Protein AF-0000000075079275 (afdb_homodimer)

Nearest PDB structures (foldseek):
  3i83-assembly1_A  TM=9.552E-01  e=5.136E-44  Methylococcus capsulatus
  3i83-assembly1_B  TM=9.773E-01  e=1.205E-36  Methylococcus capsulatus
  8wl3-assembly1_B-2  TM=8.043E-01  e=5.917E-23  Levilactobacillus brevis
  8wl4-assembly1_B-2  TM=8.051E-01  e=5.917E-23  Levilactobacillus brevis
  2ew2-assembly1_A  TM=7.076E-01  e=1.322E-21  Enterococcus faecalis V583

Radius of gyration: 30.04 Å; Cα contacts (8 Å, |Δi|>4): 1222; chains: 2; bounding box: 47×92×61 Å

Structure (mmCIF, N/CA/C/O backbone):
data_AF-0000000075079275-model_v1
#
loop_
_entity.id
_entity.type
_entity.pdbx_description
1 polymer '2-dehydropantoate 2-reductase'
#
loop_
_atom_site.group_PDB
_atom_site.id
_atom_site.type_symbol
_atom_site.label_atom_id
_atom_site.label_alt_id
_atom_site.label_comp_id
_atom_site.label_asym_id
_atom_site.label_entity_id
_atom_site.label_seq_id
_atom_site.pdbx_PDB_ins_code
_atom_site.Cartn_x
_atom_site.Cartn_y
_atom_site.Cartn_z
_atom_site.occupancy
_atom_site.B_iso_or_equiv
_atom_site.auth_seq_id
_atom_site.auth_comp_id
_atom_site.auth_asym_id
_atom_site.auth_atom_id
_atom_site.pdbx_PDB_model_num
ATOM 1 N N . MET A 1 1 ? -1.451 -41.688 -23.344 1 96 1 MET A N 1
ATOM 2 C CA . MET A 1 1 ? -1.446 -41.094 -22 1 96 1 MET A CA 1
ATOM 3 C C . MET A 1 1 ? -2.631 -40.156 -21.828 1 96 1 MET A C 1
ATOM 5 O O . MET A 1 1 ? -2.881 -39.312 -22.688 1 96 1 MET A O 1
ATOM 9 N N . ASN A 1 2 ? -3.48 -40.375 -20.812 1 98.25 2 ASN A N 1
ATOM 10 C CA . ASN A 1 2 ? -4.664 -39.562 -20.547 1 98.25 2 ASN A CA 1
ATOM 11 C C . ASN A 1 2 ? -4.375 -38.469 -19.531 1 98.25 2 ASN A C 1
ATOM 13 O O . ASN A 1 2 ? -4.02 -38.781 -18.391 1 98.25 2 ASN A O 1
ATOM 17 N N . ILE A 1 3 ? -4.547 -37.219 -19.938 1 98.62 3 ILE A N 1
ATOM 18 C CA . ILE A 1 3 ? -4.262 -36.094 -19.062 1 98.62 3 ILE A CA 1
ATOM 19 C C . ILE A 1 3 ? -5.504 -35.188 -18.938 1 98.62 3 ILE A C 1
ATOM 21 O O . ILE A 1 3 ? -6.117 -34.844 -19.938 1 98.62 3 ILE A O 1
ATOM 25 N N . LEU A 1 4 ? -5.914 -34.938 -17.703 1 98.69 4 LEU A N 1
ATOM 26 C CA . LEU A 1 4 ? -7.023 -34.031 -17.453 1 98.69 4 LEU A CA 1
ATOM 27 C C . LEU A 1 4 ? -6.523 -32.719 -16.875 1 98.69 4 LEU A C 1
ATOM 29 O O . LEU A 1 4 ? -5.898 -32.688 -15.812 1 98.69 4 LEU A O 1
ATOM 33 N N . ILE A 1 5 ? -6.77 -31.641 -17.594 1 98.31 5 ILE A N 1
ATOM 34 C CA . ILE A 1 5 ? -6.449 -30.297 -17.125 1 98.31 5 ILE A CA 1
ATOM 35 C C . ILE A 1 5 ? -7.645 -29.703 -16.391 1 98.31 5 ILE A C 1
ATOM 37 O O . ILE A 1 5 ? -8.742 -29.609 -16.938 1 98.31 5 ILE A O 1
ATOM 41 N N . VAL A 1 6 ? -7.434 -29.344 -15.117 1 97.25 6 VAL A N 1
ATOM 42 C CA . VAL A 1 6 ? -8.453 -28.656 -14.336 1 97.25 6 VAL A CA 1
ATOM 43 C C . VAL A 1 6 ? -8.055 -27.188 -14.141 1 97.25 6 VAL A C 1
ATOM 45 O O . VAL A 1 6 ? -7.02 -26.906 -13.539 1 97.25 6 VAL A O 1
ATOM 48 N N . GLY A 1 7 ? -8.844 -26.266 -14.586 1 93.81 7 GLY A N 1
ATOM 49 C CA . GLY A 1 7 ? -8.469 -24.859 -14.703 1 93.81 7 GLY A CA 1
ATOM 50 C C . GLY A 1 7 ? -7.844 -24.516 -16.047 1 93.81 7 GLY A C 1
ATOM 51 O O . GLY A 1 7 ? -6.672 -24.141 -16.109 1 93.81 7 GLY A O 1
ATOM 52 N N . ALA A 1 8 ? -8.688 -24.547 -17.031 1 92.31 8 ALA A N 1
ATOM 53 C CA . ALA A 1 8 ? -8.18 -24.406 -18.391 1 92.31 8 ALA A CA 1
ATOM 54 C C . ALA A 1 8 ? -8.289 -22.953 -18.859 1 92.31 8 ALA A C 1
ATOM 56 O O . ALA A 1 8 ? -8.852 -22.672 -19.922 1 92.31 8 ALA A O 1
ATOM 57 N N . GLY A 1 9 ? -7.754 -22.109 -18.047 1 91.06 9 GLY A N 1
ATOM 58 C CA . GLY A 1 9 ? -7.559 -20.734 -18.484 1 91.06 9 GLY A CA 1
ATOM 59 C C . GLY A 1 9 ? -6.301 -20.531 -19.312 1 91.06 9 GLY A C 1
ATOM 60 O O . GLY A 1 9 ? -5.973 -21.359 -20.156 1 91.06 9 GLY A O 1
ATOM 61 N N . ALA A 1 10 ? -5.652 -19.453 -19.125 1 91.12 10 ALA A N 1
ATOM 62 C CA . ALA A 1 10 ? -4.457 -19.141 -19.906 1 91.12 10 ALA A CA 1
ATOM 63 C C . ALA A 1 10 ? -3.367 -20.188 -19.656 1 91.12 10 ALA A C 1
ATOM 65 O O . ALA A 1 10 ? -2.816 -20.75 -20.609 1 91.12 10 ALA A O 1
ATOM 66 N N . ILE A 1 11 ? -3.137 -20.484 -18.375 1 93.75 11 ILE A N 1
ATOM 67 C CA . ILE A 1 11 ? -2.053 -21.375 -18 1 93.75 11 ILE A CA 1
ATOM 68 C C . ILE A 1 11 ? -2.422 -22.812 -18.375 1 93.75 11 ILE A C 1
ATOM 70 O O . ILE A 1 11 ? -1.685 -23.484 -19.109 1 93.75 11 ILE A O 1
ATOM 74 N N . GLY A 1 12 ? -3.566 -23.25 -17.953 1 95.62 12 GLY A N 1
ATOM 75 C CA . GLY A 1 12 ? -3.994 -24.609 -18.234 1 95.62 12 GLY A CA 1
ATOM 76 C C . GLY A 1 12 ? -4.207 -24.875 -19.703 1 95.62 12 GLY A C 1
ATOM 77 O O . GLY A 1 12 ? -3.871 -25.953 -20.203 1 95.62 12 GLY A O 1
ATOM 78 N N . GLY A 1 13 ? -4.816 -23.922 -20.359 1 95 13 GLY A N 1
ATOM 79 C CA . GLY A 1 13 ? -4.988 -24.047 -21.797 1 95 13 GLY A CA 1
ATOM 80 C C . GLY A 1 13 ? -3.676 -24.141 -22.547 1 95 13 GLY A C 1
ATOM 81 O O . GLY A 1 13 ? -3.527 -24.953 -23.453 1 95 13 GLY A O 1
ATOM 82 N N . PHE A 1 14 ? -2.738 -23.312 -22.141 1 96.12 14 PHE A N 1
ATOM 83 C CA . PHE A 1 14 ? -1.45 -23.25 -22.812 1 96.12 14 PHE A CA 1
ATOM 84 C C . PHE A 1 14 ? -0.675 -24.547 -22.609 1 96.12 14 PHE A C 1
ATOM 86 O O . PHE A 1 14 ? -0.263 -25.203 -23.562 1 96.12 14 PHE A O 1
ATOM 93 N N . TYR A 1 15 ? -0.53 -24.984 -21.422 1 97.31 15 TYR A N 1
ATOM 94 C CA . TYR A 1 15 ? 0.248 -26.188 -21.125 1 97.31 15 TYR A CA 1
ATOM 95 C C . TYR A 1 15 ? -0.496 -27.438 -21.578 1 97.31 15 TYR A C 1
ATOM 97 O O . TYR A 1 15 ? 0.123 -28.422 -22 1 97.31 15 TYR A O 1
ATOM 105 N N . GLY A 1 16 ? -1.822 -27.438 -21.453 1 97.56 16 GLY A N 1
ATOM 106 C CA . GLY A 1 16 ? -2.605 -28.516 -22.031 1 97.56 16 GLY A CA 1
ATOM 107 C C . GLY A 1 16 ? -2.404 -28.672 -23.531 1 97.56 16 GLY A C 1
ATOM 108 O O . GLY A 1 16 ? -2.26 -29.781 -24.031 1 97.56 16 GLY A O 1
ATOM 109 N N . ALA A 1 17 ? -2.404 -27.547 -24.188 1 97.38 17 ALA A N 1
ATOM 110 C CA . ALA A 1 17 ? -2.197 -27.531 -25.641 1 97.38 17 ALA A CA 1
ATOM 111 C C . ALA A 1 17 ? -0.833 -28.125 -26 1 97.38 17 ALA A C 1
ATOM 113 O O . ALA A 1 17 ? -0.699 -28.828 -27 1 97.38 17 ALA A O 1
ATOM 114 N N . LEU A 1 18 ? 0.164 -27.781 -25.266 1 97.12 18 LEU A N 1
ATOM 115 C CA . LEU A 1 18 ? 1.506 -28.312 -25.5 1 97.12 18 LEU A CA 1
ATOM 116 C C . LEU A 1 18 ? 1.544 -29.828 -25.328 1 97.12 18 LEU A C 1
ATOM 118 O O . LEU A 1 18 ? 2.154 -30.531 -26.125 1 97.12 18 LEU A O 1
ATOM 122 N N . LEU A 1 19 ? 0.894 -30.281 -24.312 1 98.06 19 LEU A N 1
ATOM 123 C CA . LEU A 1 19 ? 0.852 -31.719 -24.047 1 98.06 19 LEU A CA 1
ATOM 124 C C . LEU A 1 19 ? 0.13 -32.438 -25.172 1 98.06 19 LEU A C 1
ATOM 126 O O . LEU A 1 19 ? 0.559 -33.531 -25.594 1 98.06 19 LEU A O 1
ATOM 130 N N . ALA A 1 20 ? -0.933 -31.859 -25.625 1 98 20 ALA A N 1
ATOM 131 C CA . ALA A 1 20 ? -1.661 -32.438 -26.75 1 98 20 ALA A CA 1
ATOM 132 C C . ALA A 1 20 ? -0.786 -32.469 -28 1 98 20 ALA A C 1
ATOM 134 O O . ALA A 1 20 ? -0.802 -33.469 -28.75 1 98 20 ALA A O 1
ATOM 135 N N . LYS A 1 21 ? -0.104 -31.422 -28.203 1 95.94 21 LYS A N 1
ATOM 136 C CA . LYS A 1 21 ? 0.818 -31.359 -29.328 1 95.94 21 LYS A CA 1
ATOM 137 C C . LYS A 1 21 ? 1.854 -32.469 -29.266 1 95.94 21 LYS A C 1
ATOM 139 O O . LYS A 1 21 ? 2.287 -32.969 -30.312 1 95.94 21 LYS A O 1
ATOM 144 N N . ALA A 1 22 ? 2.238 -32.844 -28.141 1 97.06 22 ALA A N 1
ATOM 145 C CA . ALA A 1 22 ? 3.238 -33.906 -27.922 1 97.06 22 ALA A CA 1
ATOM 146 C C . ALA A 1 22 ? 2.611 -35.281 -28.016 1 97.06 22 ALA A C 1
ATOM 148 O O . ALA A 1 22 ? 3.299 -36.281 -27.859 1 97.06 22 ALA A O 1
ATOM 149 N N . GLY A 1 23 ? 1.28 -35.344 -28.156 1 96.94 23 GLY A N 1
ATOM 150 C CA . GLY A 1 23 ? 0.651 -36.625 -28.469 1 96.94 23 GLY A CA 1
ATOM 151 C C . GLY A 1 23 ? -0.186 -37.188 -27.328 1 96.94 23 GLY A C 1
ATOM 152 O O . GLY A 1 23 ? -0.761 -38.25 -27.438 1 96.94 23 GLY A O 1
ATOM 153 N N . ALA A 1 24 ? -0.263 -36.5 -26.25 1 98.12 24 ALA A N 1
ATOM 154 C CA . ALA A 1 24 ? -1.097 -36.938 -25.141 1 98.12 24 ALA A CA 1
ATOM 155 C C . ALA A 1 24 ? -2.578 -36.75 -25.453 1 98.12 24 ALA A C 1
ATOM 157 O O . ALA A 1 24 ? -2.936 -35.906 -26.281 1 98.12 24 ALA A O 1
ATOM 158 N N . MET A 1 25 ? -3.416 -37.531 -24.875 1 98.44 25 MET A N 1
ATOM 159 C CA . MET A 1 25 ? -4.863 -37.312 -24.906 1 98.44 25 MET A CA 1
ATOM 160 C C . MET A 1 25 ? -5.312 -36.375 -23.797 1 98.44 25 MET A C 1
ATOM 162 O O . MET A 1 25 ? -5.531 -36.812 -22.672 1 98.44 25 MET A O 1
ATOM 166 N N . VAL A 1 26 ? -5.543 -35.125 -24.203 1 98.62 26 VAL A N 1
ATOM 167 C CA . VAL A 1 26 ? -5.75 -34.094 -23.203 1 98.62 26 VAL A CA 1
ATOM 168 C C . VAL A 1 26 ? -7.23 -33.688 -23.156 1 98.62 26 VAL A C 1
ATOM 170 O O . VAL A 1 26 ? -7.84 -33.438 -24.203 1 98.62 26 VAL A O 1
ATOM 173 N N . SER A 1 27 ? -7.84 -33.75 -22.031 1 98.38 27 SER A N 1
ATOM 174 C CA . SER A 1 27 ? -9.18 -33.25 -21.75 1 98.38 27 SER A CA 1
ATOM 175 C C . SER A 1 27 ? -9.117 -32.062 -20.781 1 98.38 27 SER A C 1
ATOM 177 O O . SER A 1 27 ? -8.133 -31.906 -20.062 1 98.38 27 SER A O 1
ATOM 179 N N . VAL A 1 28 ? -10.188 -31.234 -20.812 1 97.56 28 VAL A N 1
ATOM 180 C CA . VAL A 1 28 ? -10.148 -30.047 -19.969 1 97.56 28 VAL A CA 1
ATOM 181 C C . VAL A 1 28 ? -11.461 -29.922 -19.203 1 97.56 28 VAL A C 1
ATOM 183 O O . VAL A 1 28 ? -12.516 -30.312 -19.688 1 97.56 28 VAL A O 1
ATOM 186 N N . VAL A 1 29 ? -11.312 -29.438 -17.969 1 95.94 29 VAL A N 1
ATOM 187 C CA . VAL A 1 29 ? -12.461 -28.969 -17.203 1 95.94 29 VAL A CA 1
ATOM 188 C C . VAL A 1 29 ? -12.516 -27.438 -17.234 1 95.94 29 VAL A C 1
ATOM 190 O O . VAL A 1 29 ? -11.57 -26.766 -16.797 1 95.94 29 VAL A O 1
ATOM 193 N N . CYS A 1 30 ? -13.461 -26.906 -17.844 1 89.38 30 CYS A N 1
ATOM 194 C CA . CYS A 1 30 ? -13.617 -25.453 -17.859 1 89.38 30 CYS A CA 1
ATOM 195 C C . CYS A 1 30 ? -15.07 -25.062 -17.625 1 89.38 30 CYS A C 1
ATOM 197 O O . CYS A 1 30 ? -15.984 -25.766 -18.062 1 89.38 30 CYS A O 1
ATOM 199 N N . ARG A 1 31 ? -15.32 -24.109 -16.797 1 76.75 31 ARG A N 1
ATOM 200 C CA . ARG A 1 31 ? -16.672 -23.641 -16.484 1 76.75 31 ARG A CA 1
ATOM 201 C C . ARG A 1 31 ? -17.062 -22.469 -17.375 1 76.75 31 ARG A C 1
ATOM 203 O O . ARG A 1 31 ? -18.125 -22.469 -17.984 1 76.75 31 ARG A O 1
ATOM 210 N N . SER A 1 32 ? -16 -21.641 -17.438 1 76.56 32 SER A N 1
ATOM 211 C CA . SER A 1 32 ? -16.266 -20.469 -18.281 1 76.56 32 SER A CA 1
ATOM 212 C C . SER A 1 32 ? -16.047 -20.781 -19.75 1 76.56 32 SER A C 1
ATOM 214 O O . SER A 1 32 ? -15.133 -21.547 -20.094 1 76.56 32 SER A O 1
ATOM 216 N N . GLU A 1 33 ? -16.875 -20.453 -20.656 1 81.19 33 GLU A N 1
ATOM 217 C CA . GLU A 1 33 ? -16.766 -20.547 -22.109 1 81.19 33 GLU A CA 1
ATOM 218 C C . GLU A 1 33 ? -16.906 -21.984 -22.594 1 81.19 33 GLU A C 1
ATOM 220 O O . GLU A 1 33 ? -16.344 -22.344 -23.625 1 81.19 33 GLU A O 1
ATOM 225 N N . TYR A 1 34 ? -17.344 -22.844 -21.812 1 86.88 34 TYR A N 1
ATOM 226 C CA . TYR A 1 34 ? -17.5 -24.266 -22.078 1 86.88 34 TYR A CA 1
ATOM 227 C C . TYR A 1 34 ? -17.969 -24.5 -23.516 1 86.88 34 TYR A C 1
ATOM 229 O O . TYR A 1 34 ? -17.312 -25.219 -24.266 1 86.88 34 TYR A O 1
ATOM 237 N N . ASN A 1 35 ? -18.984 -23.859 -23.875 1 89.12 35 ASN A N 1
ATOM 238 C CA . ASN A 1 35 ? -19.594 -24.094 -25.188 1 89.12 35 ASN A CA 1
ATOM 239 C C . ASN A 1 35 ? -18.641 -23.719 -26.328 1 89.12 35 ASN A C 1
ATOM 241 O O . ASN A 1 35 ? -18.516 -24.453 -27.312 1 89.12 35 ASN A O 1
ATOM 245 N N . LEU A 1 36 ? -18 -22.688 -26.078 1 89.94 36 LEU A N 1
ATOM 246 C CA . LEU A 1 36 ? -17.078 -22.219 -27.109 1 89.94 36 LEU A CA 1
ATOM 247 C C . LEU A 1 36 ? -15.883 -23.156 -27.25 1 89.94 36 LEU A C 1
ATOM 249 O O . LEU A 1 36 ? -15.492 -23.5 -28.375 1 89.94 36 LEU A O 1
ATOM 253 N N . ILE A 1 37 ? -15.359 -23.578 -26.188 1 92.44 37 ILE A N 1
ATOM 254 C CA . ILE A 1 37 ? -14.18 -24.453 -26.203 1 92.44 37 ILE A CA 1
ATOM 255 C C . ILE A 1 37 ? -14.562 -25.828 -26.75 1 92.44 37 ILE A C 1
ATOM 257 O O . ILE A 1 37 ? -13.781 -26.453 -27.469 1 92.44 37 ILE A O 1
ATOM 261 N N . GLU A 1 38 ? -15.758 -26.25 -26.438 1 92.25 38 GLU A N 1
ATOM 262 C CA . GLU A 1 38 ? -16.25 -27.531 -26.938 1 92.25 38 GLU A CA 1
ATOM 263 C C . GLU A 1 38 ? -16.375 -27.5 -28.469 1 92.25 38 GLU A C 1
ATOM 265 O O . GLU A 1 38 ? -16.047 -28.484 -29.125 1 92.25 38 GLU A O 1
ATOM 270 N N . GLN A 1 39 ? -16.734 -26.406 -28.938 1 92.25 39 GLN A N 1
ATOM 271 C CA . GLN A 1 39 ? -17 -26.281 -30.375 1 92.25 39 GLN A CA 1
ATOM 272 C C . GLN A 1 39 ? -15.711 -26 -31.141 1 92.25 39 GLN A C 1
ATOM 274 O O . GLN A 1 39 ? -15.453 -26.625 -32.188 1 92.25 39 GLN A O 1
ATOM 279 N N . SER A 1 40 ? -14.891 -25.094 -30.641 1 92.94 40 SER A N 1
ATOM 280 C CA . SER A 1 40 ? -13.82 -24.578 -31.484 1 92.94 40 SER A CA 1
ATOM 281 C C . SER A 1 40 ? -12.453 -24.812 -30.844 1 92.94 40 SER A C 1
ATOM 283 O O . SER A 1 40 ? -11.422 -24.594 -31.484 1 92.94 40 SER A O 1
ATOM 285 N N . GLY A 1 41 ? -12.469 -25.312 -29.656 1 95.88 41 GLY A N 1
ATOM 286 C CA . GLY A 1 41 ? -11.195 -25.484 -28.969 1 95.88 41 GLY A CA 1
ATOM 287 C C . GLY A 1 41 ? -10.508 -24.172 -28.641 1 95.88 41 GLY A C 1
ATOM 288 O O . GLY A 1 41 ? -11.172 -23.156 -28.438 1 95.88 41 GLY A O 1
ATOM 289 N N . TYR A 1 42 ? -9.18 -24.266 -28.391 1 96.31 42 TYR A N 1
ATOM 290 C CA . TYR A 1 42 ? -8.367 -23.094 -28.078 1 96.31 42 TYR A CA 1
ATOM 291 C C . TYR A 1 42 ? -7.582 -22.625 -29.297 1 96.31 42 TYR A C 1
ATOM 293 O O . TYR A 1 42 ? -7.129 -23.438 -30.109 1 96.31 42 TYR A O 1
ATOM 301 N N . SER A 1 43 ? -7.508 -21.328 -29.438 1 96.75 43 SER A N 1
ATOM 302 C CA . SER A 1 43 ? -6.539 -20.703 -30.344 1 96.75 43 SER A CA 1
ATOM 303 C C . SER A 1 43 ? -5.367 -20.109 -29.562 1 96.75 43 SER A C 1
ATOM 305 O O . SER A 1 43 ? -5.559 -19.234 -28.719 1 96.75 43 SER A O 1
ATOM 307 N N . ILE A 1 44 ? -4.148 -20.625 -29.844 1 96.38 44 ILE A N 1
ATOM 308 C CA . ILE A 1 44 ? -2.965 -20.188 -29.109 1 96.38 44 ILE A CA 1
ATOM 309 C C . ILE A 1 44 ? -2.033 -19.422 -30.047 1 96.38 44 ILE A C 1
ATOM 311 O O . ILE A 1 44 ? -1.698 -19.906 -31.125 1 96.38 44 ILE A O 1
ATOM 315 N N . GLU A 1 45 ? -1.69 -18.234 -29.641 1 96 45 GLU A N 1
ATOM 316 C CA . GLU A 1 45 ? -0.68 -17.438 -30.328 1 96 45 GLU A CA 1
ATOM 317 C C . GLU A 1 45 ? 0.562 -17.25 -29.469 1 96 45 GLU A C 1
ATOM 319 O O . GLU A 1 45 ? 0.497 -16.625 -28.406 1 96 45 GLU A O 1
ATOM 324 N N . SER A 1 46 ? 1.604 -17.891 -29.859 1 94.19 46 SER A N 1
ATOM 325 C CA . SER A 1 46 ? 2.857 -17.812 -29.109 1 94.19 46 SER A CA 1
ATOM 326 C C . SER A 1 46 ? 3.92 -17.047 -29.906 1 94.19 46 SER A C 1
ATOM 328 O O . SER A 1 46 ? 4.109 -17.297 -31.094 1 94.19 46 SER A O 1
ATOM 330 N N . ARG A 1 47 ? 4.555 -16.078 -29.297 1 86.56 47 ARG A N 1
ATOM 331 C CA . ARG A 1 47 ? 5.656 -15.359 -29.922 1 86.56 47 ARG A CA 1
ATOM 332 C C . ARG A 1 47 ? 6.801 -16.297 -30.266 1 86.56 47 ARG A C 1
ATOM 334 O O . ARG A 1 47 ? 7.469 -16.125 -31.297 1 86.56 47 ARG A O 1
ATOM 341 N N . ASP A 1 48 ? 6.98 -17.344 -29.547 1 88.19 48 ASP A N 1
ATOM 342 C CA . ASP A 1 48 ? 8.141 -18.219 -29.641 1 88.19 48 ASP A CA 1
ATOM 343 C C . ASP A 1 48 ? 7.809 -19.484 -30.422 1 88.19 48 ASP A C 1
ATOM 345 O O . ASP A 1 48 ? 8.68 -20.062 -31.078 1 88.19 48 ASP A O 1
ATOM 349 N N . LEU A 1 49 ? 6.574 -19.953 -30.344 1 92.31 49 LEU A N 1
ATOM 350 C CA . LEU A 1 49 ? 6.238 -21.266 -30.859 1 92.31 49 LEU A CA 1
ATOM 351 C C . LEU A 1 49 ? 5.305 -21.172 -32.062 1 92.31 49 LEU A C 1
ATOM 353 O O . LEU A 1 49 ? 4.977 -22.172 -32.688 1 92.31 49 LEU A O 1
ATOM 357 N N . GLY A 1 50 ? 4.91 -19.969 -32.406 1 92.94 50 GLY A N 1
ATOM 358 C CA . GLY A 1 50 ? 3.934 -19.781 -33.469 1 92.94 50 GLY A CA 1
ATOM 359 C C . GLY A 1 50 ? 2.506 -20.016 -33 1 92.94 50 GLY A C 1
ATOM 360 O O . GLY A 1 50 ? 2.252 -20.188 -31.812 1 92.94 50 GLY A O 1
ATOM 361 N N . GLY A 1 51 ? 1.558 -19.938 -33.969 1 95.38 51 GLY A N 1
ATOM 362 C CA . GLY A 1 51 ? 0.151 -20.125 -33.656 1 95.38 51 GLY A CA 1
ATOM 363 C C . GLY A 1 51 ? -0.359 -21.516 -33.969 1 95.38 51 GLY A C 1
ATOM 364 O O . GLY A 1 51 ? 0.083 -22.125 -34.938 1 95.38 51 GLY A O 1
ATOM 365 N N . TRP A 1 52 ? -1.261 -22.047 -33.094 1 95.69 52 TRP A N 1
ATOM 366 C CA . TRP A 1 52 ? -1.905 -23.312 -33.406 1 95.69 52 TRP A CA 1
ATOM 367 C C . TRP A 1 52 ? -3.219 -23.453 -32.656 1 95.69 52 TRP A C 1
ATOM 369 O O . TRP A 1 52 ? -3.562 -22.609 -31.828 1 95.69 52 TRP A O 1
ATOM 379 N N . ARG A 1 53 ? -3.926 -24.422 -33.031 1 96.5 53 ARG A N 1
ATOM 380 C CA . ARG A 1 53 ? -5.191 -24.703 -32.344 1 96.5 53 ARG A CA 1
ATOM 381 C C . ARG A 1 53 ? -5.098 -25.984 -31.516 1 96.5 53 ARG A C 1
ATOM 383 O O . ARG A 1 53 ? -4.316 -26.875 -31.828 1 96.5 53 ARG A O 1
ATOM 390 N N . PHE A 1 54 ? -5.781 -25.969 -30.469 1 97.31 54 PHE A N 1
ATOM 391 C CA . PHE A 1 54 ? -5.875 -27.109 -29.562 1 97.31 54 PHE A CA 1
ATOM 392 C C . PHE A 1 54 ? -7.328 -27.484 -29.312 1 97.31 54 PHE A C 1
ATOM 394 O O . PHE A 1 54 ? -8.086 -26.688 -28.75 1 97.31 54 PHE A O 1
ATOM 401 N N . LYS A 1 55 ? -7.734 -28.672 -29.797 1 96.56 55 LYS A N 1
ATOM 402 C CA . LYS A 1 55 ? -9.047 -29.219 -29.484 1 96.56 55 LYS A CA 1
ATOM 403 C C . LYS A 1 55 ? -8.945 -30.359 -28.469 1 96.56 55 LYS A C 1
ATOM 405 O O . LYS A 1 55 ? -8.469 -31.438 -28.781 1 96.56 55 LYS A O 1
ATOM 410 N N . PRO A 1 56 ? -9.406 -30.141 -27.281 1 97.5 56 PRO A N 1
ATOM 411 C CA . PRO A 1 56 ? -9.336 -31.188 -26.25 1 97.5 56 PRO A CA 1
ATOM 412 C C . PRO A 1 56 ? -10.164 -32.406 -26.625 1 97.5 56 PRO A C 1
ATOM 414 O O . PRO A 1 56 ? -11.164 -32.312 -27.328 1 97.5 56 PRO A O 1
ATOM 417 N N . GLN A 1 57 ? -9.742 -33.531 -26.125 1 96.94 57 GLN A N 1
ATOM 418 C CA . GLN A 1 57 ? -10.484 -34.781 -26.328 1 96.94 57 GLN A CA 1
ATOM 419 C C . GLN A 1 57 ? -11.883 -34.688 -25.75 1 96.94 57 GLN A C 1
ATOM 421 O O . GLN A 1 57 ? -12.859 -35.125 -26.375 1 96.94 57 GLN A O 1
ATOM 426 N N . HIS A 1 58 ? -11.938 -34.188 -24.547 1 96.62 58 HIS A N 1
ATOM 427 C CA . HIS A 1 58 ? -13.188 -33.875 -23.859 1 96.62 58 HIS A CA 1
ATOM 428 C C . HIS A 1 58 ? -13.156 -32.5 -23.234 1 96.62 58 HIS A C 1
ATOM 430 O O . HIS A 1 58 ? -12.125 -32.062 -22.719 1 96.62 58 HIS A O 1
ATOM 436 N N . VAL A 1 59 ? -14.234 -31.812 -23.391 1 96.56 59 VAL A N 1
ATOM 437 C CA . VAL A 1 59 ? -14.484 -30.578 -22.656 1 96.56 59 VAL A CA 1
ATOM 438 C C . VAL A 1 59 ? -15.586 -30.812 -21.625 1 96.56 59 VAL A C 1
ATOM 440 O O . VAL A 1 59 ? -16.703 -31.188 -21.984 1 96.56 59 VAL A O 1
ATOM 443 N N . LEU A 1 60 ? -15.18 -30.578 -20.344 1 96.44 60 LEU A N 1
ATOM 444 C CA . LEU A 1 60 ? -16.078 -30.938 -19.266 1 96.44 60 LEU A CA 1
ATOM 445 C C . LEU A 1 60 ? -16.391 -29.734 -18.375 1 96.44 60 LEU A C 1
ATOM 447 O O . LEU A 1 60 ? -15.562 -28.828 -18.266 1 96.44 60 LEU A O 1
ATOM 451 N N . ARG A 1 61 ? -17.531 -29.812 -17.75 1 93.94 61 ARG A N 1
ATOM 452 C CA . ARG A 1 61 ? -17.859 -28.797 -16.75 1 93.94 61 ARG A CA 1
ATOM 453 C C . ARG A 1 61 ? -17.406 -29.219 -15.359 1 93.94 61 ARG A C 1
ATOM 455 O O . ARG A 1 61 ? -17.047 -28.391 -14.531 1 93.94 61 ARG A O 1
ATOM 462 N N . HIS A 1 62 ? -17.453 -30.5 -15.219 1 95.25 62 HIS A N 1
ATOM 463 C CA . HIS A 1 62 ? -17.078 -31.078 -13.93 1 95.25 62 HIS A CA 1
ATOM 464 C C . HIS A 1 62 ? -16.125 -32.25 -14.109 1 95.25 62 HIS A C 1
ATOM 466 O O . HIS A 1 62 ? -16.281 -33.031 -15.047 1 95.25 62 HIS A O 1
ATOM 472 N N . SER A 1 63 ? -15.188 -32.344 -13.125 1 96.38 63 SER A N 1
ATOM 473 C CA . SER A 1 63 ? -14.188 -33.406 -13.219 1 96.38 63 SER A CA 1
ATOM 474 C C . SER A 1 63 ? -14.836 -34.781 -13.047 1 96.38 63 SER A C 1
ATOM 476 O O . SER A 1 63 ? -14.312 -35.781 -13.539 1 96.38 63 SER A O 1
ATOM 478 N N . GLU A 1 64 ? -15.984 -34.812 -12.383 1 95.81 64 GLU A N 1
ATOM 479 C CA . GLU A 1 64 ? -16.688 -36.094 -12.148 1 95.81 64 GLU A CA 1
ATOM 480 C C . GLU A 1 64 ? -17.172 -36.688 -13.461 1 95.81 64 GLU A C 1
ATOM 482 O O . GLU A 1 64 ? -17.406 -37.906 -13.531 1 95.81 64 GLU A O 1
ATOM 487 N N . ASP A 1 65 ? -17.312 -35.875 -14.477 1 96.25 65 ASP A N 1
ATOM 488 C CA . ASP A 1 65 ? -17.844 -36.344 -15.75 1 96.25 65 ASP A CA 1
ATOM 489 C C . ASP A 1 65 ? -16.734 -36.906 -16.641 1 96.25 65 ASP A C 1
ATOM 491 O O . ASP A 1 65 ? -17 -37.312 -17.766 1 96.25 65 ASP A O 1
ATOM 495 N N . TYR A 1 66 ? -15.523 -36.844 -16.172 1 97.12 66 TYR A N 1
ATOM 496 C CA . TYR A 1 66 ? -14.422 -37.406 -16.969 1 97.12 66 TYR A CA 1
ATOM 497 C C . TYR A 1 66 ? -14.617 -38.875 -17.219 1 97.12 66 TYR A C 1
ATOM 499 O O . TYR A 1 66 ? -14.719 -39.656 -16.281 1 97.12 66 TYR A O 1
ATOM 507 N N . PRO A 1 67 ? -14.641 -39.312 -18.453 1 95.62 67 PRO A N 1
ATOM 508 C CA . PRO A 1 67 ? -15.062 -40.656 -18.766 1 95.62 67 PRO A CA 1
ATOM 509 C C . PRO A 1 67 ? -13.906 -41.656 -18.703 1 95.62 67 PRO A C 1
ATOM 511 O O . PRO A 1 67 ? -14.125 -42.875 -18.797 1 95.62 67 PRO A O 1
ATOM 514 N N . GLU A 1 68 ? -12.664 -41.25 -18.609 1 94.25 68 GLU A N 1
ATOM 515 C CA . GLU A 1 68 ? -11.492 -42.125 -18.609 1 94.25 68 GLU A CA 1
ATOM 516 C C . GLU A 1 68 ? -10.812 -42.125 -17.25 1 94.25 68 GLU A C 1
ATOM 518 O O . GLU A 1 68 ? -11.258 -41.438 -16.328 1 94.25 68 GLU A O 1
ATOM 523 N N . GLN A 1 69 ? -9.852 -43.031 -17.172 1 96.38 69 GLN A N 1
ATOM 524 C CA . GLN A 1 69 ? -8.922 -42.938 -16.047 1 96.38 69 GLN A CA 1
ATOM 525 C C . GLN A 1 69 ? -7.738 -42.062 -16.391 1 96.38 69 GLN A C 1
ATOM 527 O O . GLN A 1 69 ? -7.027 -42.281 -17.359 1 96.38 69 GLN A O 1
ATOM 532 N N . ALA A 1 70 ? -7.531 -41.094 -15.562 1 98.06 70 ALA A N 1
ATOM 533 C CA . ALA A 1 70 ? -6.469 -40.125 -15.836 1 98.06 70 ALA A CA 1
ATOM 534 C C . ALA A 1 70 ? -5.117 -40.656 -15.367 1 98.06 70 ALA A C 1
ATOM 536 O O . ALA A 1 70 ? -4.988 -41.125 -14.242 1 98.06 70 ALA A O 1
ATOM 537 N N . ASP A 1 71 ? -4.156 -40.562 -16.25 1 98.44 71 ASP A N 1
ATOM 538 C CA . ASP A 1 71 ? -2.781 -40.781 -15.812 1 98.44 71 ASP A CA 1
ATOM 539 C C . ASP A 1 71 ? -2.289 -39.594 -14.984 1 98.44 71 ASP A C 1
ATOM 541 O O . ASP A 1 71 ? -1.552 -39.781 -14.008 1 98.44 71 ASP A O 1
ATOM 545 N N . TYR A 1 72 ? -2.65 -38.438 -15.398 1 98.75 72 TYR A N 1
ATOM 546 C CA . TYR A 1 72 ? -2.336 -37.188 -14.719 1 98.75 72 TYR A CA 1
ATOM 547 C C . TYR A 1 72 ? -3.578 -36.312 -14.586 1 98.75 72 TYR A C 1
ATOM 549 O O . TYR A 1 72 ? -4.359 -36.188 -15.531 1 98.75 72 TYR A O 1
ATOM 557 N N . VAL A 1 73 ? -3.793 -35.75 -13.43 1 98.69 73 VAL A N 1
ATOM 558 C CA . VAL A 1 73 ? -4.664 -34.625 -13.234 1 98.69 73 VAL A CA 1
ATOM 559 C C . VAL A 1 73 ? -3.82 -33.375 -12.961 1 98.69 73 VAL A C 1
ATOM 561 O O . VAL A 1 73 ? -3.08 -33.312 -11.977 1 98.69 73 VAL A O 1
ATOM 564 N N . VAL A 1 74 ? -3.889 -32.375 -13.883 1 98.62 74 VAL A N 1
ATOM 565 C CA . VAL A 1 74 ? -3.082 -31.172 -13.789 1 98.62 74 VAL A CA 1
ATOM 566 C C . VAL A 1 74 ? -3.959 -30 -13.359 1 98.62 74 VAL A C 1
ATOM 568 O O . VAL A 1 74 ? -4.82 -29.547 -14.125 1 98.62 74 VAL A O 1
ATOM 571 N N . LEU A 1 75 ? -3.721 -29.562 -12.148 1 98.12 75 LEU A N 1
ATOM 572 C CA . LEU A 1 75 ? -4.453 -28.438 -11.594 1 98.12 75 LEU A CA 1
ATOM 573 C C . LEU A 1 75 ? -3.756 -27.125 -11.93 1 98.12 75 LEU A C 1
ATOM 575 O O . LEU A 1 75 ? -2.611 -26.891 -11.531 1 98.12 75 LEU A O 1
ATOM 579 N N . CYS A 1 76 ? -4.504 -26.234 -12.688 1 96.38 76 CYS A N 1
ATOM 580 C CA . CYS A 1 76 ? -3.918 -24.969 -13.117 1 96.38 76 CYS A CA 1
ATOM 581 C C . CYS A 1 76 ? -4.793 -23.797 -12.711 1 96.38 76 CYS A C 1
ATOM 583 O O . CYS A 1 76 ? -4.652 -22.688 -13.242 1 96.38 76 CYS A O 1
ATOM 585 N N . THR A 1 77 ? -5.715 -23.984 -11.75 1 93.75 77 THR A N 1
ATOM 586 C CA . THR A 1 77 ? -6.523 -22.891 -11.242 1 93.75 77 THR A CA 1
ATOM 587 C C . THR A 1 77 ? -5.664 -21.906 -10.453 1 93.75 77 THR A C 1
ATOM 589 O O . THR A 1 77 ? -4.566 -22.25 -10.008 1 93.75 77 THR A O 1
ATOM 592 N N . LYS A 1 78 ? -6.168 -20.719 -10.32 1 91.88 78 LYS A N 1
ATOM 593 C CA . LYS A 1 78 ? -5.512 -19.781 -9.414 1 91.88 78 LYS A CA 1
ATOM 594 C C . LYS A 1 78 ? -5.492 -20.312 -7.984 1 91.88 78 LYS A C 1
ATOM 596 O O . LYS A 1 78 ? -6.453 -20.953 -7.539 1 91.88 78 LYS A O 1
ATOM 601 N N . ALA A 1 79 ? -4.395 -19.922 -7.328 1 93.06 79 ALA A N 1
ATOM 602 C CA . ALA A 1 79 ? -4.219 -20.391 -5.957 1 93.06 79 ALA A CA 1
ATOM 603 C C . ALA A 1 79 ? -4.906 -19.453 -4.969 1 93.06 79 ALA A C 1
ATOM 605 O O . ALA A 1 79 ? -4.246 -18.812 -4.152 1 93.06 79 ALA A O 1
ATOM 606 N N . ILE A 1 80 ? -6.211 -19.531 -4.953 1 92.12 80 ILE A N 1
ATOM 607 C CA . ILE A 1 80 ? -7.016 -18.656 -4.113 1 92.12 80 ILE A CA 1
ATOM 608 C C . ILE A 1 80 ? -7.5 -19.406 -2.883 1 92.12 80 ILE A C 1
ATOM 610 O O . ILE A 1 80 ? -7.363 -18.922 -1.755 1 92.12 80 ILE A O 1
ATOM 614 N N . ASP A 1 81 ? -8.047 -20.609 -3.133 1 91.69 81 ASP A N 1
ATOM 615 C CA . ASP A 1 81 ? -8.586 -21.469 -2.094 1 91.69 81 ASP A CA 1
ATOM 616 C C . ASP A 1 81 ? -8.148 -22.922 -2.307 1 91.69 81 ASP A C 1
ATOM 618 O O . ASP A 1 81 ? -8.719 -23.641 -3.133 1 91.69 81 ASP A O 1
ATOM 622 N N . VAL A 1 82 ? -7.293 -23.359 -1.461 1 93.56 82 VAL A N 1
ATOM 623 C CA . VAL A 1 82 ? -6.684 -24.672 -1.649 1 93.56 82 VAL A CA 1
ATOM 624 C C . VAL A 1 82 ? -7.734 -25.766 -1.454 1 93.56 82 VAL A C 1
ATOM 626 O O . VAL A 1 82 ? -7.77 -26.734 -2.205 1 93.56 82 VAL A O 1
ATOM 629 N N . SER A 1 83 ? -8.602 -25.609 -0.507 1 94.38 83 SER A N 1
ATOM 630 C CA . SER A 1 83 ? -9.633 -26.609 -0.227 1 94.38 83 SER A CA 1
ATOM 631 C C . SER A 1 83 ? -10.57 -26.797 -1.418 1 94.38 83 SER A C 1
ATOM 633 O O . SER A 1 83 ? -10.898 -27.922 -1.79 1 94.38 83 SER A O 1
ATOM 635 N N . LYS A 1 84 ? -10.938 -25.734 -1.967 1 93.88 84 LYS A N 1
ATOM 636 C CA . LYS A 1 84 ? -11.82 -25.781 -3.131 1 93.88 84 LYS A CA 1
ATOM 637 C C . LYS A 1 84 ? -11.125 -26.438 -4.32 1 93.88 84 LYS A C 1
ATOM 639 O O . LYS A 1 84 ? -11.75 -27.188 -5.07 1 93.88 84 LYS A O 1
ATOM 644 N N . ASN A 1 85 ? -9.883 -26.141 -4.469 1 95.38 85 ASN A N 1
ATOM 645 C CA . ASN A 1 85 ? -9.102 -26.734 -5.559 1 95.38 85 ASN A CA 1
ATOM 646 C C . ASN A 1 85 ? -9 -28.25 -5.434 1 95.38 85 ASN A C 1
ATOM 648 O O . ASN A 1 85 ? -9.117 -28.969 -6.426 1 95.38 85 ASN A O 1
ATOM 652 N N . LEU A 1 86 ? -8.852 -28.672 -4.211 1 97.44 86 LEU A N 1
ATOM 653 C CA . LEU A 1 86 ? -8.734 -30.109 -3.961 1 97.44 86 LEU A CA 1
ATOM 654 C C . LEU A 1 86 ? -10.047 -30.828 -4.273 1 97.44 86 LEU A C 1
ATOM 656 O O . LEU A 1 86 ? -10.047 -31.906 -4.855 1 97.44 86 LEU A O 1
ATOM 660 N N . GLU A 1 87 ? -11.078 -30.172 -3.953 1 96.56 87 GLU A N 1
ATOM 661 C CA . GLU A 1 87 ? -12.398 -30.75 -4.219 1 96.56 87 GLU A CA 1
ATOM 662 C C . GLU A 1 87 ? -12.68 -30.797 -5.719 1 96.56 87 GLU A C 1
ATOM 664 O O . GLU A 1 87 ? -13.359 -31.703 -6.195 1 96.56 87 GLU A O 1
ATOM 669 N N . LEU A 1 88 ? -12.148 -29.906 -6.406 1 95.75 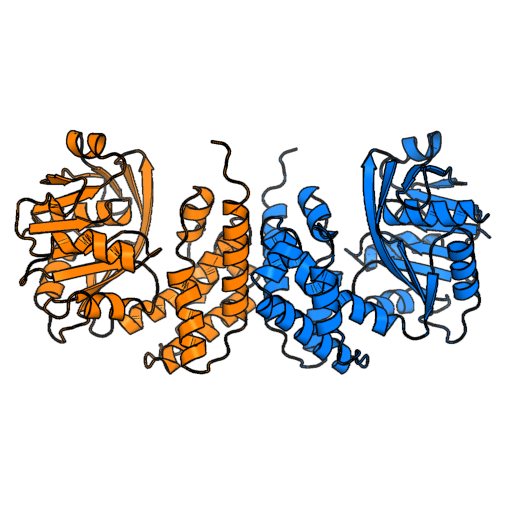88 LEU A N 1
ATOM 670 C CA . LEU A 1 88 ? -12.359 -29.812 -7.848 1 95.75 88 LEU A CA 1
ATOM 671 C C . LEU A 1 88 ? -11.727 -31 -8.562 1 95.75 88 LEU A C 1
ATOM 673 O O . LEU A 1 88 ? -12.242 -31.453 -9.594 1 95.75 88 LEU A O 1
ATOM 677 N N . ILE A 1 89 ? -10.641 -31.531 -8.039 1 97.56 89 ILE A N 1
ATOM 678 C CA . ILE A 1 89 ? -9.914 -32.531 -8.805 1 97.56 89 ILE A CA 1
ATOM 679 C C . ILE A 1 89 ? -10.203 -33.938 -8.234 1 97.56 89 ILE A C 1
ATOM 681 O O . ILE A 1 89 ? -10 -34.938 -8.906 1 97.56 89 ILE A O 1
ATOM 685 N N . ARG A 1 90 ? -10.727 -34 -7.105 1 97.69 90 ARG A N 1
ATOM 686 C CA . ARG A 1 90 ? -10.859 -35.25 -6.348 1 97.69 90 ARG A CA 1
ATOM 687 C C . ARG A 1 90 ? -11.641 -36.281 -7.141 1 97.69 90 ARG A C 1
ATOM 689 O O . ARG A 1 90 ? -11.234 -37.469 -7.219 1 97.69 90 ARG A O 1
ATOM 696 N N . PRO A 1 91 ? -12.727 -35.938 -7.812 1 97.69 91 PRO A N 1
ATOM 697 C CA . PRO A 1 91 ? -13.547 -36.938 -8.484 1 97.69 91 PRO A CA 1
ATOM 698 C C . PRO A 1 91 ? -12.812 -37.625 -9.633 1 97.69 91 PRO A C 1
ATOM 700 O O . PRO A 1 91 ? -13.203 -38.719 -10.062 1 97.69 91 PRO A O 1
ATOM 703 N N . ALA A 1 92 ? -11.789 -37 -10.133 1 98 92 ALA A N 1
ATOM 704 C CA . ALA A 1 92 ? -11.109 -37.531 -11.312 1 98 92 ALA A CA 1
ATOM 705 C C . ALA A 1 92 ? -9.844 -38.312 -10.922 1 98 92 ALA A C 1
ATOM 707 O O . ALA A 1 92 ? -9.117 -38.812 -11.781 1 98 92 ALA A O 1
ATOM 708 N N . VAL A 1 93 ? -9.594 -38.375 -9.672 1 98.19 93 VAL A N 1
ATOM 709 C CA . VAL A 1 93 ? -8.359 -39 -9.18 1 98.19 93 VAL A CA 1
ATOM 710 C C . VAL A 1 93 ? -8.617 -40.438 -8.836 1 98.19 93 VAL A C 1
ATOM 712 O O . VAL A 1 93 ? -9.508 -40.75 -8.039 1 98.19 93 VAL A O 1
ATOM 715 N N . SER A 1 94 ? -7.875 -41.344 -9.453 1 96.75 94 SER A N 1
ATOM 716 C CA . SER A 1 94 ? -7.859 -42.75 -9.133 1 96.75 94 SER A CA 1
ATOM 717 C C . SER A 1 94 ? -6.551 -43.156 -8.461 1 96.75 94 SER A C 1
ATOM 719 O O . SER A 1 94 ? -5.664 -42.344 -8.266 1 96.75 94 SER A O 1
ATOM 721 N N . ASN A 1 95 ? -6.387 -44.406 -8.125 1 94.81 95 ASN A N 1
ATOM 722 C CA . ASN A 1 95 ? -5.227 -44.906 -7.379 1 94.81 95 ASN A CA 1
ATOM 723 C C . ASN A 1 95 ? -3.936 -44.719 -8.172 1 94.81 95 ASN A C 1
ATOM 725 O O . ASN A 1 95 ? -2.869 -44.5 -7.586 1 94.81 95 ASN A O 1
ATOM 729 N N . ASN A 1 96 ? -4.023 -44.719 -9.453 1 95.12 96 ASN A N 1
ATOM 730 C CA . ASN A 1 96 ? -2.816 -44.656 -10.266 1 95.12 96 ASN A CA 1
ATOM 731 C C . ASN A 1 96 ? -2.619 -43.25 -10.859 1 95.12 96 ASN A C 1
ATOM 733 O O . ASN A 1 96 ? -1.675 -43.031 -11.617 1 95.12 96 ASN A O 1
ATOM 737 N N . THR A 1 97 ? -3.482 -42.344 -10.5 1 98.19 97 THR A N 1
ATOM 738 C CA . THR A 1 97 ? -3.412 -41 -11.039 1 98.19 97 THR A CA 1
ATOM 739 C C . THR A 1 97 ? -2.33 -40.188 -10.328 1 98.19 97 THR A C 1
ATOM 741 O O . THR A 1 97 ? -2.248 -40.188 -9.094 1 98.19 97 THR A O 1
ATOM 744 N N . ALA A 1 98 ? -1.405 -39.562 -11.094 1 98.62 98 ALA A N 1
ATOM 745 C CA . ALA A 1 98 ? -0.53 -38.531 -10.523 1 98.62 98 ALA A CA 1
ATOM 746 C C . ALA A 1 98 ? -1.215 -37.156 -10.516 1 98.62 98 ALA A C 1
ATOM 748 O O . ALA A 1 98 ? -1.882 -36.781 -11.484 1 98.62 98 ALA A O 1
ATOM 749 N N . ILE A 1 99 ? -1.113 -36.5 -9.391 1 98.62 99 ILE A N 1
ATOM 750 C CA . ILE A 1 99 ? -1.673 -35.156 -9.258 1 98.62 99 ILE A CA 1
ATOM 751 C C . ILE A 1 99 ? -0.574 -34.094 -9.469 1 98.62 99 ILE A C 1
ATOM 753 O O . ILE A 1 99 ? 0.461 -34.156 -8.797 1 98.62 99 ILE A O 1
ATOM 757 N N . VAL A 1 100 ? -0.777 -33.219 -10.438 1 98.62 100 VAL A N 1
ATOM 758 C CA . VAL A 1 100 ? 0.146 -32.125 -10.758 1 98.62 100 VAL A CA 1
ATOM 759 C C . VAL A 1 100 ? -0.528 -30.797 -10.492 1 98.62 100 VAL A C 1
ATOM 761 O O . VAL A 1 100 ? -1.683 -30.594 -10.875 1 98.62 100 VAL A O 1
ATOM 764 N N . PHE A 1 101 ? 0.119 -29.922 -9.781 1 98.19 101 PHE A N 1
ATOM 765 C CA . PHE A 1 101 ? -0.442 -28.578 -9.664 1 98.19 101 PHE A CA 1
ATOM 766 C C . PHE A 1 101 ? 0.573 -27.531 -10.086 1 98.19 101 PHE A C 1
ATOM 768 O O . PHE A 1 101 ? 1.725 -27.547 -9.648 1 98.19 101 PHE A O 1
ATOM 775 N N . ILE A 1 102 ? 0.17 -26.703 -11.047 1 97.44 102 ILE A N 1
ATOM 776 C CA . ILE A 1 102 ? 0.951 -25.578 -11.547 1 97.44 102 ILE A CA 1
ATOM 777 C C . ILE A 1 102 ? 0.34 -24.266 -11.062 1 97.44 102 ILE A C 1
ATOM 779 O O . ILE A 1 102 ? -0.568 -23.719 -11.703 1 97.44 102 ILE A O 1
ATOM 783 N N . GLN A 1 103 ? 0.794 -23.828 -9.938 1 96.25 103 GLN A N 1
ATOM 784 C CA . GLN A 1 103 ? 0.279 -22.641 -9.258 1 96.25 103 GLN A CA 1
ATOM 785 C C . GLN A 1 103 ? 1.406 -21.859 -8.594 1 96.25 103 GLN A C 1
ATOM 787 O O . GLN A 1 103 ? 2.48 -22.406 -8.328 1 96.25 103 GLN A O 1
ATOM 792 N N . ASN A 1 104 ? 1.157 -20.594 -8.398 1 94.56 104 ASN A N 1
ATOM 793 C CA . ASN A 1 104 ? 2.104 -19.781 -7.641 1 94.56 104 ASN A CA 1
ATOM 794 C C . ASN A 1 104 ? 1.939 -19.984 -6.137 1 94.56 104 ASN A C 1
ATOM 796 O O . ASN A 1 104 ? 0.935 -20.547 -5.688 1 94.56 104 ASN A O 1
ATOM 800 N N . GLY A 1 105 ? 2.998 -19.531 -5.461 1 96.31 105 GLY A N 1
ATOM 801 C CA . GLY A 1 105 ? 2.887 -19.5 -4.012 1 96.31 105 GLY A CA 1
ATOM 802 C C . GLY A 1 105 ? 3.783 -20.5 -3.314 1 96.31 105 GLY A C 1
ATOM 803 O O . GLY A 1 105 ? 4.449 -21.312 -3.971 1 96.31 105 GLY A O 1
ATOM 804 N N . VAL A 1 106 ? 3.781 -20.406 -2.027 1 97.94 106 VAL A N 1
ATOM 805 C CA . VAL A 1 106 ? 4.578 -21.297 -1.177 1 97.94 106 VAL A CA 1
ATOM 806 C C . VAL A 1 106 ? 3.686 -21.922 -0.113 1 97.94 106 VAL A C 1
ATOM 808 O O . VAL A 1 106 ? 2.543 -21.5 0.082 1 97.94 106 VAL A O 1
ATOM 811 N N . GLU A 1 107 ? 4.137 -22.984 0.5 1 96.75 107 GLU A N 1
ATOM 812 C CA . GLU A 1 107 ? 3.508 -23.609 1.659 1 96.75 107 GLU A CA 1
ATOM 813 C C . GLU A 1 107 ? 2.152 -24.203 1.297 1 96.75 107 GLU A C 1
ATOM 815 O O . GLU A 1 107 ? 1.211 -24.156 2.092 1 96.75 107 GLU A O 1
ATOM 820 N N . THR A 1 108 ? 2.014 -24.703 0.112 1 95.12 108 THR A N 1
ATOM 821 C CA . THR A 1 108 ? 0.729 -25.281 -0.274 1 95.12 108 THR A CA 1
ATOM 822 C C . THR A 1 108 ? 0.835 -26.797 -0.426 1 95.12 108 THR A C 1
ATOM 824 O O . THR A 1 108 ? -0.182 -27.484 -0.492 1 95.12 108 THR A O 1
ATOM 827 N N . GLU A 1 109 ? 1.955 -27.391 -0.43 1 95.12 109 GLU A N 1
ATOM 828 C CA . GLU A 1 109 ? 2.234 -28.766 -0.799 1 95.12 109 GLU A CA 1
ATOM 829 C C . GLU A 1 109 ? 1.56 -29.75 0.162 1 95.12 109 GLU A C 1
ATOM 831 O O . GLU A 1 109 ? 1.008 -30.766 -0.262 1 95.12 109 GLU A O 1
ATOM 836 N N . GLN A 1 110 ? 1.572 -29.375 1.429 1 95.69 110 GLN A N 1
ATOM 837 C CA . GLN A 1 110 ? 1.109 -30.312 2.449 1 95.69 110 GLN A CA 1
ATOM 838 C C . GLN A 1 110 ? -0.382 -30.594 2.299 1 95.69 110 GLN A C 1
ATOM 840 O O . GLN A 1 110 ? -0.834 -31.719 2.559 1 95.69 110 GLN A O 1
ATOM 845 N N . ALA A 1 111 ? -1.097 -29.641 1.905 1 96.94 111 ALA A N 1
ATOM 846 C CA . ALA A 1 111 ? -2.531 -29.828 1.717 1 96.94 111 ALA A CA 1
ATOM 847 C C . ALA A 1 111 ? -2.811 -30.891 0.662 1 96.94 111 ALA A C 1
ATOM 849 O O . ALA A 1 111 ? -3.725 -31.703 0.816 1 96.94 111 ALA A O 1
ATOM 850 N N . PHE A 1 112 ? -2.057 -30.906 -0.428 1 97.5 112 PHE A N 1
ATOM 851 C CA . PHE A 1 112 ? -2.217 -31.891 -1.489 1 97.5 112 PHE A CA 1
ATOM 852 C C . PHE A 1 112 ? -1.842 -33.281 -0.995 1 97.5 112 PHE A C 1
ATOM 854 O O . PHE A 1 112 ? -2.547 -34.25 -1.271 1 97.5 112 PHE A O 1
ATOM 861 N N . ILE A 1 113 ? -0.764 -33.375 -0.25 1 97.5 113 ILE A N 1
ATOM 862 C CA . ILE A 1 113 ? -0.276 -34.656 0.269 1 97.5 113 ILE A CA 1
ATOM 863 C C . ILE A 1 113 ? -1.311 -35.25 1.219 1 97.5 113 ILE A C 1
ATOM 865 O O . ILE A 1 113 ? -1.627 -36.438 1.131 1 97.5 113 ILE A O 1
ATOM 869 N N . ASP A 1 114 ? -1.887 -34.406 2.066 1 97.69 114 ASP A N 1
ATOM 870 C CA . ASP A 1 114 ? -2.867 -34.844 3.047 1 97.69 114 ASP A CA 1
ATOM 871 C C . ASP A 1 114 ? -4.156 -35.312 2.365 1 97.69 114 ASP A C 1
ATOM 873 O O . ASP A 1 114 ? -4.789 -36.281 2.807 1 97.69 114 ASP A O 1
ATOM 877 N N . ALA A 1 115 ? -4.496 -34.656 1.342 1 97.56 115 ALA A N 1
ATOM 878 C CA . ALA A 1 115 ? -5.766 -34.938 0.671 1 97.56 115 ALA A CA 1
ATOM 879 C C . ALA A 1 115 ? -5.68 -36.219 -0.156 1 97.56 115 ALA A C 1
ATOM 881 O O . ALA A 1 115 ? -6.688 -36.906 -0.355 1 97.56 115 ALA A O 1
ATOM 882 N N . PHE A 1 116 ? -4.492 -36.594 -0.673 1 97.62 116 PHE A N 1
ATOM 883 C CA . PHE A 1 116 ? -4.32 -37.719 -1.549 1 97.62 116 PHE A CA 1
ATOM 884 C C . PHE A 1 116 ? -3.119 -38.562 -1.115 1 97.62 116 PHE A C 1
ATOM 886 O O . PHE A 1 116 ? -2.17 -38.75 -1.882 1 97.62 116 PHE A O 1
ATOM 893 N N . PRO A 1 117 ? -3.127 -39.188 0.027 1 96 117 PRO A N 1
ATOM 894 C CA . PRO A 1 117 ? -1.964 -39.875 0.605 1 96 117 PRO A CA 1
ATOM 895 C C . PRO A 1 117 ? -1.498 -41.062 -0.231 1 96 117 PRO A C 1
ATOM 897 O O . PRO A 1 117 ? -0.339 -41.469 -0.134 1 96 117 PRO A O 1
ATOM 900 N N . GLY A 1 118 ? -2.283 -41.562 -1.092 1 95.88 118 GLY A N 1
ATOM 901 C CA . GLY A 1 118 ? -1.902 -42.719 -1.877 1 95.88 118 GLY A CA 1
ATOM 902 C C . GLY A 1 118 ? -1.462 -42.375 -3.285 1 95.88 118 GLY A C 1
ATOM 903 O O . GLY A 1 118 ? -1.063 -43.25 -4.055 1 95.88 118 GLY A O 1
ATOM 904 N N . ASN A 1 119 ? -1.465 -41.125 -3.631 1 98 119 ASN A N 1
ATOM 905 C CA . ASN A 1 119 ? -1.152 -40.688 -4.988 1 98 119 ASN A CA 1
ATOM 906 C C . ASN A 1 119 ? 0.183 -39.969 -5.047 1 98 119 ASN A C 1
ATOM 908 O O . ASN A 1 119 ? 0.648 -39.438 -4.035 1 98 119 ASN A O 1
ATOM 912 N N . GLU A 1 120 ? 0.805 -40.031 -6.246 1 97.69 120 GLU A N 1
ATOM 913 C CA . GLU A 1 120 ? 1.969 -39.188 -6.465 1 97.69 120 GLU A CA 1
ATOM 914 C C . GLU A 1 120 ? 1.557 -37.719 -6.656 1 97.69 120 GLU A C 1
ATOM 916 O O . GLU A 1 120 ? 0.637 -37.406 -7.422 1 97.69 120 GLU A O 1
ATOM 921 N N . ILE A 1 121 ? 2.229 -36.875 -5.836 1 98.38 121 ILE A N 1
ATOM 922 C CA . ILE A 1 121 ? 1.98 -35.438 -5.945 1 98.38 121 ILE A CA 1
ATOM 923 C C . ILE A 1 121 ? 3.18 -34.75 -6.598 1 98.38 121 ILE A C 1
ATOM 925 O O . ILE A 1 121 ? 4.305 -34.844 -6.098 1 98.38 121 ILE A O 1
ATOM 929 N N . ILE A 1 122 ? 2.953 -34.062 -7.727 1 98.62 122 ILE A N 1
ATOM 930 C CA . ILE A 1 122 ? 3.992 -33.344 -8.461 1 98.62 122 ILE A CA 1
ATOM 931 C C . ILE A 1 122 ? 3.699 -31.859 -8.461 1 98.62 122 ILE A C 1
ATOM 933 O O . ILE A 1 122 ? 2.641 -31.422 -8.914 1 98.62 122 ILE A O 1
ATOM 937 N N . SER A 1 123 ? 4.66 -31.109 -7.867 1 98.31 123 SER A N 1
ATOM 938 C CA . SER A 1 123 ? 4.559 -29.641 -7.871 1 98.31 123 SER A CA 1
ATOM 939 C C . SER A 1 123 ? 5.168 -29.047 -9.141 1 98.31 123 SER A C 1
ATOM 941 O O . SER A 1 123 ? 6.223 -29.5 -9.594 1 98.31 123 SER A O 1
ATOM 943 N N . GLY A 1 124 ? 4.441 -28.109 -9.711 1 97.88 124 GLY A N 1
ATOM 944 C CA . GLY A 1 124 ? 4.926 -27.406 -10.891 1 97.88 124 GLY A CA 1
ATOM 945 C C . GLY A 1 124 ? 5 -25.906 -10.719 1 97.88 124 GLY A C 1
ATOM 946 O O . GLY A 1 124 ? 4.137 -25.312 -10.078 1 97.88 124 GLY A O 1
ATOM 947 N N . LEU A 1 125 ? 6.047 -25.359 -11.25 1 96.88 125 LEU A N 1
ATOM 948 C CA . LEU A 1 125 ? 6.297 -23.922 -11.242 1 96.88 125 LEU A CA 1
ATOM 949 C C . LEU A 1 125 ? 6.473 -23.406 -12.664 1 96.88 125 LEU A C 1
ATOM 951 O O . LEU A 1 125 ? 7.359 -23.859 -13.398 1 96.88 125 LEU A O 1
ATOM 955 N N . ALA A 1 126 ? 5.598 -22.516 -13.008 1 96.06 126 ALA A N 1
ATOM 956 C CA . ALA A 1 126 ? 5.648 -21.953 -14.359 1 96.06 126 ALA A CA 1
ATOM 957 C C . ALA A 1 126 ? 6.258 -20.562 -14.352 1 96.06 126 ALA A C 1
ATOM 959 O O . ALA A 1 126 ? 5.984 -19.766 -13.461 1 96.06 126 ALA A O 1
ATOM 960 N N . PHE A 1 127 ? 7.152 -20.281 -15.18 1 93.62 127 PHE A N 1
ATOM 961 C CA . PHE A 1 127 ? 7.676 -18.953 -15.508 1 93.62 127 PHE A CA 1
ATOM 962 C C . PHE A 1 127 ? 7.188 -18.516 -16.875 1 93.62 127 PHE A C 1
ATOM 964 O O . PHE A 1 127 ? 7.801 -18.828 -17.906 1 93.62 127 PHE A O 1
ATOM 971 N N . ILE A 1 128 ? 6.082 -17.766 -16.844 1 91.44 128 ILE A N 1
ATOM 972 C CA . ILE A 1 128 ? 5.426 -17.562 -18.125 1 91.44 128 ILE A CA 1
ATOM 973 C C . ILE A 1 128 ? 4.645 -16.25 -18.094 1 91.44 128 ILE A C 1
ATOM 975 O O . ILE A 1 128 ? 4.184 -15.82 -17.031 1 91.44 128 ILE A O 1
ATOM 979 N N . CYS A 1 129 ? 4.652 -15.602 -19.172 1 87.81 129 CYS A N 1
ATOM 980 C CA . CYS A 1 129 ? 3.723 -14.516 -19.453 1 87.81 129 CYS A CA 1
ATOM 981 C C . CYS A 1 129 ? 2.68 -14.938 -20.484 1 87.81 129 CYS A C 1
ATOM 983 O O . CYS A 1 129 ? 2.967 -14.992 -21.688 1 87.81 129 CYS A O 1
ATOM 985 N N . CYS A 1 130 ? 1.533 -15.25 -20 1 90.81 130 CYS A N 1
ATOM 986 C CA . CYS A 1 130 ? 0.439 -15.75 -20.828 1 90.81 130 CYS A CA 1
ATOM 987 C C . CYS A 1 130 ? -0.896 -15.172 -20.375 1 90.81 130 CYS A C 1
ATOM 989 O O . CYS A 1 130 ? -1.141 -15.039 -19.172 1 90.81 130 CYS A O 1
ATOM 991 N N . ASN A 1 131 ? -1.713 -14.82 -21.422 1 87.56 131 ASN A N 1
ATOM 992 C CA . ASN A 1 131 ? -2.99 -14.188 -21.109 1 87.56 131 ASN A CA 1
ATOM 993 C C . ASN A 1 131 ? -4.113 -14.727 -21.984 1 87.56 131 ASN A C 1
ATOM 995 O O . ASN A 1 131 ? -3.879 -15.125 -23.125 1 87.56 131 ASN A O 1
ATOM 999 N N . ARG A 1 132 ? -5.238 -14.742 -21.328 1 87.56 132 ARG A N 1
ATOM 1000 C CA . ARG A 1 132 ? -6.438 -14.922 -22.125 1 87.56 132 ARG A CA 1
ATOM 1001 C C . ARG A 1 132 ? -6.848 -13.617 -22.797 1 87.56 132 ARG A C 1
ATOM 1003 O O . ARG A 1 132 ? -7.105 -12.617 -22.125 1 87.56 132 ARG A O 1
ATOM 1010 N N . ILE A 1 133 ? -6.852 -13.531 -24.062 1 88.25 133 ILE A N 1
ATOM 1011 C CA . ILE A 1 133 ? -7.133 -12.281 -24.75 1 88.25 133 ILE A CA 1
ATOM 1012 C C . ILE A 1 133 ? -8.555 -12.305 -25.312 1 88.25 133 ILE A C 1
ATOM 1014 O O . ILE A 1 133 ? -9.023 -11.312 -25.875 1 88.25 133 ILE A O 1
ATOM 1018 N N . GLY A 1 134 ? -9.25 -13.336 -25.25 1 85.06 134 GLY A N 1
ATOM 1019 C CA . GLY A 1 134 ? -10.625 -13.57 -25.641 1 85.06 134 GLY A CA 1
ATOM 1020 C C . GLY A 1 134 ? -11.102 -14.977 -25.344 1 85.06 134 GLY A C 1
ATOM 1021 O O . GLY A 1 134 ? -10.344 -15.797 -24.828 1 85.06 134 GLY A O 1
ATOM 1022 N N . PRO A 1 135 ? -12.336 -15.188 -25.688 1 85.12 135 PRO A N 1
ATOM 1023 C CA . PRO A 1 135 ? -12.836 -16.547 -25.469 1 85.12 135 PRO A CA 1
ATOM 1024 C C . PRO A 1 135 ? -12.031 -17.594 -26.219 1 85.12 135 PRO A C 1
ATOM 1026 O O . PRO A 1 135 ? -11.953 -17.547 -27.453 1 85.12 135 PRO A O 1
ATOM 1029 N N . GLY A 1 136 ? -11.461 -18.516 -25.484 1 90.75 136 GLY A N 1
ATOM 1030 C CA . GLY A 1 136 ? -10.68 -19.594 -26.078 1 90.75 136 GLY A CA 1
ATOM 1031 C C . GLY A 1 136 ? -9.406 -19.094 -26.734 1 90.75 136 GLY A C 1
ATOM 1032 O O . GLY A 1 136 ? -8.773 -19.844 -27.484 1 90.75 136 GLY A O 1
ATOM 1033 N N . GLN A 1 137 ? -9.102 -17.859 -26.531 1 94.06 137 GLN A N 1
ATOM 1034 C CA . GLN A 1 137 ? -7.914 -17.297 -27.156 1 94.06 137 GLN A CA 1
ATOM 1035 C C . GLN A 1 137 ? -6.832 -17 -26.125 1 94.06 137 GLN A C 1
ATOM 1037 O O . GLN A 1 137 ? -7.059 -16.25 -25.172 1 94.06 137 GLN A O 1
ATOM 1042 N N . ILE A 1 138 ? -5.637 -17.625 -26.328 1 94.88 138 ILE A N 1
ATOM 1043 C CA . ILE A 1 138 ? -4.516 -17.484 -25.391 1 94.88 138 ILE A CA 1
ATOM 1044 C C . ILE A 1 138 ? -3.322 -16.859 -26.109 1 94.88 138 ILE A C 1
ATOM 1046 O O . ILE A 1 138 ? -2.957 -17.297 -27.203 1 94.88 138 ILE A O 1
ATOM 1050 N N . ALA A 1 139 ? -2.807 -15.797 -25.562 1 94.31 139 ALA A N 1
ATOM 1051 C CA . ALA A 1 139 ? -1.573 -15.188 -26.047 1 94.31 139 ALA A CA 1
ATOM 1052 C C . ALA A 1 139 ? -0.398 -15.508 -25.125 1 94.31 139 ALA A C 1
ATOM 1054 O O . ALA A 1 139 ? -0.426 -15.188 -23.938 1 94.31 139 ALA A O 1
ATOM 1055 N N . HIS A 1 140 ? 0.517 -16.234 -25.625 1 93.38 140 HIS A N 1
ATOM 1056 C CA . HIS A 1 140 ? 1.788 -16.484 -24.953 1 93.38 140 HIS A CA 1
ATOM 1057 C C . HIS A 1 140 ? 2.836 -15.445 -25.344 1 93.38 140 HIS A C 1
ATOM 1059 O O . HIS A 1 140 ? 3.346 -15.477 -26.469 1 93.38 140 HIS A O 1
ATOM 1065 N N . LEU A 1 141 ? 3.197 -14.625 -24.391 1 87.19 141 LEU A N 1
ATOM 1066 C CA . LEU A 1 141 ? 3.971 -13.43 -24.703 1 87.19 141 LEU A CA 1
ATOM 1067 C C . LEU A 1 141 ? 5.457 -13.664 -24.453 1 87.19 141 LEU A C 1
ATOM 1069 O O . LEU A 1 141 ? 6.301 -13.133 -25.188 1 87.19 141 LEU A O 1
ATOM 1073 N N . ALA A 1 142 ? 5.781 -14.305 -23.391 1 84.06 142 ALA A N 1
ATOM 1074 C CA . ALA A 1 142 ? 7.195 -14.477 -23.078 1 84.06 142 ALA A CA 1
ATOM 1075 C C . ALA A 1 142 ? 7.398 -15.648 -22.125 1 84.06 142 ALA A C 1
ATOM 1077 O O . ALA A 1 142 ? 6.465 -16.062 -21.422 1 84.06 142 ALA A O 1
ATOM 1078 N N . TYR A 1 143 ? 8.688 -16.266 -22.156 1 84.81 143 TYR A N 1
ATOM 1079 C CA . TYR A 1 143 ? 9.141 -17.312 -21.234 1 84.81 143 TYR A CA 1
ATOM 1080 C C . TYR A 1 143 ? 8.391 -18.609 -21.469 1 84.81 143 TYR A C 1
ATOM 1082 O O . TYR A 1 143 ? 8.25 -19.062 -22.609 1 84.81 143 TYR A O 1
ATOM 1090 N N . GLY A 1 144 ? 8.078 -19.375 -20.391 1 87.94 144 GLY A N 1
ATOM 1091 C CA . GLY A 1 144 ? 7.309 -20.609 -20.547 1 87.94 144 GLY A CA 1
ATOM 1092 C C . GLY A 1 144 ? 7.961 -21.812 -19.875 1 87.94 144 GLY A C 1
ATOM 1093 O O . GLY A 1 144 ? 7.348 -22.875 -19.766 1 87.94 144 GLY A O 1
ATOM 1094 N N . ARG A 1 145 ? 9.125 -21.594 -19.438 1 94.19 145 ARG A N 1
ATOM 1095 C CA . ARG A 1 145 ? 9.812 -22.719 -18.828 1 94.19 145 ARG A CA 1
ATOM 1096 C C . ARG A 1 145 ? 9.07 -23.203 -17.578 1 94.19 145 ARG A C 1
ATOM 1098 O O . ARG A 1 145 ? 8.438 -22.406 -16.875 1 94.19 145 ARG A O 1
ATOM 1105 N N . LEU A 1 146 ? 9.141 -24.516 -17.406 1 96.88 146 LEU A N 1
ATOM 1106 C CA . LEU A 1 146 ? 8.461 -25.172 -16.297 1 96.88 146 LEU A CA 1
ATOM 1107 C C . LEU A 1 146 ? 9.461 -25.953 -15.438 1 96.88 146 LEU A C 1
ATOM 1109 O O . LEU A 1 146 ? 10.414 -26.531 -15.953 1 96.88 146 LEU A O 1
ATOM 1113 N N . ALA A 1 147 ? 9.281 -25.906 -14.18 1 97.62 147 ALA A N 1
ATOM 1114 C CA . ALA A 1 147 ? 9.961 -26.828 -13.258 1 97.62 147 ALA A CA 1
ATOM 1115 C C . ALA A 1 147 ? 8.961 -27.766 -12.594 1 97.62 147 ALA A C 1
ATOM 1117 O O . ALA A 1 147 ? 7.902 -27.344 -12.125 1 97.62 147 ALA A O 1
ATOM 1118 N N . LEU A 1 148 ? 9.266 -29.047 -12.648 1 98.31 148 LEU A N 1
ATOM 1119 C CA . LEU A 1 148 ? 8.453 -30.047 -11.969 1 98.31 148 LEU A CA 1
ATOM 1120 C C . LEU A 1 148 ? 9.273 -30.812 -10.93 1 98.31 148 LEU A C 1
ATOM 1122 O O . LEU A 1 148 ? 10.469 -31.031 -11.125 1 98.31 148 LEU A O 1
ATOM 1126 N N . GLY A 1 149 ? 8.633 -31.109 -9.867 1 98.38 149 GLY A N 1
ATOM 1127 C CA . GLY A 1 149 ? 9.242 -31.953 -8.844 1 98.38 149 GLY A CA 1
ATOM 1128 C C . GLY A 1 149 ? 8.227 -32.75 -8.039 1 98.38 149 GLY A C 1
ATOM 1129 O O . GLY A 1 149 ? 7.215 -32.188 -7.602 1 98.38 149 GLY A O 1
ATOM 1130 N N . SER A 1 150 ? 8.492 -34.062 -7.859 1 98.31 150 SER A N 1
ATOM 1131 C CA . SER A 1 150 ? 7.617 -34.906 -7.031 1 98.31 150 SER A CA 1
ATOM 1132 C C . SER A 1 150 ? 7.809 -34.594 -5.551 1 98.31 150 SER A C 1
ATOM 1134 O O . SER A 1 150 ? 8.938 -34.375 -5.09 1 98.31 150 SER A O 1
ATOM 1136 N N . LEU A 1 151 ? 6.707 -34.438 -4.879 1 97.38 151 LEU A N 1
ATOM 1137 C CA . LEU A 1 151 ? 6.723 -34.156 -3.445 1 97.38 151 LEU A CA 1
ATOM 1138 C C . LEU A 1 151 ? 6.723 -35.438 -2.637 1 97.38 151 LEU A C 1
ATOM 1140 O O . LEU A 1 151 ? 7.023 -35.438 -1.441 1 97.38 151 LEU A O 1
ATOM 1144 N N . THR A 1 152 ? 6.379 -36.562 -3.299 1 94.94 152 THR A N 1
ATOM 1145 C CA . THR A 1 152 ? 6.137 -37.781 -2.553 1 94.94 152 THR A CA 1
ATOM 1146 C C . THR A 1 152 ? 7.148 -38.875 -2.936 1 94.94 152 THR A C 1
ATOM 1148 O O . THR A 1 152 ? 7.289 -39.875 -2.234 1 94.94 152 THR A O 1
ATOM 1151 N N . ASN A 1 153 ? 7.863 -38.594 -4.109 1 92.12 153 ASN A N 1
ATOM 1152 C CA . ASN A 1 153 ? 8.812 -39.625 -4.574 1 92.12 153 ASN A CA 1
ATOM 1153 C C . ASN A 1 153 ? 10.164 -39 -4.918 1 92.12 153 ASN A C 1
ATOM 1155 O O . ASN A 1 153 ? 10.219 -37.969 -5.594 1 92.12 153 ASN A O 1
ATOM 1159 N N . THR A 1 154 ? 11.219 -39.594 -4.508 1 88.5 154 THR A N 1
ATOM 1160 C CA . THR A 1 154 ? 12.555 -39.156 -4.859 1 88.5 154 THR A CA 1
ATOM 1161 C C . THR A 1 154 ? 12.82 -39.344 -6.352 1 88.5 154 THR A C 1
ATOM 1163 O O . THR A 1 154 ? 13.312 -38.438 -7.023 1 88.5 154 THR A O 1
ATOM 1166 N N . ILE A 1 155 ? 12.508 -40.562 -6.734 1 88.38 155 ILE A N 1
ATOM 1167 C CA . ILE A 1 155 ? 12.539 -40.875 -8.164 1 88.38 155 ILE A CA 1
ATOM 1168 C C . ILE A 1 155 ? 11.109 -40.969 -8.703 1 88.38 155 ILE A C 1
ATOM 1170 O O . ILE A 1 155 ? 10.289 -41.719 -8.195 1 88.38 155 ILE A O 1
ATOM 1174 N N . SER A 1 156 ? 10.805 -40.094 -9.641 1 95.19 156 SER A N 1
ATOM 1175 C CA . SER A 1 156 ? 9.445 -40.031 -10.156 1 95.19 156 SER A CA 1
ATOM 1176 C C . SER A 1 156 ? 9.422 -40.219 -11.672 1 95.19 156 SER A C 1
ATOM 1178 O O . SER A 1 156 ? 9.516 -39.25 -12.422 1 95.19 156 SER A O 1
ATOM 1180 N N . PRO A 1 157 ? 9.242 -41.438 -12.078 1 96.75 157 PRO A N 1
ATOM 1181 C CA . PRO A 1 157 ? 9.078 -41.656 -13.508 1 96.75 157 PRO A CA 1
ATOM 1182 C C . PRO A 1 157 ? 7.938 -40.844 -14.117 1 96.75 157 PRO A C 1
ATOM 1184 O O . PRO A 1 157 ? 8.023 -40.438 -15.273 1 96.75 157 PRO A O 1
ATOM 1187 N N . LYS A 1 158 ? 6.879 -40.656 -13.375 1 97.56 158 LYS A N 1
ATOM 1188 C CA . LYS A 1 158 ? 5.746 -39.875 -13.883 1 97.56 158 LYS A CA 1
ATOM 1189 C C . LYS A 1 158 ? 6.133 -38.406 -14.125 1 97.56 158 LYS A C 1
ATOM 1191 O O . LYS A 1 158 ? 5.727 -37.812 -15.125 1 97.56 158 LYS A O 1
ATOM 1196 N N . ALA A 1 159 ? 6.922 -37.875 -13.219 1 98.19 159 ALA A N 1
ATOM 1197 C CA . ALA A 1 159 ? 7.398 -36.5 -13.438 1 98.19 159 ALA A CA 1
ATOM 1198 C C . ALA A 1 159 ? 8.297 -36.438 -14.672 1 98.19 159 ALA A C 1
ATOM 1200 O O . ALA A 1 159 ? 8.18 -35.5 -15.469 1 98.19 159 ALA A O 1
ATOM 1201 N N . GLU A 1 160 ? 9.125 -37.406 -14.805 1 97.88 160 GLU A N 1
ATOM 1202 C CA . GLU A 1 160 ? 10.039 -37.438 -15.938 1 97.88 160 GLU A CA 1
ATOM 1203 C C . GLU A 1 160 ? 9.281 -37.594 -17.25 1 97.88 160 GLU A C 1
ATOM 1205 O O . GLU A 1 160 ? 9.617 -36.938 -18.25 1 97.88 160 GLU A O 1
ATOM 1210 N N . GLN A 1 161 ? 8.352 -38.438 -17.188 1 98 161 GLN A N 1
ATOM 1211 C CA . GLN A 1 161 ? 7.547 -38.656 -18.375 1 98 161 GLN A CA 1
ATOM 1212 C C . GLN A 1 161 ? 6.801 -37.375 -18.781 1 98 161 GLN A C 1
ATOM 1214 O O . GLN A 1 161 ? 6.766 -37.031 -19.953 1 98 161 GLN A O 1
ATOM 1219 N N . LEU A 1 162 ? 6.195 -36.75 -17.859 1 98 162 LEU A N 1
ATOM 1220 C CA . LEU A 1 162 ? 5.488 -35.5 -18.109 1 98 162 LEU A CA 1
ATOM 1221 C C . LEU A 1 162 ? 6.445 -34.438 -18.609 1 98 162 LEU A C 1
ATOM 1223 O O . LEU A 1 162 ? 6.129 -33.719 -19.562 1 98 162 LEU A O 1
ATOM 1227 N N . GLY A 1 163 ? 7.605 -34.281 -17.953 1 98.06 163 GLY A N 1
ATOM 1228 C CA . GLY A 1 163 ? 8.633 -33.344 -18.391 1 98.06 163 GLY A CA 1
ATOM 1229 C C . GLY A 1 163 ? 9.07 -33.594 -19.828 1 98.06 163 GLY A C 1
ATOM 1230 O O . GLY A 1 163 ? 9.266 -32.625 -20.578 1 98.06 163 GLY A O 1
ATOM 1231 N N . ALA A 1 164 ? 9.227 -34.844 -20.172 1 97.88 164 ALA A N 1
ATOM 1232 C CA . ALA A 1 164 ? 9.625 -35.219 -21.531 1 97.88 164 ALA A CA 1
ATOM 1233 C C . ALA A 1 164 ? 8.594 -34.75 -22.547 1 97.88 164 ALA A C 1
ATOM 1235 O O . ALA A 1 164 ? 8.938 -34.344 -23.656 1 97.88 164 ALA A O 1
ATOM 1236 N N . LEU A 1 165 ? 7.336 -34.844 -22.234 1 97.75 165 LEU A N 1
ATOM 1237 C CA . LEU A 1 165 ? 6.277 -34.406 -23.125 1 97.75 165 LEU A CA 1
ATOM 1238 C C . LEU A 1 165 ? 6.367 -32.875 -23.359 1 97.75 165 LEU A C 1
ATOM 1240 O O . LEU A 1 165 ? 6.238 -32.406 -24.484 1 97.75 165 LEU A O 1
ATOM 1244 N N . PHE A 1 166 ? 6.578 -32.156 -22.281 1 97.56 166 PHE A N 1
ATOM 1245 C CA . PHE A 1 166 ? 6.715 -30.703 -22.406 1 97.56 166 PHE A CA 1
ATOM 1246 C C . PHE A 1 166 ? 7.93 -30.344 -23.266 1 97.56 166 PHE A C 1
ATOM 1248 O O . PHE A 1 166 ? 7.848 -29.484 -24.141 1 97.56 166 PHE A O 1
ATOM 1255 N N . ASN A 1 167 ? 9.039 -31.016 -22.984 1 97.5 167 ASN A N 1
ATOM 1256 C CA . ASN A 1 167 ? 10.242 -30.781 -23.766 1 97.5 167 ASN A CA 1
ATOM 1257 C C . ASN A 1 167 ? 10.031 -31.094 -25.234 1 97.5 167 ASN A C 1
ATOM 1259 O O . ASN A 1 167 ? 10.484 -30.359 -26.109 1 97.5 167 ASN A O 1
ATOM 1263 N N . ALA A 1 168 ? 9.359 -32.156 -25.484 1 96.44 168 ALA A N 1
ATOM 1264 C CA . ALA A 1 168 ? 9.07 -32.562 -26.859 1 96.44 168 ALA A CA 1
ATOM 1265 C C . ALA A 1 168 ? 8.188 -31.516 -27.562 1 96.44 168 ALA A C 1
ATOM 1267 O O . ALA A 1 168 ? 8.266 -31.359 -28.781 1 96.44 168 ALA A O 1
ATOM 1268 N N . ALA A 1 169 ? 7.395 -30.875 -26.812 1 94.69 169 ALA A N 1
ATOM 1269 C CA . ALA A 1 169 ? 6.465 -29.891 -27.359 1 94.69 169 ALA A CA 1
ATOM 1270 C C . ALA A 1 169 ? 7.141 -28.531 -27.547 1 94.69 169 ALA A C 1
ATOM 1272 O O . ALA A 1 169 ? 6.539 -27.594 -28.078 1 94.69 169 ALA A O 1
ATOM 1273 N N . GLY A 1 170 ? 8.375 -28.375 -27.031 1 92.62 170 GLY A N 1
ATOM 1274 C CA . GLY A 1 170 ? 9.148 -27.188 -27.359 1 92.62 170 GLY A CA 1
ATOM 1275 C C . GLY A 1 170 ? 9.32 -26.234 -26.188 1 92.62 170 GLY A C 1
ATOM 1276 O O . GLY A 1 170 ? 9.828 -25.125 -26.344 1 92.62 170 GLY A O 1
ATOM 1277 N N . ILE A 1 171 ? 8.859 -26.594 -25.016 1 94.12 171 ILE A N 1
ATOM 1278 C CA . ILE A 1 171 ? 9.07 -25.766 -23.844 1 94.12 171 ILE A CA 1
ATOM 1279 C C . ILE A 1 171 ? 10.008 -26.484 -22.859 1 94.12 171 ILE A C 1
ATOM 1281 O O . ILE A 1 171 ? 9.844 -27.688 -22.609 1 94.12 171 ILE A O 1
ATOM 1285 N N . GLU A 1 172 ? 10.914 -25.75 -22.391 1 96.19 172 GLU A N 1
ATOM 1286 C CA . GLU A 1 172 ? 11.859 -26.344 -21.438 1 96.19 172 GLU A CA 1
ATOM 1287 C C . GLU A 1 172 ? 11.164 -26.734 -20.141 1 96.19 172 GLU A C 1
ATOM 1289 O O . GLU A 1 172 ? 10.5 -25.906 -19.516 1 96.19 172 GLU A O 1
ATOM 1294 N N . CYS A 1 173 ? 11.266 -27.953 -19.766 1 97.62 173 CYS A N 1
ATOM 1295 C CA . CYS A 1 173 ? 10.75 -28.453 -18.5 1 97.62 173 CYS A CA 1
ATOM 1296 C C . CYS A 1 173 ? 11.836 -29.188 -17.719 1 97.62 173 CYS A C 1
ATOM 1298 O O . CYS A 1 173 ? 12.32 -30.234 -18.172 1 97.62 173 CYS A O 1
ATOM 1300 N N . ARG A 1 174 ? 12.211 -28.672 -16.609 1 97.19 174 ARG A N 1
ATOM 1301 C CA . ARG A 1 174 ? 13.242 -29.266 -15.781 1 97.19 174 ARG A CA 1
ATOM 1302 C C . ARG A 1 174 ? 12.617 -30.047 -14.617 1 97.19 174 ARG A C 1
ATOM 1304 O O . ARG A 1 174 ? 11.648 -29.594 -14.008 1 97.19 174 ARG A O 1
ATOM 1311 N N . ILE A 1 175 ? 13.156 -31.219 -14.406 1 97.88 175 ILE A N 1
ATOM 1312 C CA . ILE A 1 175 ? 12.773 -31.984 -13.234 1 97.88 175 ILE A CA 1
ATOM 1313 C C . ILE A 1 175 ? 13.758 -31.719 -12.094 1 97.88 175 ILE A C 1
ATOM 1315 O O . ILE A 1 175 ? 14.969 -31.812 -12.281 1 97.88 175 ILE A O 1
ATOM 1319 N N . THR A 1 176 ? 13.242 -31.344 -10.961 1 96.62 176 THR A N 1
ATOM 1320 C CA . THR A 1 176 ? 14.117 -30.984 -9.844 1 96.62 176 THR A CA 1
ATOM 1321 C C . THR A 1 176 ? 13.766 -31.812 -8.602 1 96.62 176 THR A C 1
ATOM 1323 O O . THR A 1 176 ? 12.609 -32.188 -8.414 1 96.62 176 THR A O 1
ATOM 1326 N N . ASP A 1 177 ? 14.781 -32.031 -7.797 1 95.25 177 ASP A N 1
ATOM 1327 C CA . ASP A 1 177 ? 14.578 -32.75 -6.539 1 95.25 177 ASP A CA 1
ATOM 1328 C C . ASP A 1 177 ? 14.305 -31.766 -5.395 1 95.25 177 ASP A C 1
ATOM 1330 O O . ASP A 1 177 ? 14.047 -32.188 -4.266 1 95.25 177 ASP A O 1
ATOM 1334 N N . ASP A 1 178 ? 14.297 -30.469 -5.699 1 95.44 178 ASP A N 1
ATOM 1335 C CA . ASP A 1 178 ? 14 -29.469 -4.688 1 95.44 178 ASP A CA 1
ATOM 1336 C C . ASP A 1 178 ? 13 -28.438 -5.211 1 95.44 178 ASP A C 1
ATOM 1338 O O . ASP A 1 178 ? 1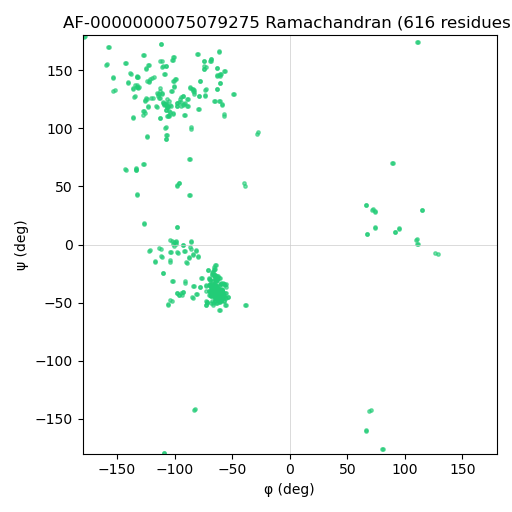3.289 -27.234 -5.242 1 95.44 178 ASP A O 1
ATOM 1342 N N . ILE A 1 179 ? 11.852 -28.938 -5.473 1 97.5 179 ILE A N 1
ATOM 1343 C CA . ILE A 1 179 ? 10.812 -28.094 -6.051 1 97.5 179 ILE A CA 1
ATOM 1344 C C . ILE A 1 179 ? 10.336 -27.078 -5.016 1 97.5 179 ILE A C 1
ATOM 1346 O O . ILE A 1 179 ? 9.977 -25.953 -5.359 1 97.5 179 ILE A O 1
ATOM 1350 N N . ILE A 1 180 ? 10.398 -27.406 -3.732 1 97.69 180 ILE A N 1
ATOM 1351 C CA . ILE A 1 180 ? 9.984 -26.484 -2.688 1 97.69 180 ILE A CA 1
ATOM 1352 C C . ILE A 1 180 ? 10.953 -25.312 -2.625 1 97.69 180 ILE A C 1
ATOM 1354 O O . ILE A 1 180 ? 10.531 -24.156 -2.547 1 97.69 180 ILE A O 1
ATOM 1358 N N . GLY A 1 181 ? 12.281 -25.609 -2.688 1 97.56 181 GLY A N 1
ATOM 1359 C CA . GLY A 1 181 ? 13.273 -24.547 -2.775 1 97.56 181 GLY A CA 1
ATOM 1360 C C . GLY A 1 181 ? 13.07 -23.641 -3.98 1 97.56 181 GLY A C 1
ATOM 1361 O O . GLY A 1 181 ? 13.195 -22.422 -3.877 1 97.56 181 GLY A O 1
ATOM 1362 N N . ALA A 1 182 ? 12.742 -24.266 -5.086 1 97.5 182 ALA A N 1
ATOM 1363 C CA . ALA A 1 182 ? 12.492 -23.484 -6.305 1 97.5 182 ALA A CA 1
ATOM 1364 C C . ALA A 1 182 ? 11.297 -22.562 -6.125 1 97.5 182 ALA A C 1
ATOM 1366 O O . ALA A 1 182 ? 11.281 -21.453 -6.648 1 97.5 182 ALA A O 1
ATOM 1367 N N . ARG A 1 183 ? 10.258 -23.016 -5.418 1 98.19 183 ARG A N 1
ATOM 1368 C CA . ARG A 1 183 ? 9.094 -22.172 -5.148 1 98.19 183 ARG A CA 1
ATOM 1369 C C . ARG A 1 183 ? 9.469 -20.969 -4.305 1 98.19 183 ARG A C 1
ATOM 1371 O O . ARG A 1 183 ? 9.031 -19.844 -4.582 1 98.19 183 ARG A O 1
ATOM 1378 N N . TRP A 1 184 ? 10.297 -21.172 -3.33 1 98.62 184 TRP A N 1
ATOM 1379 C CA . TRP A 1 184 ? 10.773 -20.062 -2.508 1 98.62 184 TRP A CA 1
ATOM 1380 C C . TRP A 1 184 ? 11.602 -19.078 -3.334 1 98.62 184 TRP A C 1
ATOM 1382 O O . TRP A 1 184 ? 11.477 -17.859 -3.18 1 98.62 184 TRP A O 1
ATOM 1392 N N . GLN A 1 185 ? 12.461 -19.672 -4.188 1 97.94 185 GLN A N 1
ATOM 1393 C CA . GLN A 1 185 ? 13.266 -18.828 -5.059 1 97.94 185 GLN A CA 1
ATOM 1394 C C . GLN A 1 185 ? 12.391 -17.922 -5.918 1 97.94 185 GLN A C 1
ATOM 1396 O O . GLN A 1 185 ? 12.672 -16.734 -6.066 1 97.94 185 GLN A O 1
ATOM 1401 N N . LYS A 1 186 ? 11.352 -18.422 -6.48 1 97.69 186 LYS A N 1
ATOM 1402 C CA . LYS A 1 186 ? 10.422 -17.625 -7.281 1 97.69 186 LYS A CA 1
ATOM 1403 C C . LYS A 1 186 ? 9.703 -16.594 -6.422 1 97.69 186 LYS A C 1
ATOM 1405 O O . LYS A 1 186 ? 9.438 -15.477 -6.883 1 97.69 186 LYS A O 1
ATOM 1410 N N . CYS A 1 187 ? 9.43 -16.938 -5.188 1 98.44 187 CYS A N 1
ATOM 1411 C CA . CYS A 1 187 ? 8.719 -16.047 -4.273 1 98.44 187 CYS A CA 1
ATOM 1412 C C . CYS A 1 187 ? 9.562 -14.836 -3.932 1 98.44 187 CYS A C 1
ATOM 1414 O O . CYS A 1 187 ? 9.031 -13.766 -3.623 1 98.44 187 CYS A O 1
ATOM 1416 N N . VAL A 1 188 ? 10.93 -14.992 -4.016 1 98.69 188 VAL A N 1
ATOM 1417 C CA . VAL A 1 188 ? 11.828 -13.867 -3.77 1 98.69 188 VAL A CA 1
ATOM 1418 C C . VAL A 1 188 ? 11.492 -12.719 -4.711 1 98.69 188 VAL A C 1
ATOM 1420 O O . VAL A 1 188 ? 11.57 -11.547 -4.328 1 98.69 188 VAL A O 1
ATOM 1423 N N . TRP A 1 189 ? 11.07 -13.047 -5.895 1 97.81 189 TRP A N 1
ATOM 1424 C CA . TRP A 1 189 ? 10.727 -12.031 -6.879 1 97.81 189 TRP A CA 1
ATOM 1425 C C . TRP A 1 189 ? 9.242 -11.688 -6.816 1 97.81 189 TRP A C 1
ATOM 1427 O O . TRP A 1 189 ? 8.867 -10.508 -6.875 1 97.81 189 TRP A O 1
ATOM 1437 N N . ASN A 1 190 ? 8.352 -12.641 -6.645 1 97.62 190 ASN A N 1
ATOM 1438 C CA . ASN A 1 190 ? 6.91 -12.445 -6.684 1 97.62 190 ASN A CA 1
ATOM 1439 C C . ASN A 1 190 ? 6.426 -11.602 -5.508 1 97.62 190 ASN A C 1
ATOM 1441 O O . ASN A 1 190 ? 5.523 -10.773 -5.66 1 97.62 190 ASN A O 1
ATOM 1445 N N . ALA A 1 191 ? 7.023 -11.773 -4.375 1 98.62 191 ALA A N 1
ATOM 1446 C CA . ALA A 1 191 ? 6.535 -11.172 -3.135 1 98.62 191 ALA A CA 1
ATOM 1447 C C . ALA A 1 191 ? 6.645 -9.656 -3.178 1 98.62 191 ALA A C 1
ATOM 1449 O O . ALA A 1 191 ? 5.75 -8.945 -2.709 1 98.62 191 ALA A O 1
ATOM 1450 N N . PRO A 1 192 ? 7.777 -9.172 -3.701 1 98.62 192 PRO A N 1
ATOM 1451 C CA . PRO A 1 192 ? 7.812 -7.707 -3.77 1 98.62 192 PRO A CA 1
ATOM 1452 C C . PRO A 1 192 ? 7.055 -7.152 -4.973 1 98.62 192 PRO A C 1
ATOM 1454 O O . PRO A 1 192 ? 6.254 -6.223 -4.832 1 98.62 192 PRO A O 1
ATOM 1457 N N . PHE A 1 193 ? 7.152 -7.695 -6.113 1 98.25 193 PHE A N 1
ATOM 1458 C CA . PHE A 1 193 ? 6.715 -7.008 -7.32 1 98.25 193 PHE A CA 1
ATOM 1459 C C . PHE A 1 193 ? 5.215 -7.188 -7.535 1 98.25 193 PHE A C 1
ATOM 1461 O O . PHE A 1 193 ? 4.543 -6.281 -8.023 1 98.25 193 PHE A O 1
ATOM 1468 N N . ASN A 1 194 ? 4.664 -8.344 -7.203 1 98 194 ASN A N 1
ATOM 1469 C CA . ASN A 1 194 ? 3.234 -8.539 -7.406 1 98 194 ASN A CA 1
ATOM 1470 C C . ASN A 1 194 ? 2.408 -7.543 -6.602 1 98 194 ASN A C 1
ATOM 1472 O O . ASN A 1 194 ? 1.649 -6.758 -7.172 1 98 194 ASN A O 1
ATOM 1476 N N . PRO A 1 195 ? 2.574 -7.484 -5.281 1 98.69 195 PRO A N 1
ATOM 1477 C CA . PRO A 1 195 ? 1.75 -6.539 -4.527 1 98.69 195 PRO A CA 1
ATOM 1478 C C . PRO A 1 195 ? 2.115 -5.082 -4.809 1 98.69 195 PRO A C 1
ATOM 1480 O O . PRO A 1 195 ? 1.238 -4.215 -4.824 1 98.69 195 PRO A O 1
ATOM 1483 N N . LEU A 1 196 ? 3.426 -4.77 -5.031 1 98.75 196 LEU A N 1
ATOM 1484 C CA . LEU A 1 196 ? 3.832 -3.389 -5.277 1 98.75 196 LEU A CA 1
ATOM 1485 C C . LEU A 1 196 ? 3.234 -2.869 -6.578 1 98.75 196 LEU A C 1
ATOM 1487 O O . LEU A 1 196 ? 2.885 -1.69 -6.68 1 98.75 196 LEU A O 1
ATOM 1491 N N . SER A 1 197 ? 3.131 -3.703 -7.582 1 98.06 197 SER A N 1
ATOM 1492 C CA . SER A 1 197 ? 2.535 -3.285 -8.844 1 98.06 197 SER A CA 1
ATOM 1493 C C . SER A 1 197 ? 1.064 -2.92 -8.672 1 98.06 197 SER A C 1
ATOM 1495 O O . SER A 1 197 ? 0.581 -1.957 -9.266 1 98.06 197 SER A O 1
ATOM 1497 N N . VAL A 1 198 ? 0.38 -3.689 -7.824 1 98.06 198 VAL A N 1
ATOM 1498 C CA . VAL A 1 198 ? -1.032 -3.426 -7.566 1 98.06 198 VAL A CA 1
ATOM 1499 C C . VAL A 1 198 ? -1.174 -2.166 -6.711 1 98.06 198 VAL A C 1
ATOM 1501 O O . VAL A 1 198 ? -1.915 -1.248 -7.07 1 98.06 198 VAL A O 1
ATOM 1504 N N . LEU A 1 199 ? -0.426 -2.078 -5.641 1 98.5 199 LEU A N 1
ATOM 1505 C CA . LEU A 1 199 ? -0.565 -1.021 -4.645 1 98.5 199 LEU A CA 1
ATOM 1506 C C . LEU A 1 199 ? -0.075 0.314 -5.195 1 98.5 199 LEU A C 1
ATOM 1508 O O . LEU A 1 199 ? -0.511 1.374 -4.742 1 98.5 199 LEU A O 1
ATOM 1512 N N . SER A 1 200 ? 0.768 0.274 -6.207 1 97.62 200 SER A N 1
ATOM 1513 C CA . SER A 1 200 ? 1.268 1.5 -6.824 1 97.62 200 SER A CA 1
ATOM 1514 C C . SER A 1 200 ? 0.242 2.096 -7.781 1 97.62 200 SER A C 1
ATOM 1516 O O . SER A 1 200 ? 0.382 3.24 -8.219 1 97.62 200 SER A O 1
ATOM 1518 N N . GLY A 1 201 ? -0.81 1.382 -8.102 1 95.12 201 GLY A N 1
ATOM 1519 C CA . GLY A 1 201 ? -1.776 1.825 -9.094 1 95.12 201 GLY A CA 1
ATOM 1520 C C . GLY A 1 201 ? -1.46 1.336 -10.492 1 95.12 201 GLY A C 1
ATOM 1521 O O . GLY A 1 201 ? -2.02 1.833 -11.469 1 95.12 201 GLY A O 1
ATOM 1522 N N . GLY A 1 202 ? -0.508 0.418 -10.625 1 96.44 202 GLY A N 1
ATOM 1523 C CA . GLY A 1 202 ? -0.285 -0.208 -11.914 1 96.44 202 GLY A CA 1
ATOM 1524 C C . GLY A 1 202 ? 1.071 0.118 -12.508 1 96.44 202 GLY A C 1
ATOM 1525 O O . GLY A 1 202 ? 1.227 0.155 -13.734 1 96.44 202 GLY A O 1
ATOM 1526 N N . LEU A 1 203 ? 2.064 0.354 -11.695 1 96.62 203 LEU A N 1
ATOM 1527 C CA . LEU A 1 203 ? 3.4 0.633 -12.211 1 96.62 203 LEU A CA 1
ATOM 1528 C C . LEU A 1 203 ? 4.062 -0.64 -12.727 1 96.62 203 LEU A C 1
ATOM 1530 O O . LEU A 1 203 ? 3.826 -1.727 -12.195 1 96.62 203 LEU A O 1
ATOM 1534 N N . ALA A 1 204 ? 4.93 -0.426 -13.695 1 95.19 204 ALA A N 1
ATOM 1535 C CA . ALA A 1 204 ? 5.758 -1.523 -14.188 1 95.19 204 ALA A CA 1
ATOM 1536 C C . ALA A 1 204 ? 6.859 -1.869 -13.188 1 95.19 204 ALA A C 1
ATOM 1538 O O . ALA A 1 204 ? 7.238 -1.039 -12.359 1 95.19 204 ALA A O 1
ATOM 1539 N N . THR A 1 205 ? 7.391 -3.082 -13.266 1 96.44 205 THR A N 1
ATOM 1540 C CA . THR A 1 205 ? 8.398 -3.564 -12.336 1 96.44 205 THR A CA 1
ATOM 1541 C C . THR A 1 205 ? 9.656 -2.695 -12.398 1 96.44 205 THR A C 1
ATOM 1543 O O . THR A 1 205 ? 10.297 -2.447 -11.375 1 96.44 205 THR A O 1
ATOM 1546 N N . GLN A 1 206 ? 9.984 -2.197 -13.547 1 95.5 206 GLN A N 1
ATOM 1547 C CA . GLN A 1 206 ? 11.18 -1.376 -13.703 1 95.5 206 GLN A CA 1
ATOM 1548 C C . GLN A 1 206 ? 11.031 -0.047 -12.969 1 95.5 206 GLN A C 1
ATOM 1550 O O . GLN A 1 206 ? 11.977 0.429 -12.336 1 95.5 206 GLN A O 1
ATOM 1555 N N . ASP A 1 207 ? 9.867 0.577 -13.078 1 96.62 207 ASP A N 1
ATOM 1556 C CA . ASP A 1 207 ? 9.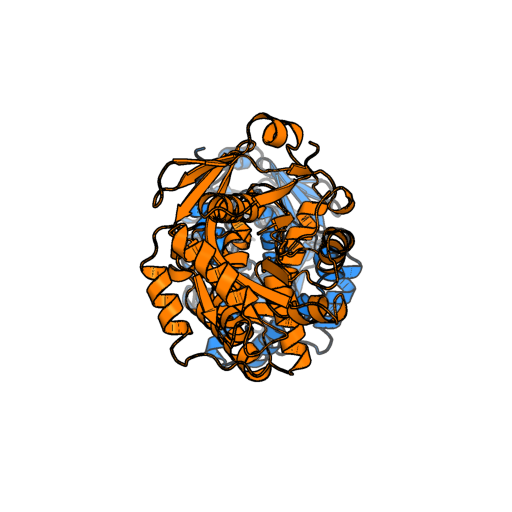625 1.827 -12.367 1 96.62 207 ASP A CA 1
ATOM 1557 C C . ASP A 1 207 ? 9.727 1.631 -10.859 1 96.62 207 ASP A C 1
ATOM 1559 O O . ASP A 1 207 ? 10.305 2.461 -10.156 1 96.62 207 ASP A O 1
ATOM 1563 N N . ILE A 1 208 ? 9.188 0.521 -10.398 1 98.25 208 ILE A N 1
ATOM 1564 C CA . ILE A 1 208 ? 9.203 0.196 -8.977 1 98.25 208 ILE A CA 1
ATOM 1565 C C . ILE A 1 208 ? 10.648 0.011 -8.508 1 98.25 208 ILE A C 1
ATOM 1567 O O . ILE A 1 208 ? 11.07 0.633 -7.531 1 98.25 208 ILE A O 1
ATOM 1571 N N . LEU A 1 209 ? 11.383 -0.812 -9.242 1 98.12 209 LEU A N 1
ATOM 1572 C CA . LEU A 1 209 ? 12.75 -1.127 -8.844 1 98.12 209 LEU A CA 1
ATOM 1573 C C . LEU A 1 209 ? 13.641 0.113 -8.906 1 98.12 209 LEU A C 1
ATOM 1575 O O . LEU A 1 209 ? 14.438 0.36 -8 1 98.12 209 LEU A O 1
ATOM 1579 N N . ASN A 1 210 ? 13.484 0.956 -9.938 1 97.06 210 ASN A N 1
ATOM 1580 C CA . ASN A 1 210 ? 14.32 2.131 -10.141 1 97.06 210 ASN A CA 1
ATOM 1581 C C . ASN A 1 210 ? 14.125 3.162 -9.039 1 97.06 210 ASN A C 1
ATOM 1583 O O . ASN A 1 210 ? 15.039 3.922 -8.719 1 97.06 210 ASN A O 1
ATOM 1587 N N . THR A 1 211 ? 12.984 3.17 -8.43 1 97.62 211 THR A N 1
ATOM 1588 C CA . THR A 1 211 ? 12.695 4.25 -7.496 1 97.62 211 THR A CA 1
ATOM 1589 C C . THR A 1 211 ? 12.68 3.732 -6.059 1 97.62 211 THR A C 1
ATOM 1591 O O . THR A 1 211 ? 12.898 4.496 -5.117 1 97.62 211 THR A O 1
ATOM 1594 N N . GLN A 1 212 ? 12.406 2.422 -5.875 1 98.5 212 GLN A N 1
ATOM 1595 C CA . GLN A 1 212 ? 12.242 1.889 -4.523 1 98.5 212 GLN A CA 1
ATOM 1596 C C . GLN A 1 212 ? 13.039 0.6 -4.344 1 98.5 212 GLN A C 1
ATOM 1598 O O . GLN A 1 212 ? 12.547 -0.368 -3.766 1 98.5 212 GLN A O 1
ATOM 1603 N N . GLU A 1 213 ? 14.258 0.559 -4.828 1 98.38 213 GLU A N 1
ATOM 1604 C CA . GLU A 1 213 ? 15.102 -0.629 -4.746 1 98.38 213 GLU A CA 1
ATOM 1605 C C . GLU A 1 213 ? 15.336 -1.04 -3.293 1 98.38 213 GLU A C 1
ATOM 1607 O O . GLU A 1 213 ? 15.312 -2.23 -2.971 1 98.38 213 GLU A O 1
ATOM 1612 N N . PRO A 1 214 ? 15.547 -0.12 -2.35 1 98.31 214 PRO A N 1
ATOM 1613 C CA . PRO A 1 214 ? 15.766 -0.535 -0.963 1 98.31 214 PRO A CA 1
ATOM 1614 C C . PRO A 1 214 ? 14.594 -1.324 -0.388 1 98.31 214 PRO A C 1
ATOM 1616 O O . PRO A 1 214 ? 14.797 -2.309 0.327 1 98.31 214 PRO A O 1
ATOM 1619 N N . LEU A 1 215 ? 13.391 -0.907 -0.68 1 98.56 215 LEU A N 1
ATOM 1620 C CA . LEU A 1 215 ? 12.219 -1.644 -0.207 1 98.56 215 LEU A CA 1
ATOM 1621 C C . LEU A 1 215 ? 12.164 -3.031 -0.835 1 98.56 215 LEU A C 1
ATOM 1623 O O . LEU A 1 215 ? 11.914 -4.023 -0.142 1 98.56 215 LEU A O 1
ATOM 1627 N N . VAL A 1 216 ? 12.398 -3.088 -2.143 1 98.81 216 VAL A N 1
ATOM 1628 C CA . VAL A 1 216 ? 12.375 -4.352 -2.871 1 98.81 216 VAL A CA 1
ATOM 1629 C C . VAL A 1 216 ? 13.383 -5.324 -2.256 1 98.81 216 VAL A C 1
ATOM 1631 O O . VAL A 1 216 ? 13.039 -6.465 -1.94 1 98.81 216 VAL A O 1
ATOM 1634 N N . ARG A 1 217 ? 14.625 -4.848 -2.023 1 98.69 217 ARG A N 1
ATOM 1635 C CA . ARG A 1 217 ? 15.672 -5.668 -1.421 1 98.69 217 ARG A CA 1
ATOM 1636 C C . ARG A 1 217 ? 15.266 -6.133 -0.026 1 98.69 217 ARG A C 1
ATOM 1638 O O . ARG A 1 217 ? 15.531 -7.277 0.352 1 98.69 217 ARG A O 1
ATOM 1645 N N . GLY A 1 218 ? 14.68 -5.207 0.708 1 98.69 218 GLY A N 1
ATOM 1646 C CA . GLY A 1 218 ? 14.227 -5.57 2.043 1 98.69 218 GLY A CA 1
ATOM 1647 C C . GLY A 1 218 ? 13.227 -6.707 2.043 1 98.69 218 GLY A C 1
ATOM 1648 O O . GLY A 1 218 ? 13.32 -7.621 2.863 1 98.69 218 GLY A O 1
ATOM 1649 N N . ILE A 1 219 ? 12.258 -6.656 1.156 1 98.88 219 ILE A N 1
ATOM 1650 C CA . ILE A 1 219 ? 11.25 -7.703 1.044 1 98.88 219 ILE A CA 1
ATOM 1651 C C . ILE A 1 219 ? 11.914 -9.016 0.629 1 98.88 219 ILE A C 1
ATOM 1653 O O . ILE A 1 219 ? 11.633 -10.07 1.207 1 98.88 219 ILE A O 1
ATOM 1657 N N . MET A 1 220 ? 12.82 -8.945 -0.375 1 98.88 220 MET A N 1
ATOM 1658 C CA . MET A 1 220 ? 13.531 -10.133 -0.837 1 98.88 220 MET A CA 1
ATOM 1659 C C . MET A 1 220 ? 14.328 -10.766 0.298 1 98.88 220 MET A C 1
ATOM 1661 O O . MET A 1 220 ? 14.375 -11.992 0.421 1 98.88 220 MET A O 1
ATOM 1665 N N . GLN A 1 221 ? 14.938 -9.953 1.12 1 98.81 221 GLN A N 1
ATOM 1666 C CA . GLN A 1 221 ? 15.727 -10.438 2.248 1 98.81 221 GLN A CA 1
ATOM 1667 C C . GLN A 1 221 ? 14.844 -11.164 3.262 1 98.81 221 GLN A C 1
ATOM 1669 O O . GLN A 1 221 ? 15.25 -12.195 3.814 1 98.81 221 GLN A O 1
ATOM 1674 N N . GLU A 1 222 ? 13.672 -10.57 3.51 1 98.81 222 GLU A N 1
ATOM 1675 C CA . GLU A 1 222 ? 12.742 -11.242 4.414 1 98.81 222 GLU A CA 1
ATOM 1676 C C . GLU A 1 222 ? 12.352 -12.617 3.883 1 98.81 222 GLU A C 1
ATOM 1678 O O . GLU A 1 222 ? 12.336 -13.594 4.633 1 98.81 222 GLU A O 1
ATOM 1683 N N . ILE A 1 223 ? 12.047 -12.719 2.584 1 98.88 223 ILE A N 1
ATOM 1684 C CA . ILE A 1 223 ? 11.688 -13.984 1.972 1 98.88 223 ILE A CA 1
ATOM 1685 C C . ILE A 1 223 ? 12.836 -14.977 2.117 1 98.88 223 ILE A C 1
ATOM 1687 O O . ILE A 1 223 ? 12.625 -16.141 2.496 1 98.88 223 ILE A O 1
ATOM 1691 N N . ALA A 1 224 ? 14.07 -14.555 1.796 1 98.81 224 ALA A N 1
ATOM 1692 C CA . ALA A 1 224 ? 15.234 -15.43 1.883 1 98.81 224 ALA A CA 1
ATOM 1693 C C . ALA A 1 224 ? 15.422 -15.953 3.305 1 98.81 224 ALA A C 1
ATOM 1695 O O . ALA A 1 224 ? 15.719 -17.141 3.504 1 98.81 224 ALA A O 1
ATOM 1696 N N . ALA A 1 225 ? 15.227 -15.07 4.301 1 98.81 225 ALA A N 1
ATOM 1697 C CA . ALA A 1 225 ? 15.367 -15.461 5.703 1 98.81 225 ALA A CA 1
ATOM 1698 C C . ALA A 1 225 ? 14.312 -16.484 6.09 1 98.81 225 ALA A C 1
ATOM 1700 O O . ALA A 1 225 ? 14.617 -17.469 6.773 1 98.81 225 ALA A O 1
ATOM 1701 N N . ILE A 1 226 ? 13.102 -16.266 5.664 1 98.88 226 ILE A N 1
ATOM 1702 C CA . ILE A 1 226 ? 12.008 -17.172 5.973 1 98.88 226 ILE A CA 1
ATOM 1703 C C . ILE A 1 226 ? 12.266 -18.531 5.316 1 98.88 226 ILE A C 1
ATOM 1705 O O . ILE A 1 226 ? 12.109 -19.578 5.953 1 98.88 226 ILE A O 1
ATOM 1709 N N . ALA A 1 227 ? 12.633 -18.531 3.984 1 98.81 227 ALA A N 1
ATOM 1710 C CA . ALA A 1 227 ? 12.938 -19.766 3.26 1 98.81 227 ALA A CA 1
ATOM 1711 C C . ALA A 1 227 ? 14 -20.578 3.986 1 98.81 227 ALA A C 1
ATOM 1713 O O . ALA A 1 227 ? 13.844 -21.797 4.152 1 98.81 227 ALA A O 1
ATOM 1714 N N . SER A 1 228 ? 15.055 -19.891 4.434 1 98.75 228 SER A N 1
ATOM 1715 C CA . SER A 1 228 ? 16.141 -20.562 5.156 1 98.75 228 SER A CA 1
ATOM 1716 C C . SER A 1 228 ? 15.625 -21.188 6.449 1 98.75 228 SER A C 1
ATOM 1718 O O . SER A 1 228 ? 15.953 -22.344 6.762 1 98.75 228 SER A O 1
ATOM 1720 N N . ALA A 1 229 ? 14.82 -20.469 7.18 1 98.69 229 ALA A N 1
ATOM 1721 C CA . ALA A 1 229 ? 14.273 -20.969 8.445 1 98.69 229 ALA A CA 1
ATOM 1722 C C . ALA A 1 229 ? 13.352 -22.156 8.219 1 9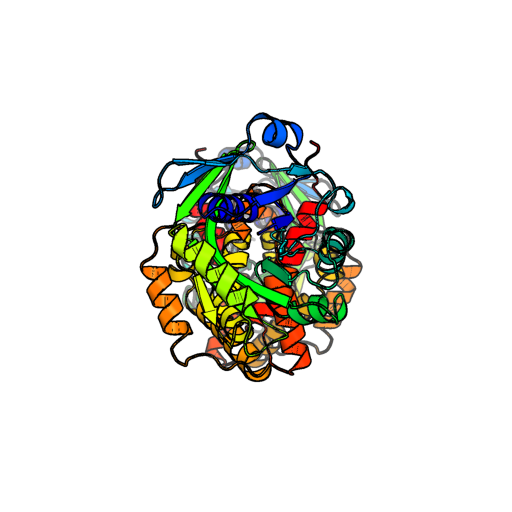8.69 229 ALA A C 1
ATOM 1724 O O . ALA A 1 229 ? 13.227 -23.031 9.094 1 98.69 229 ALA A O 1
ATOM 1725 N N . CYS A 1 230 ? 12.75 -22.219 7.051 1 97.88 230 CYS A N 1
ATOM 1726 C CA . CYS A 1 230 ? 11.852 -23.312 6.699 1 97.88 230 CYS A CA 1
ATOM 1727 C C . CYS A 1 230 ? 12.633 -24.5 6.141 1 97.88 230 CYS A C 1
ATOM 1729 O O . CYS A 1 230 ? 12.039 -25.484 5.684 1 97.88 230 CYS A O 1
ATOM 1731 N N . GLY A 1 231 ? 13.984 -24.406 6.102 1 97.69 231 GLY A N 1
ATOM 1732 C CA . GLY A 1 231 ? 14.82 -25.516 5.68 1 97.69 231 GLY A CA 1
ATOM 1733 C C . GLY A 1 231 ? 15.195 -25.469 4.211 1 97.69 231 GLY A C 1
ATOM 1734 O O . GLY A 1 231 ? 15.664 -26.453 3.643 1 97.69 231 GLY A O 1
ATOM 1735 N N . HIS A 1 232 ? 14.977 -24.328 3.578 1 97.75 232 HIS A N 1
ATOM 1736 C CA . HIS A 1 232 ? 15.273 -24.172 2.16 1 97.75 232 HIS A CA 1
ATOM 1737 C C . HIS A 1 232 ? 16.172 -22.953 1.917 1 97.75 232 HIS A C 1
ATOM 1739 O O . HIS A 1 232 ? 15.75 -22 1.26 1 97.75 232 HIS A O 1
ATOM 1745 N N . PRO A 1 233 ? 17.406 -23.047 2.354 1 98.25 233 PRO A N 1
ATOM 1746 C CA . PRO A 1 233 ? 18.312 -21.922 2.09 1 98.25 233 PRO A CA 1
ATOM 1747 C C . PRO A 1 233 ? 18.5 -21.656 0.597 1 98.25 233 PRO A C 1
ATOM 1749 O O . PRO A 1 233 ? 18.609 -22.609 -0.192 1 98.25 233 PRO A O 1
ATOM 1752 N N . LEU A 1 234 ? 18.516 -20.438 0.282 1 98.25 234 LEU A N 1
ATOM 1753 C CA . LEU A 1 234 ? 18.656 -20.016 -1.107 1 98.25 234 LEU A CA 1
ATOM 1754 C C . LEU A 1 234 ? 20.078 -19.562 -1.399 1 98.25 234 LEU A C 1
ATOM 1756 O O . LEU A 1 234 ? 20.844 -19.297 -0.476 1 98.25 234 LEU A O 1
ATOM 1760 N N . PRO A 1 235 ? 20.406 -19.531 -2.682 1 97.31 235 PRO A N 1
ATOM 1761 C CA . PRO A 1 235 ? 21.75 -19.062 -3.031 1 97.31 235 PRO A CA 1
ATOM 1762 C C . PRO A 1 235 ? 22.047 -17.656 -2.504 1 97.31 235 PRO A C 1
ATOM 1764 O O . PRO A 1 235 ? 21.156 -16.797 -2.49 1 97.31 235 PRO A O 1
ATOM 1767 N N . GLU A 1 236 ? 23.281 -17.391 -2.197 1 96.81 236 GLU A N 1
ATOM 1768 C CA . GLU A 1 236 ? 23.688 -16.125 -1.58 1 96.81 236 GLU A CA 1
ATOM 1769 C C . GLU A 1 236 ? 23.453 -14.953 -2.521 1 96.81 236 GLU A C 1
ATOM 1771 O O . GLU A 1 236 ? 23.203 -13.828 -2.07 1 96.81 236 GLU A O 1
ATOM 1776 N N . ASP A 1 237 ? 23.516 -15.227 -3.758 1 98.06 237 ASP A N 1
ATOM 1777 C CA . ASP A 1 237 ? 23.422 -14.133 -4.719 1 98.06 237 ASP A CA 1
ATOM 1778 C C . ASP A 1 237 ? 22 -14 -5.273 1 98.06 237 ASP A C 1
ATOM 1780 O O . ASP A 1 237 ? 21.797 -13.344 -6.293 1 98.06 237 ASP A O 1
ATOM 1784 N N . ILE A 1 238 ? 21.016 -14.633 -4.637 1 98.19 238 ILE A N 1
ATOM 1785 C CA . ILE A 1 238 ? 19.656 -14.719 -5.164 1 98.19 238 ILE A CA 1
ATOM 1786 C C . ILE A 1 238 ? 19.062 -13.32 -5.324 1 98.19 238 ILE A C 1
ATOM 1788 O O . ILE A 1 238 ? 18.375 -13.039 -6.305 1 98.19 238 ILE A O 1
ATOM 1792 N N . ILE A 1 239 ? 19.344 -12.43 -4.414 1 98.56 239 ILE A N 1
ATOM 1793 C CA . ILE A 1 239 ? 18.797 -11.078 -4.445 1 98.56 239 ILE A CA 1
ATOM 1794 C C . ILE A 1 239 ? 19.438 -10.273 -5.57 1 98.56 239 ILE A C 1
ATOM 1796 O O . ILE A 1 239 ? 18.75 -9.68 -6.395 1 98.56 239 ILE A O 1
ATOM 1800 N N . GLU A 1 240 ? 20.781 -10.297 -5.617 1 98.44 240 GLU A N 1
ATOM 1801 C CA . GLU A 1 240 ? 21.5 -9.578 -6.66 1 98.44 240 GLU A CA 1
ATOM 1802 C C . GLU A 1 240 ? 21.094 -10.062 -8.047 1 98.44 240 GLU A C 1
ATOM 1804 O O . GLU A 1 240 ? 20.953 -9.266 -8.977 1 98.44 240 GLU A O 1
ATOM 1809 N N . ARG A 1 241 ? 20.969 -11.352 -8.141 1 97.25 241 ARG A N 1
ATOM 1810 C CA . ARG A 1 241 ? 20.578 -11.938 -9.414 1 97.25 241 ARG A CA 1
ATOM 1811 C C . ARG A 1 241 ? 19.188 -11.453 -9.828 1 97.25 241 ARG A C 1
ATOM 1813 O O . ARG A 1 241 ? 18.969 -11.086 -10.984 1 97.25 241 ARG A O 1
ATOM 1820 N N . ASN A 1 242 ? 18.234 -11.484 -8.93 1 97 242 ASN A N 1
ATOM 1821 C CA . ASN A 1 242 ? 16.875 -11.023 -9.234 1 97 242 ASN A CA 1
ATOM 1822 C C . ASN A 1 242 ? 16.859 -9.547 -9.602 1 97 242 ASN A C 1
ATOM 1824 O O . ASN A 1 242 ? 16.156 -9.141 -10.531 1 97 242 ASN A O 1
ATOM 1828 N N . ILE A 1 243 ? 17.594 -8.703 -8.875 1 98 243 ILE A N 1
ATOM 1829 C CA . ILE A 1 243 ? 17.672 -7.27 -9.141 1 98 243 ILE A CA 1
ATOM 1830 C C . ILE A 1 243 ? 18.234 -7.035 -10.539 1 98 243 ILE A C 1
ATOM 1832 O O . ILE A 1 243 ? 17.656 -6.312 -11.344 1 98 243 ILE A O 1
ATOM 1836 N N . ALA A 1 244 ? 19.359 -7.691 -10.852 1 96.94 244 ALA A N 1
ATOM 1837 C CA . ALA A 1 244 ? 20.016 -7.543 -12.148 1 96.94 244 ALA A CA 1
ATOM 1838 C C . ALA A 1 244 ? 19.094 -7.977 -13.289 1 96.94 244 ALA A C 1
ATOM 1840 O O . ALA A 1 244 ? 18.984 -7.289 -14.305 1 96.94 244 ALA A O 1
ATOM 1841 N N . ASN A 1 245 ? 18.438 -9.117 -13.109 1 94.12 245 ASN A N 1
ATOM 1842 C CA . ASN A 1 245 ? 17.531 -9.633 -14.125 1 94.12 245 ASN A CA 1
ATOM 1843 C C . ASN A 1 245 ? 16.359 -8.68 -14.359 1 94.12 245 ASN A C 1
ATOM 1845 O O . ASN A 1 245 ? 15.914 -8.508 -15.5 1 94.12 245 ASN A O 1
ATOM 1849 N N . THR A 1 246 ? 15.828 -8.086 -13.297 1 94.75 246 THR A N 1
ATOM 1850 C CA . THR A 1 246 ? 14.68 -7.191 -13.414 1 94.75 246 THR A CA 1
ATOM 1851 C C . THR A 1 246 ? 15.062 -5.922 -14.172 1 94.75 246 THR A C 1
ATOM 1853 O O . THR A 1 246 ? 14.266 -5.391 -14.938 1 94.75 246 THR A O 1
ATOM 1856 N N . HIS A 1 247 ? 16.266 -5.414 -13.969 1 93.56 247 HIS A N 1
ATOM 1857 C CA . HIS A 1 247 ? 16.734 -4.219 -14.672 1 93.56 247 HIS A CA 1
ATOM 1858 C C . HIS A 1 247 ? 16.797 -4.453 -16.172 1 93.56 247 HIS A C 1
ATOM 1860 O O . HIS A 1 247 ? 16.656 -3.514 -16.953 1 93.56 247 HIS A O 1
ATOM 1866 N N . THR A 1 248 ? 16.984 -5.652 -16.578 1 90.25 248 THR A N 1
ATOM 1867 C CA . THR A 1 248 ? 17.203 -5.945 -18 1 90.25 248 THR A CA 1
ATOM 1868 C C . THR A 1 248 ? 15.898 -6.391 -18.656 1 90.25 248 THR A C 1
ATOM 1870 O O . THR A 1 248 ? 15.852 -6.57 -19.875 1 90.25 248 THR A O 1
ATOM 1873 N N . MET A 1 249 ? 14.898 -6.57 -17.906 1 86.94 249 MET A N 1
ATOM 1874 C CA . MET A 1 249 ? 13.602 -6.977 -18.438 1 86.94 249 MET A CA 1
ATOM 1875 C C . MET A 1 249 ? 12.875 -5.793 -19.062 1 86.94 249 MET A C 1
ATOM 1877 O O . MET A 1 249 ? 12.984 -4.664 -18.578 1 86.94 249 MET A O 1
ATOM 1881 N N . PRO A 1 250 ? 12.211 -5.988 -20.156 1 84.69 250 PRO A N 1
ATOM 1882 C CA . PRO A 1 250 ? 11.312 -4.93 -20.625 1 84.69 250 PRO A CA 1
ATOM 1883 C C . PRO A 1 250 ? 10.195 -4.629 -19.641 1 84.69 250 PRO A C 1
ATOM 1885 O O . PRO A 1 250 ? 9.984 -5.387 -18.688 1 84.69 250 PRO A O 1
ATOM 1888 N N . PRO A 1 251 ? 9.508 -3.51 -19.859 1 83.31 251 PRO A N 1
ATOM 1889 C CA . PRO A 1 251 ? 8.383 -3.223 -18.969 1 83.31 251 PRO A CA 1
ATOM 1890 C C . PRO A 1 251 ? 7.445 -4.414 -18.812 1 83.31 251 PRO A C 1
ATOM 1892 O O . PRO A 1 251 ? 7.047 -5.035 -19.797 1 83.31 251 PRO A O 1
ATOM 1895 N N . TYR A 1 252 ? 7.18 -4.707 -17.625 1 85.75 252 TYR A N 1
ATOM 1896 C CA . TYR A 1 252 ? 6.469 -5.934 -17.297 1 85.75 252 TYR A CA 1
ATOM 1897 C C . TYR A 1 252 ? 5.367 -5.66 -16.266 1 85.75 252 TYR A C 1
ATOM 1899 O O . TYR A 1 252 ? 5.59 -4.961 -15.281 1 85.75 252 TYR A O 1
ATOM 1907 N N . LYS A 1 253 ? 4.125 -6.125 -16.656 1 90.5 253 LYS A N 1
ATOM 1908 C CA . LYS A 1 253 ? 3.035 -6.176 -15.688 1 90.5 253 LYS A CA 1
ATOM 1909 C C . LYS A 1 253 ? 2.961 -7.539 -15.008 1 90.5 253 LYS A C 1
ATOM 1911 O O . LYS A 1 253 ? 2.943 -8.57 -15.688 1 90.5 253 LYS A O 1
ATOM 1916 N N . THR A 1 254 ? 2.947 -7.477 -13.711 1 93.56 254 THR A N 1
ATOM 1917 C CA . THR A 1 254 ? 2.91 -8.742 -12.984 1 93.56 254 THR A CA 1
ATOM 1918 C C . THR A 1 254 ? 1.564 -9.438 -13.18 1 93.56 254 THR A C 1
ATOM 1920 O O . THR A 1 254 ? 0.581 -8.797 -13.562 1 93.56 254 THR A O 1
ATOM 1923 N N . SER A 1 255 ? 1.528 -10.773 -12.977 1 91.69 255 SER A N 1
ATOM 1924 C CA . SER A 1 255 ? 0.29 -11.531 -13.109 1 91.69 255 SER A CA 1
ATOM 1925 C C . SER A 1 255 ? -0.773 -11.031 -12.141 1 91.69 255 SER A C 1
ATOM 1927 O O . SER A 1 255 ? -1.957 -10.984 -12.477 1 91.69 255 SER A O 1
ATOM 1929 N N . MET A 1 256 ? -0.373 -10.586 -10.969 1 95.44 256 MET A N 1
ATOM 1930 C CA . MET A 1 256 ? -1.313 -10.078 -9.969 1 95.44 256 MET A CA 1
ATOM 1931 C C . MET A 1 256 ? -1.911 -8.75 -10.422 1 95.44 256 MET A C 1
ATOM 1933 O O . MET A 1 256 ? -3.104 -8.5 -10.227 1 95.44 256 MET A O 1
ATOM 1937 N N . LEU A 1 257 ? -1.113 -7.91 -10.984 1 95.62 257 LEU A N 1
ATOM 1938 C CA . LEU A 1 257 ? -1.614 -6.641 -11.508 1 95.62 257 LEU A CA 1
ATOM 1939 C C . LEU A 1 257 ? -2.641 -6.875 -12.609 1 95.62 257 LEU A C 1
ATOM 1941 O O . LEU A 1 257 ? -3.676 -6.207 -12.656 1 95.62 257 LEU A O 1
ATOM 1945 N N . LEU A 1 258 ? -2.367 -7.816 -13.492 1 91.25 258 LEU A N 1
ATOM 1946 C CA . LEU A 1 258 ? -3.303 -8.141 -14.562 1 91.25 258 LEU A CA 1
ATOM 1947 C C . LEU A 1 258 ? -4.633 -8.625 -13.992 1 91.25 258 LEU A C 1
ATOM 1949 O O . LEU A 1 258 ? -5.695 -8.242 -14.477 1 91.25 258 LEU A O 1
ATOM 1953 N N . ASP A 1 259 ? -4.559 -9.484 -12.992 1 92.75 259 ASP A N 1
ATOM 1954 C CA . ASP A 1 259 ? -5.773 -9.938 -12.32 1 92.75 259 ASP A CA 1
ATOM 1955 C C . ASP A 1 259 ? -6.539 -8.758 -11.719 1 92.75 259 ASP A C 1
ATOM 1957 O O . ASP A 1 259 ? -7.758 -8.656 -11.875 1 92.75 259 ASP A O 1
ATOM 1961 N N . TYR A 1 260 ? -5.836 -7.875 -11.086 1 95.25 260 TYR A N 1
ATOM 1962 C CA . TYR A 1 260 ? -6.426 -6.699 -10.461 1 95.25 260 TYR A CA 1
ATOM 1963 C C . TYR A 1 260 ? -7.145 -5.832 -11.492 1 95.25 260 TYR A C 1
ATOM 1965 O O . TYR A 1 260 ? -8.297 -5.441 -11.289 1 95.25 260 TYR A O 1
ATOM 1973 N N . GLU A 1 261 ? -6.5 -5.562 -12.547 1 93.44 261 GLU A N 1
ATOM 1974 C CA . GLU A 1 261 ? -7.031 -4.699 -13.594 1 93.44 261 GLU A CA 1
ATOM 1975 C C . GLU A 1 261 ? -8.266 -5.32 -14.25 1 93.44 261 GLU A C 1
ATOM 1977 O O . GLU A 1 261 ? -9.148 -4.605 -14.727 1 93.44 261 GLU A O 1
ATOM 1982 N N . GLN A 1 262 ? -8.32 -6.609 -14.195 1 89.69 262 GLN A N 1
ATOM 1983 C CA . GLN A 1 262 ? -9.43 -7.309 -14.844 1 89.69 262 GLN A CA 1
ATOM 1984 C C . GLN A 1 262 ? -10.516 -7.676 -13.828 1 89.69 262 GLN A C 1
ATOM 1986 O O . GLN A 1 262 ? -11.477 -8.367 -14.164 1 89.69 262 GLN A O 1
ATOM 1991 N N . GLY A 1 263 ? -10.281 -7.266 -12.617 1 91.75 263 GLY A N 1
ATOM 1992 C CA . GLY A 1 263 ? -11.266 -7.527 -11.578 1 91.75 263 GLY A CA 1
ATOM 1993 C C . GLY A 1 263 ? -11.328 -8.984 -11.164 1 91.75 263 GLY A C 1
ATOM 1994 O O . GLY A 1 263 ? -12.391 -9.484 -10.805 1 91.75 263 GLY A O 1
ATOM 1995 N N . ARG A 1 264 ? -10.258 -9.703 -11.227 1 90.12 264 ARG A N 1
ATOM 1996 C CA . ARG A 1 264 ? -10.18 -11.117 -10.875 1 90.12 264 ARG A CA 1
ATOM 1997 C C . ARG A 1 264 ? -9.555 -11.305 -9.5 1 90.12 264 ARG A C 1
ATOM 1999 O O . ARG A 1 264 ? -8.859 -10.414 -9 1 90.12 264 ARG A O 1
ATOM 2006 N N . PRO A 1 265 ? -9.828 -12.477 -8.898 1 92.62 265 PRO A N 1
ATOM 2007 C CA . PRO A 1 265 ? -9.18 -12.75 -7.617 1 92.62 265 PRO A CA 1
ATOM 2008 C C . PRO A 1 265 ? -7.656 -12.781 -7.727 1 92.62 265 PRO A C 1
ATOM 2010 O O . PRO A 1 265 ? -7.113 -13.219 -8.742 1 92.62 265 PRO A O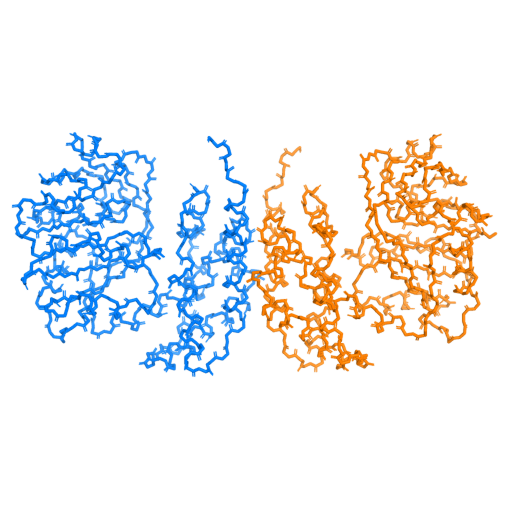 1
ATOM 2013 N N . MET A 1 266 ? -7.082 -12.32 -6.672 1 96.31 266 MET A N 1
ATOM 2014 C CA . MET A 1 266 ? -5.625 -12.258 -6.637 1 96.31 266 MET A CA 1
ATOM 2015 C C . MET A 1 266 ? -5.055 -13.328 -5.711 1 96.31 266 MET A C 1
ATOM 2017 O O . MET A 1 266 ? -5.719 -13.75 -4.766 1 96.31 266 MET A O 1
ATOM 2021 N N . GLU A 1 267 ? -3.871 -13.727 -5.973 1 97.38 267 GLU A N 1
ATOM 2022 C CA . GLU A 1 267 ? -3.215 -14.781 -5.207 1 97.38 267 GLU A CA 1
ATOM 2023 C C . GLU A 1 267 ? -2.496 -14.219 -3.988 1 97.38 267 GLU A C 1
ATOM 2025 O O . GLU A 1 267 ? -1.379 -14.633 -3.672 1 97.38 267 GLU A O 1
ATOM 2030 N N . THR A 1 268 ? -3.105 -13.32 -3.291 1 98.19 268 THR A N 1
ATOM 2031 C CA . THR A 1 268 ? -2.564 -12.648 -2.117 1 98.19 268 THR A CA 1
ATOM 2032 C C . THR A 1 268 ? -2.201 -13.656 -1.032 1 98.19 268 THR A C 1
ATOM 2034 O O . THR A 1 268 ? -1.1 -13.609 -0.479 1 98.19 268 THR A O 1
ATOM 2037 N N . GLU A 1 269 ? -3.053 -14.633 -0.779 1 97.81 269 GLU A N 1
ATOM 2038 C CA . GLU A 1 269 ? -2.818 -15.625 0.268 1 97.81 269 GLU A CA 1
ATOM 2039 C C . GLU A 1 269 ? -1.654 -16.547 -0.092 1 97.81 269 GLU A C 1
ATOM 2041 O O . GLU A 1 269 ? -0.78 -16.797 0.738 1 97.81 269 GLU A O 1
ATOM 2046 N N . ALA A 1 270 ? -1.61 -16.969 -1.295 1 97.44 270 ALA A N 1
ATOM 2047 C CA . ALA A 1 270 ? -0.611 -17.938 -1.722 1 97.44 270 ALA A CA 1
ATOM 2048 C C . ALA A 1 270 ? 0.786 -17.328 -1.731 1 97.44 270 ALA A C 1
ATOM 2050 O O . ALA A 1 270 ? 1.772 -18.016 -1.445 1 97.44 270 ALA A O 1
ATOM 2051 N N . ILE A 1 271 ? 0.861 -16.047 -2.053 1 98.06 271 ILE A N 1
ATOM 2052 C CA . ILE A 1 271 ? 2.162 -15.414 -2.234 1 98.06 271 ILE A CA 1
ATOM 2053 C C . ILE A 1 271 ? 2.582 -14.711 -0.942 1 98.06 271 ILE A C 1
ATOM 2055 O O . ILE A 1 271 ? 3.723 -14.852 -0.497 1 98.06 271 ILE A O 1
ATOM 2059 N N . LEU A 1 272 ? 1.678 -14.008 -0.292 1 98.69 272 LEU A N 1
ATOM 2060 C CA . LEU A 1 272 ? 2.023 -13.203 0.871 1 98.69 272 LEU A CA 1
ATOM 2061 C C . LEU A 1 272 ? 1.545 -13.867 2.158 1 98.69 272 LEU A C 1
ATOM 2063 O O . LEU A 1 272 ? 2.324 -14.039 3.098 1 98.69 272 LEU A O 1
ATOM 2067 N N . GLY A 1 273 ? 0.266 -14.242 2.207 1 98.56 273 GLY A N 1
ATOM 2068 C CA . GLY A 1 273 ? -0.303 -14.805 3.422 1 98.56 273 GLY A CA 1
ATOM 2069 C C . GLY A 1 273 ? 0.46 -16.016 3.934 1 98.56 273 GLY A C 1
ATOM 2070 O O . GLY A 1 273 ? 0.823 -16.078 5.109 1 98.56 273 GLY A O 1
ATOM 2071 N N . ASN A 1 274 ? 0.673 -16.953 3.078 1 98.44 274 ASN A N 1
ATOM 2072 C CA . ASN A 1 274 ? 1.402 -18.156 3.441 1 98.44 274 ASN A CA 1
ATOM 2073 C C . ASN A 1 274 ? 2.811 -17.844 3.932 1 98.44 274 ASN A C 1
ATOM 2075 O O . ASN A 1 274 ? 3.305 -18.469 4.871 1 98.44 274 ASN A O 1
ATOM 2079 N N . THR A 1 275 ? 3.48 -16.875 3.312 1 98.69 275 THR A N 1
ATOM 2080 C CA . THR A 1 275 ? 4.832 -16.484 3.695 1 98.69 275 THR A CA 1
ATOM 2081 C C . THR A 1 275 ? 4.844 -15.875 5.094 1 98.69 275 THR A C 1
ATOM 2083 O O . THR A 1 275 ? 5.715 -16.188 5.906 1 98.69 275 THR A O 1
ATOM 2086 N N . VAL A 1 276 ? 3.9 -15.008 5.375 1 98.75 276 VAL A N 1
ATOM 2087 C CA . VAL A 1 276 ? 3.803 -14.359 6.68 1 98.75 276 VAL A CA 1
ATOM 2088 C C . VAL A 1 276 ? 3.535 -15.414 7.758 1 98.75 276 VAL A C 1
ATOM 2090 O O . VAL A 1 276 ? 4.137 -15.375 8.828 1 98.75 276 VAL A O 1
ATOM 2093 N N . ARG A 1 277 ? 2.645 -16.359 7.496 1 98.5 277 ARG A N 1
ATOM 2094 C CA . ARG A 1 277 ? 2.35 -17.422 8.453 1 98.5 277 ARG A CA 1
ATOM 2095 C C . ARG A 1 277 ? 3.574 -18.297 8.688 1 98.5 277 ARG A C 1
ATOM 2097 O O . ARG A 1 277 ? 3.824 -18.734 9.812 1 98.5 277 ARG A O 1
ATOM 2104 N N . ALA A 1 278 ? 4.336 -18.609 7.602 1 98.75 278 ALA A N 1
ATOM 2105 C CA . ALA A 1 278 ? 5.586 -19.344 7.762 1 98.75 278 ALA A CA 1
ATOM 2106 C C . ALA A 1 278 ? 6.559 -18.594 8.656 1 98.75 278 ALA A C 1
ATOM 2108 O O . ALA A 1 278 ? 7.207 -19.188 9.523 1 98.75 278 ALA A O 1
ATOM 2109 N N . ALA A 1 279 ? 6.727 -17.297 8.422 1 98.88 279 ALA A N 1
ATOM 2110 C CA . ALA A 1 279 ? 7.594 -16.453 9.242 1 98.88 279 ALA A CA 1
ATOM 2111 C C . ALA A 1 279 ? 7.199 -16.531 10.711 1 98.88 279 ALA A C 1
ATOM 2113 O O . ALA A 1 279 ? 8.055 -16.672 11.586 1 98.88 279 ALA A O 1
ATOM 2114 N N . GLN A 1 280 ? 5.895 -16.422 10.961 1 98.5 280 GLN A N 1
ATOM 2115 C CA . GLN A 1 280 ? 5.379 -16.5 12.32 1 98.5 280 GLN A CA 1
ATOM 2116 C C . GLN A 1 280 ? 5.727 -17.844 12.961 1 98.5 280 GLN A C 1
ATOM 2118 O O . GLN A 1 280 ? 6.199 -17.891 14.094 1 98.5 280 GLN A O 1
ATOM 2123 N N . ARG A 1 281 ? 5.492 -18.891 12.227 1 98.38 281 ARG A N 1
ATOM 2124 C CA . ARG A 1 281 ? 5.777 -20.234 12.711 1 98.38 281 ARG A CA 1
ATOM 2125 C C . ARG A 1 281 ? 7.25 -20.391 13.078 1 98.38 281 ARG A C 1
ATOM 2127 O O . ARG A 1 281 ? 7.586 -21.016 14.086 1 98.38 281 ARG A O 1
ATOM 2134 N N . GLU A 1 282 ? 8.141 -19.812 12.258 1 98.62 282 GLU A N 1
ATOM 2135 C CA . GLU A 1 282 ? 9.578 -19.984 12.422 1 98.62 282 GLU A CA 1
ATOM 2136 C C . GLU A 1 282 ? 10.172 -18.891 13.305 1 98.62 282 GLU A C 1
ATOM 2138 O O . GLU A 1 282 ? 11.367 -18.906 13.594 1 98.62 282 GLU A O 1
ATOM 2143 N N . GLY A 1 283 ? 9.398 -17.891 13.711 1 98.5 283 GLY A N 1
ATOM 2144 C CA . GLY A 1 283 ? 9.859 -16.812 14.555 1 98.5 283 GLY A CA 1
ATOM 2145 C C . GLY A 1 283 ? 10.75 -15.82 13.82 1 98.5 283 GLY A C 1
ATOM 2146 O O . GLY A 1 283 ? 11.703 -15.289 14.391 1 98.5 283 GLY A O 1
ATOM 2147 N N . ILE A 1 284 ? 10.617 -15.633 12.531 1 98.56 284 ILE A N 1
ATOM 2148 C CA . ILE A 1 284 ? 11.398 -14.711 11.711 1 98.56 284 ILE A CA 1
ATOM 2149 C C . ILE A 1 284 ? 10.625 -13.414 11.516 1 98.56 284 ILE A C 1
ATOM 2151 O O . ILE A 1 284 ? 9.508 -13.414 11.008 1 98.56 284 ILE A O 1
ATOM 2155 N N . PRO A 1 285 ? 11.172 -12.211 11.969 1 98.12 285 PRO A N 1
ATOM 2156 C CA . PRO A 1 285 ? 10.492 -10.945 11.695 1 98.12 285 PRO A CA 1
ATOM 2157 C C . PRO A 1 285 ? 10.406 -10.633 10.203 1 98.12 285 PRO A C 1
ATOM 2159 O O . PRO A 1 285 ? 11.359 -10.867 9.461 1 98.12 285 PRO A O 1
ATOM 2162 N N . CYS A 1 286 ? 9.273 -10.242 9.758 1 98.62 286 CYS A N 1
ATOM 2163 C CA . CYS A 1 286 ? 9.102 -9.867 8.359 1 98.62 286 CYS A CA 1
ATOM 2164 C C . CYS A 1 286 ? 8.156 -8.68 8.219 1 98.62 286 CYS A C 1
ATOM 2166 O O . CYS A 1 286 ? 7.113 -8.781 7.574 1 98.62 286 CYS A O 1
ATOM 2168 N N . PRO A 1 287 ? 8.516 -7.52 8.742 1 98.62 287 PRO A N 1
ATOM 2169 C CA . PRO A 1 287 ? 7.609 -6.371 8.812 1 98.62 287 PRO A CA 1
ATOM 2170 C C . PRO A 1 287 ? 7.184 -5.863 7.441 1 98.62 287 PRO A C 1
ATOM 2172 O O . PRO A 1 287 ? 6.059 -5.383 7.277 1 98.62 287 PRO A O 1
ATOM 2175 N N . HIS A 1 288 ? 8.086 -5.91 6.457 1 98.75 288 HIS A N 1
ATOM 2176 C CA . HIS A 1 288 ? 7.695 -5.461 5.125 1 98.75 288 HIS A CA 1
ATOM 2177 C C . HIS A 1 288 ? 6.605 -6.352 4.539 1 98.75 288 HIS A C 1
ATOM 2179 O O . HIS A 1 288 ? 5.621 -5.855 3.988 1 98.75 288 HIS A O 1
ATOM 2185 N N . LEU A 1 289 ? 6.75 -7.672 4.727 1 98.81 289 LEU A N 1
ATOM 2186 C CA . LEU A 1 289 ? 5.766 -8.617 4.219 1 98.81 289 LEU A CA 1
ATOM 2187 C C . LEU A 1 289 ? 4.438 -8.469 4.953 1 98.81 289 LEU A C 1
ATOM 2189 O O . LEU A 1 289 ? 3.371 -8.547 4.336 1 98.81 289 LEU A O 1
ATOM 2193 N N . GLU A 1 290 ? 4.527 -8.289 6.238 1 98.69 290 GLU A N 1
ATOM 2194 C CA . GLU A 1 290 ? 3.318 -8.086 7.023 1 98.69 290 GLU A CA 1
ATOM 2195 C C . GLU A 1 290 ? 2.557 -6.844 6.555 1 98.69 290 GLU A C 1
ATOM 2197 O O . GLU A 1 290 ? 1.329 -6.867 6.453 1 98.69 290 GLU A O 1
ATOM 2202 N N . THR A 1 291 ? 3.275 -5.797 6.289 1 98.81 291 THR A N 1
ATOM 2203 C CA . THR A 1 291 ? 2.668 -4.555 5.828 1 98.81 291 THR A CA 1
ATOM 2204 C C . THR A 1 291 ? 2.023 -4.746 4.457 1 98.81 291 THR A C 1
ATOM 2206 O O . THR A 1 291 ? 0.882 -4.332 4.238 1 98.81 291 THR A O 1
ATOM 2209 N N . LEU A 1 292 ? 2.734 -5.379 3.533 1 98.88 292 LEU A N 1
ATOM 2210 C CA . LEU A 1 292 ? 2.199 -5.629 2.199 1 98.88 292 LEU A CA 1
ATOM 2211 C C . LEU A 1 292 ? 0.957 -6.512 2.268 1 98.88 292 LEU A C 1
ATOM 2213 O O . LEU A 1 292 ? -0.029 -6.258 1.572 1 98.88 292 LEU A O 1
ATOM 2217 N N . TYR A 1 293 ? 1.06 -7.566 3.102 1 98.81 293 TYR A N 1
ATOM 2218 C CA . TYR A 1 293 ? -0.068 -8.484 3.248 1 98.81 293 TYR A CA 1
ATOM 2219 C C . TYR A 1 293 ? -1.298 -7.75 3.771 1 98.81 293 TYR A C 1
ATOM 2221 O O . TYR A 1 293 ? -2.396 -7.902 3.23 1 98.81 293 TYR A O 1
ATOM 2229 N N . ALA A 1 294 ? -1.122 -6.93 4.73 1 98.81 294 ALA A N 1
ATOM 2230 C CA . ALA A 1 294 ? -2.217 -6.152 5.305 1 98.81 294 ALA A CA 1
ATOM 2231 C C . ALA A 1 294 ? -2.811 -5.195 4.27 1 98.81 294 ALA A C 1
ATOM 2233 O O . ALA A 1 294 ? -4.031 -5.078 4.156 1 98.81 294 ALA A O 1
ATOM 2234 N N . LEU A 1 295 ? -1.974 -4.516 3.562 1 98.81 295 LEU A N 1
ATOM 2235 C CA . LEU A 1 295 ? -2.42 -3.537 2.578 1 98.81 295 LEU A CA 1
ATOM 2236 C C . LEU A 1 295 ? -3.186 -4.215 1.446 1 98.81 295 LEU A C 1
ATOM 2238 O O . LEU A 1 295 ? -4.191 -3.688 0.971 1 98.81 295 LEU A O 1
ATOM 2242 N N . MET A 1 296 ? -2.709 -5.355 1.013 1 98.69 296 MET A N 1
ATOM 2243 C CA . MET A 1 296 ? -3.428 -6.098 -0.018 1 98.69 296 MET A CA 1
ATOM 2244 C C . MET A 1 296 ? -4.805 -6.527 0.483 1 98.69 296 MET A C 1
ATOM 2246 O O . MET A 1 296 ? -5.777 -6.508 -0.271 1 98.69 296 MET A O 1
ATOM 2250 N N . ASN A 1 297 ? -4.844 -6.977 1.73 1 98.56 297 ASN A N 1
ATOM 2251 C CA . ASN A 1 297 ? -6.133 -7.328 2.318 1 98.56 297 ASN A CA 1
ATOM 2252 C C . ASN A 1 297 ? -7.074 -6.129 2.361 1 98.56 297 ASN A C 1
ATOM 2254 O O . ASN A 1 297 ? -8.273 -6.266 2.115 1 98.56 297 ASN A O 1
ATOM 2258 N N . LEU A 1 298 ? -6.57 -4.973 2.693 1 98.38 298 LEU A N 1
ATOM 2259 C CA . LEU A 1 298 ? -7.387 -3.764 2.699 1 98.38 298 LEU A CA 1
ATOM 2260 C C . LEU A 1 298 ? -7.891 -3.441 1.297 1 98.38 298 LEU A C 1
ATOM 2262 O O . LEU A 1 298 ? -9.055 -3.064 1.124 1 98.38 298 LEU A O 1
ATOM 2266 N N . ARG A 1 299 ? -7 -3.561 0.303 1 97.62 299 ARG A N 1
ATOM 2267 C CA . ARG A 1 299 ? -7.391 -3.311 -1.081 1 97.62 299 ARG A CA 1
ATOM 2268 C C . ARG A 1 299 ? -8.508 -4.25 -1.513 1 97.62 299 ARG A C 1
ATOM 2270 O O . ARG A 1 299 ? -9.461 -3.828 -2.168 1 97.62 299 ARG A O 1
ATOM 2277 N N . GLU A 1 300 ? -8.406 -5.504 -1.157 1 97.31 300 GLU A N 1
ATOM 2278 C CA . GLU A 1 300 ? -9.422 -6.488 -1.508 1 97.31 300 GLU A CA 1
ATOM 2279 C C . GLU A 1 300 ? -10.734 -6.219 -0.77 1 97.31 300 GLU A C 1
ATOM 2281 O O . GLU A 1 300 ? -11.812 -6.43 -1.318 1 97.31 300 GLU A O 1
ATOM 2286 N N . LEU A 1 301 ? -10.609 -5.77 0.462 1 96.88 301 LEU A N 1
ATOM 2287 C CA . LEU A 1 301 ? -11.789 -5.363 1.208 1 96.88 301 LEU A CA 1
ATOM 2288 C C . LEU A 1 301 ? -12.531 -4.242 0.485 1 96.88 301 LEU A C 1
ATOM 2290 O O . LEU A 1 301 ? -13.758 -4.281 0.356 1 96.88 301 LEU A O 1
ATOM 2294 N N . LYS A 1 302 ? -11.828 -3.242 0.021 1 96.12 302 LYS A N 1
ATOM 2295 C CA . LYS A 1 302 ? -12.422 -2.117 -0.695 1 96.12 302 LYS A CA 1
ATOM 2296 C C . LYS A 1 302 ? -13.141 -2.59 -1.956 1 96.12 302 LYS A C 1
ATOM 2298 O O . LYS A 1 302 ? -14.25 -2.137 -2.25 1 96.12 302 LYS A O 1
ATOM 2303 N N . ILE A 1 303 ? -12.516 -3.438 -2.672 1 94.38 303 ILE A N 1
ATOM 2304 C CA . ILE A 1 303 ? -13.094 -3.986 -3.896 1 94.38 303 ILE A CA 1
ATOM 2305 C C . ILE A 1 303 ? -14.398 -4.703 -3.576 1 94.38 303 ILE A C 1
ATOM 2307 O O . ILE A 1 303 ? -15.391 -4.559 -4.297 1 94.38 303 ILE A O 1
ATOM 2311 N N . ALA A 1 304 ? -14.367 -5.469 -2.504 1 93.25 304 ALA A N 1
ATOM 2312 C CA . ALA A 1 304 ? -15.547 -6.23 -2.107 1 93.25 304 ALA A CA 1
ATOM 2313 C C . ALA A 1 304 ? -16.703 -5.305 -1.729 1 93.25 304 ALA A C 1
ATOM 2315 O O . ALA A 1 304 ? -17.875 -5.656 -1.894 1 93.25 304 ALA A O 1
ATOM 2316 N N . GLN A 1 305 ? -16.422 -4.086 -1.176 1 91.88 305 GLN A N 1
ATOM 2317 C CA . GLN A 1 305 ? -17.422 -3.117 -0.763 1 91.88 305 GLN A CA 1
ATOM 2318 C C . GLN A 1 305 ? -17.984 -2.367 -1.965 1 91.88 305 GLN A C 1
ATOM 2320 O O . GLN A 1 305 ? -19.062 -1.765 -1.878 1 91.88 305 GLN A O 1
ATOM 2325 N N . SER A 1 306 ? -17.25 -2.045 -2.977 1 81 306 SER A N 1
ATOM 2326 C CA . SER A 1 306 ? -17.703 -1.316 -4.156 1 81 306 SER A CA 1
ATOM 2327 C C . SER A 1 306 ? -18.016 -2.268 -5.309 1 81 306 SER A C 1
ATOM 2329 O O . SER A 1 306 ? -17.406 -2.168 -6.379 1 81 306 SER A O 1
ATOM 2331 N N . PRO A 1 307 ? -18.797 -3.266 -5.062 1 63.41 307 PRO A N 1
ATOM 2332 C CA . PRO A 1 307 ? -19 -4.168 -6.199 1 63.41 307 PRO A CA 1
ATOM 2333 C C . PRO A 1 307 ? -19.547 -3.455 -7.43 1 63.41 307 PRO A C 1
ATOM 2335 O O . PRO A 1 307 ? -20.234 -2.439 -7.301 1 63.41 307 PRO A O 1
ATOM 2338 N N . ASN A 1 308 ? -18.75 -3.338 -8.516 1 50.16 308 ASN A N 1
ATOM 2339 C CA . ASN A 1 308 ? -19.359 -2.852 -9.75 1 50.16 308 ASN A CA 1
ATOM 2340 C C . ASN A 1 308 ? -20.828 -3.205 -9.828 1 50.16 308 ASN A C 1
ATOM 2342 O O . ASN A 1 308 ? -21.219 -4.359 -9.609 1 50.16 308 ASN A O 1
ATOM 2346 N N . THR A 1 309 ? -21.703 -2.287 -9.422 1 39.72 309 THR A N 1
ATOM 2347 C CA . THR A 1 309 ? -23.031 -2.461 -10.016 1 39.72 309 THR A CA 1
ATOM 2348 C C . THR A 1 309 ? -22.922 -2.865 -11.484 1 39.72 309 THR A C 1
ATOM 2350 O O . THR A 1 309 ? -22.625 -2.031 -12.344 1 39.72 309 THR A O 1
ATOM 2353 N N . TYR A 1 310 ? -22.172 -3.902 -11.82 1 25.47 310 TYR A N 1
ATOM 2354 C CA . TYR A 1 310 ? -22.672 -4.406 -13.094 1 25.47 310 TYR A CA 1
ATOM 2355 C C . TYR A 1 310 ? -23.984 -5.156 -12.914 1 25.47 310 TYR A C 1
ATOM 2357 O O . TYR A 1 310 ? -24.203 -5.789 -11.875 1 25.47 310 TYR A O 1
ATOM 2365 N N . MET B 1 1 ? -5.48 44.594 15.383 1 96.06 1 MET B N 1
ATOM 2366 C CA . MET B 1 1 ? -4.469 43.594 15.094 1 96.06 1 MET B CA 1
ATOM 2367 C C . MET B 1 1 ? -4.527 43.156 13.625 1 96.06 1 MET B C 1
ATOM 2369 O O . MET B 1 1 ? -5.598 42.844 13.102 1 96.06 1 MET B O 1
ATOM 2373 N N . ASN B 1 2 ? -3.41 43.312 12.891 1 98.25 2 ASN B N 1
ATOM 2374 C CA . ASN B 1 2 ? -3.338 42.969 11.469 1 98.25 2 ASN B CA 1
ATOM 2375 C C . ASN B 1 2 ? -2.83 41.531 11.273 1 98.25 2 ASN B C 1
ATOM 2377 O O . ASN B 1 2 ? -1.704 41.219 11.648 1 98.25 2 ASN B O 1
ATOM 2381 N N . ILE B 1 3 ? -3.664 40.688 10.641 1 98.69 3 ILE B N 1
ATOM 2382 C CA . ILE B 1 3 ? -3.307 39.281 10.422 1 98.69 3 ILE B CA 1
ATOM 2383 C C . ILE B 1 3 ? -3.377 38.938 8.938 1 98.69 3 ILE B C 1
ATOM 2385 O O . ILE B 1 3 ? -4.375 39.25 8.273 1 98.69 3 ILE B O 1
ATOM 2389 N N . LEU B 1 4 ? -2.291 38.406 8.391 1 98.69 4 LEU B N 1
ATOM 2390 C CA . LEU B 1 4 ? -2.27 37.969 7.008 1 98.69 4 LEU B CA 1
ATOM 2391 C C . LEU B 1 4 ? -2.287 36.438 6.934 1 98.69 4 LEU B C 1
ATOM 2393 O O . LEU B 1 4 ? -1.387 35.781 7.457 1 98.69 4 LEU B O 1
ATOM 2397 N N . ILE B 1 5 ? -3.328 35.906 6.32 1 98.38 5 ILE B N 1
ATOM 2398 C CA . ILE B 1 5 ? -3.424 34.469 6.078 1 98.38 5 ILE B CA 1
ATOM 2399 C C . ILE B 1 5 ? -2.824 34.125 4.715 1 98.38 5 ILE B C 1
ATOM 2401 O O . ILE B 1 5 ? -3.25 34.656 3.693 1 98.38 5 ILE B O 1
ATOM 2405 N N . VAL B 1 6 ? -1.816 33.25 4.715 1 97.25 6 VAL B N 1
ATOM 2406 C CA . VAL B 1 6 ? -1.239 32.75 3.475 1 97.25 6 VAL B CA 1
ATOM 2407 C C . VAL B 1 6 ? -1.647 31.297 3.273 1 97.25 6 VAL B C 1
ATOM 2409 O O . VAL B 1 6 ? -1.309 30.422 4.086 1 97.25 6 VAL B O 1
ATOM 2412 N N . GLY B 1 7 ? -2.32 30.969 2.197 1 93.88 7 GLY B N 1
ATOM 2413 C CA . GLY B 1 7 ? -2.988 29.703 2.014 1 93.88 7 GLY B CA 1
ATOM 2414 C C . GLY B 1 7 ? -4.418 29.688 2.52 1 93.88 7 GLY B C 1
ATOM 2415 O O . GLY B 1 7 ? -4.746 28.969 3.463 1 93.88 7 GLY B O 1
ATOM 2416 N N . ALA B 1 8 ? -5.227 30.406 1.796 1 92.5 8 ALA B N 1
ATOM 2417 C CA . ALA B 1 8 ? -6.598 30.609 2.262 1 92.5 8 ALA B CA 1
ATOM 2418 C C . ALA B 1 8 ? -7.551 29.609 1.629 1 92.5 8 ALA B C 1
ATOM 2420 O O . ALA B 1 8 ? -8.57 29.984 1.056 1 92.5 8 ALA B O 1
ATOM 2421 N N . GLY B 1 9 ? -7.184 28.391 1.77 1 91.19 9 GLY B N 1
ATOM 2422 C CA . GLY B 1 9 ? -8.109 27.312 1.44 1 91.19 9 GLY B CA 1
ATOM 2423 C C . GLY B 1 9 ? -9.078 26.984 2.562 1 91.19 9 GLY B C 1
ATOM 2424 O O . GLY B 1 9 ? -9.578 27.891 3.232 1 91.19 9 GLY B O 1
ATOM 2425 N N . ALA B 1 10 ? -9.375 25.766 2.729 1 91.38 10 ALA B N 1
ATOM 2426 C CA . ALA B 1 10 ? -10.336 25.359 3.752 1 91.38 10 ALA B CA 1
ATOM 2427 C C . ALA B 1 10 ? -9.844 25.734 5.145 1 91.38 10 ALA B C 1
ATOM 2429 O O . ALA B 1 10 ? -10.57 26.375 5.914 1 91.38 10 ALA B O 1
ATOM 2430 N N . ILE B 1 11 ? -8.57 25.406 5.41 1 94 11 ILE B N 1
ATOM 2431 C CA . ILE B 1 11 ? -8.008 25.625 6.742 1 94 11 ILE B CA 1
ATOM 2432 C C . ILE B 1 11 ? -7.789 27.125 6.973 1 94 11 ILE B C 1
ATOM 2434 O O . ILE B 1 11 ? -8.297 27.688 7.941 1 94 11 ILE B O 1
ATOM 2438 N N . GLY B 1 12 ? -7.121 27.75 6.062 1 95.75 12 GLY B N 1
ATOM 2439 C CA . GLY B 1 12 ? -6.828 29.156 6.207 1 95.75 12 GLY B CA 1
ATOM 2440 C C . GLY B 1 12 ? -8.07 30.031 6.18 1 95.75 12 GLY B C 1
ATOM 2441 O O . GLY B 1 12 ? -8.164 31.016 6.926 1 95.75 12 GLY B O 1
ATOM 2442 N N . GLY B 1 13 ? -8.953 29.703 5.277 1 95.19 13 GLY B N 1
ATOM 2443 C CA . GLY B 1 13 ? -10.211 30.422 5.23 1 95.19 13 GLY B CA 1
ATOM 2444 C C . GLY B 1 13 ? -11.023 30.297 6.508 1 95.19 13 GLY B C 1
ATOM 2445 O O . GLY B 1 13 ? -11.586 31.281 6.992 1 95.19 13 GLY B O 1
ATOM 2446 N N . PHE B 1 14 ? -11.047 29.094 7.035 1 96.31 14 PHE B N 1
ATOM 2447 C CA . PHE B 1 14 ? -11.836 28.844 8.234 1 96.31 14 PHE B CA 1
ATOM 2448 C C . PHE B 1 14 ? -11.25 29.562 9.438 1 96.31 14 PHE B C 1
ATOM 2450 O O . PHE B 1 14 ? -11.938 30.328 10.109 1 96.31 14 PHE B O 1
ATOM 2457 N N . TYR B 1 15 ? -10 29.422 9.688 1 97.44 15 TYR B N 1
ATOM 2458 C CA . TYR B 1 15 ? -9.375 30.031 10.859 1 97.44 15 TYR B CA 1
ATOM 2459 C C . TYR B 1 15 ? -9.242 31.547 10.672 1 97.44 15 TYR B C 1
ATOM 2461 O O . TYR B 1 15 ? -9.328 32.312 11.641 1 97.44 15 TYR B O 1
ATOM 2469 N N . GLY B 1 16 ? -9 31.984 9.445 1 97.62 16 GLY B N 1
ATOM 2470 C CA . GLY B 1 16 ? -9.047 33.406 9.164 1 97.62 16 GLY B CA 1
ATOM 2471 C C . GLY B 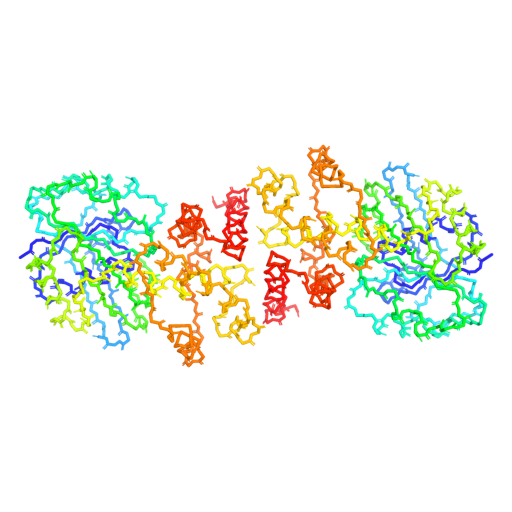1 16 ? -10.398 34.031 9.477 1 97.62 16 GLY B C 1
ATOM 2472 O O . GLY B 1 16 ? -10.461 35.125 10.062 1 97.62 16 GLY B O 1
ATOM 2473 N N . ALA B 1 17 ? -11.414 33.344 9.078 1 97.5 17 ALA B N 1
ATOM 2474 C CA . ALA B 1 17 ? -12.773 33.812 9.328 1 97.5 17 ALA B CA 1
ATOM 2475 C C . ALA B 1 17 ? -13.039 33.938 10.828 1 97.5 17 ALA B C 1
ATOM 2477 O O . ALA B 1 17 ? -13.711 34.875 11.273 1 97.5 17 ALA B O 1
ATOM 2478 N N . LEU B 1 18 ? -12.586 33 11.586 1 97.25 18 LEU B N 1
ATOM 2479 C CA . LEU B 1 18 ? -12.766 33.031 13.031 1 97.25 18 LEU B CA 1
ATOM 2480 C C . LEU B 1 18 ? -12.039 34.219 13.641 1 97.25 18 LEU B C 1
ATOM 2482 O O . LEU B 1 18 ? -12.586 34.906 14.516 1 97.25 18 LEU B O 1
ATOM 2486 N N . LEU B 1 19 ? -10.859 34.469 13.18 1 98.12 19 LEU B N 1
ATOM 2487 C CA . LEU B 1 19 ? -10.086 35.594 13.688 1 98.12 19 LEU B CA 1
ATOM 2488 C C . LEU B 1 19 ? -10.773 36.906 13.352 1 98.12 19 LEU B C 1
ATOM 2490 O O . LEU B 1 19 ? -10.812 37.844 14.18 1 98.12 19 LEU B O 1
ATOM 2494 N N . ALA B 1 20 ? -11.297 36.969 12.164 1 98.06 20 ALA B N 1
ATOM 2495 C CA . ALA B 1 20 ? -12.047 38.156 11.766 1 98.06 20 ALA B CA 1
ATOM 2496 C C . ALA B 1 20 ? -13.273 38.375 12.648 1 98.06 20 ALA B C 1
ATOM 2498 O O . ALA B 1 20 ? -13.594 39.5 13.047 1 98.06 20 ALA B O 1
ATOM 2499 N N . LYS B 1 21 ? -13.922 37.312 12.875 1 96 21 LYS B N 1
ATOM 2500 C CA . LYS B 1 21 ? -15.086 37.312 13.75 1 96 21 LYS B CA 1
ATOM 2501 C C . LYS B 1 21 ? -14.734 37.875 15.133 1 96 21 LYS B C 1
ATOM 2503 O O . LYS B 1 21 ? -15.547 38.531 15.773 1 96 21 LYS B O 1
ATOM 2508 N N . ALA B 1 22 ? -13.586 37.594 15.578 1 97.12 22 ALA B N 1
ATOM 2509 C CA . ALA B 1 22 ? -13.109 38.031 16.891 1 97.12 22 ALA B CA 1
ATOM 2510 C C . ALA B 1 22 ? -12.609 39.469 16.844 1 97.12 22 ALA B C 1
ATOM 2512 O O . ALA B 1 22 ? -12.164 40 17.859 1 97.12 22 ALA B O 1
ATOM 2513 N N . GLY B 1 23 ? -12.578 40.094 15.664 1 97 23 GLY B N 1
ATOM 2514 C CA . GLY B 1 23 ? -12.32 41.531 15.586 1 97 23 GLY B CA 1
ATOM 2515 C C . GLY B 1 23 ? -10.977 41.875 14.969 1 97 23 GLY B C 1
ATOM 2516 O O . GLY B 1 23 ? -10.609 43.031 14.859 1 97 23 GLY B O 1
ATOM 2517 N N . ALA B 1 24 ? -10.227 40.875 14.578 1 98.12 24 ALA B N 1
ATOM 2518 C CA . ALA B 1 24 ? -8.945 41.156 13.938 1 98.12 24 ALA B CA 1
ATOM 2519 C C . ALA B 1 24 ? -9.141 41.656 12.508 1 98.12 24 ALA B C 1
ATOM 2521 O O . ALA B 1 24 ? -10.18 41.406 11.891 1 98.12 24 ALA B O 1
ATOM 2522 N N . MET B 1 25 ? -8.227 42.406 12.016 1 98.44 25 MET B N 1
ATOM 2523 C CA . MET B 1 25 ? -8.172 42.812 10.609 1 98.44 25 MET B CA 1
ATOM 2524 C C . MET B 1 25 ? -7.453 41.75 9.773 1 98.44 25 MET B C 1
ATOM 2526 O O . MET B 1 25 ? -6.227 41.75 9.672 1 98.44 25 MET B O 1
ATOM 2530 N N . VAL B 1 26 ? -8.266 40.906 9.094 1 98.62 26 VAL B N 1
ATOM 2531 C CA . VAL B 1 26 ? -7.711 39.719 8.453 1 98.62 26 VAL B CA 1
ATOM 2532 C C . VAL B 1 26 ? -7.648 39.938 6.945 1 98.62 26 VAL B C 1
ATOM 2534 O O . VAL B 1 26 ? -8.641 40.344 6.324 1 98.62 26 VAL B O 1
ATOM 2537 N N . SER B 1 27 ? -6.52 39.812 6.352 1 98.38 27 SER B N 1
ATOM 2538 C CA . SER B 1 27 ? -6.301 39.75 4.91 1 98.38 27 SER B CA 1
ATOM 2539 C C . SER B 1 27 ? -5.855 38.375 4.469 1 98.38 27 SER B C 1
ATOM 2541 O O . SER B 1 27 ? -5.359 37.562 5.281 1 98.38 27 SER B O 1
ATOM 2543 N N . VAL B 1 28 ? -6.074 38.062 3.158 1 97.56 28 VAL B N 1
ATOM 2544 C CA . VAL B 1 28 ? -5.738 36.719 2.695 1 97.56 28 VAL B CA 1
ATOM 2545 C C . VAL B 1 28 ? -4.934 36.812 1.4 1 97.56 28 VAL B C 1
ATOM 2547 O O . VAL B 1 28 ? -5.121 37.719 0.605 1 97.56 28 VAL B O 1
ATOM 2550 N N . VAL B 1 29 ? -3.998 35.875 1.292 1 96 29 VAL B N 1
ATOM 2551 C CA . VAL B 1 29 ? -3.342 35.594 0.016 1 96 29 VAL B CA 1
ATOM 2552 C C . VAL B 1 29 ? -3.932 34.344 -0.622 1 96 29 VAL B C 1
ATOM 2554 O O . VAL B 1 29 ? -3.883 33.25 -0.034 1 96 29 VAL B O 1
ATOM 2557 N N . CYS B 1 30 ? -4.57 34.469 -1.664 1 89.38 30 CYS B N 1
ATOM 2558 C CA . CYS B 1 30 ? -5.117 33.344 -2.371 1 89.38 30 CYS B CA 1
ATOM 2559 C C . CYS B 1 30 ? -4.883 33.438 -3.871 1 89.38 30 CYS B C 1
ATOM 2561 O O . CYS B 1 30 ? -4.93 34.562 -4.426 1 89.38 30 CYS B O 1
ATOM 2563 N N . ARG B 1 31 ? -4.449 32.406 -4.504 1 76.56 31 ARG B N 1
ATOM 2564 C CA . ARG B 1 31 ? -4.188 32.406 -5.938 1 76.56 31 ARG B CA 1
ATOM 2565 C C . ARG B 1 31 ? -5.398 31.891 -6.711 1 76.56 31 ARG B C 1
ATOM 2567 O O . ARG B 1 31 ? -5.844 32.531 -7.672 1 76.56 31 ARG B O 1
ATOM 2574 N N . SER B 1 32 ? -5.891 30.844 -6.055 1 76.62 32 SER B N 1
ATOM 2575 C CA . SER B 1 32 ? -7.062 30.266 -6.707 1 76.62 32 SER B CA 1
ATOM 2576 C C . SER B 1 32 ? -8.336 31.016 -6.312 1 76.62 32 SER B C 1
ATOM 2578 O O . SER B 1 32 ? -8.477 31.438 -5.164 1 76.62 32 SER B O 1
ATOM 2580 N N . GLU B 1 33 ? -9.203 31.406 -7.164 1 81.12 33 GLU B N 1
ATOM 2581 C CA . GLU B 1 33 ? -10.523 32 -6.961 1 81.12 33 GLU B CA 1
ATOM 2582 C C . GLU B 1 33 ? -10.422 33.438 -6.504 1 81.12 33 GLU B C 1
ATOM 2584 O O . GLU B 1 33 ? -11.297 33.938 -5.805 1 81.12 33 GLU B O 1
ATOM 2589 N N . TYR B 1 34 ? -9.328 34.031 -6.633 1 87 34 TYR B N 1
ATOM 2590 C CA . TYR B 1 34 ? -9.031 35.406 -6.215 1 87 34 TYR B CA 1
ATOM 2591 C C . TYR B 1 34 ? -10.211 36.312 -6.484 1 87 34 TYR B C 1
ATOM 2593 O O . TYR B 1 34 ? -10.711 37 -5.57 1 87 34 TYR B O 1
ATOM 2601 N N . ASN B 1 35 ? -10.688 36.281 -7.652 1 89.19 35 ASN B N 1
ATOM 2602 C CA . ASN B 1 35 ? -11.742 37.219 -8.055 1 89.19 35 ASN B CA 1
ATOM 2603 C C . ASN B 1 35 ? -13.023 36.969 -7.262 1 89.19 35 ASN B C 1
ATOM 2605 O O . ASN B 1 35 ? -13.672 37.938 -6.824 1 89.19 35 ASN B O 1
ATOM 2609 N N . LEU B 1 36 ? -13.25 35.781 -7.082 1 90 36 LEU B N 1
ATOM 2610 C CA . LEU B 1 36 ? -14.469 35.438 -6.375 1 90 36 LEU B CA 1
ATOM 2611 C C . LEU B 1 36 ? -14.391 35.844 -4.906 1 90 36 LEU B C 1
ATOM 2613 O O . LEU B 1 36 ? -15.336 36.406 -4.359 1 90 36 LEU B O 1
ATOM 2617 N N . ILE B 1 37 ? -13.297 35.594 -4.309 1 92.5 37 ILE B N 1
ATOM 2618 C CA . ILE B 1 37 ? -13.125 35.906 -2.893 1 92.5 37 ILE B CA 1
ATOM 2619 C C . ILE B 1 37 ? -13.07 37.406 -2.688 1 92.5 37 ILE B C 1
ATOM 2621 O O . ILE B 1 37 ? -13.586 37.938 -1.693 1 92.5 37 ILE B O 1
ATOM 2625 N N . GLU B 1 38 ? -12.492 38.094 -3.633 1 92.31 38 GLU B N 1
ATOM 2626 C CA . GLU B 1 38 ? -12.438 39.531 -3.562 1 92.31 38 GLU B CA 1
ATOM 2627 C C . GLU B 1 38 ? -13.828 40.156 -3.615 1 92.31 38 GLU B C 1
ATOM 2629 O O . GLU B 1 38 ? -14.117 41.125 -2.902 1 92.31 38 GLU B O 1
ATOM 2634 N N . GLN B 1 39 ? -14.641 39.562 -4.352 1 92.38 39 GLN B N 1
ATOM 2635 C CA . GLN B 1 39 ? -15.977 40.094 -4.574 1 92.38 39 GLN B CA 1
ATOM 2636 C C . GLN B 1 39 ? -16.938 39.688 -3.457 1 92.38 39 GLN B C 1
ATOM 2638 O O . GLN B 1 39 ? -17.672 40.5 -2.934 1 92.38 39 GLN B O 1
ATOM 2643 N N . SER B 1 40 ? -16.906 38.406 -3.084 1 93.12 40 SER B N 1
ATOM 2644 C CA . SER B 1 40 ? -18 37.906 -2.254 1 93.12 40 SER B CA 1
ATOM 2645 C C . SER B 1 40 ? -17.469 37.344 -0.935 1 93.12 40 SER B C 1
ATOM 2647 O O . SER B 1 40 ? -18.25 37.031 -0.033 1 93.12 40 SER B O 1
ATOM 2649 N N . GLY B 1 41 ? -16.172 37.312 -0.813 1 96 41 GLY B N 1
ATOM 2650 C CA . GLY B 1 41 ? -15.617 36.719 0.389 1 96 41 GLY B CA 1
ATOM 2651 C C . GLY B 1 41 ? -15.883 35.219 0.499 1 96 41 GLY B C 1
ATOM 2652 O O . GLY B 1 41 ? -16 34.531 -0.516 1 96 41 GLY B O 1
ATOM 2653 N N . TYR B 1 42 ? -15.773 34.719 1.75 1 96.44 42 TYR B N 1
ATOM 2654 C CA . TYR B 1 42 ? -16 33.281 2.029 1 96.44 42 TYR B CA 1
ATOM 2655 C C . TYR B 1 42 ? -17.391 33.062 2.623 1 96.44 42 TYR B C 1
ATOM 2657 O O . TYR B 1 42 ? -17.875 33.906 3.393 1 96.44 42 TYR B O 1
ATOM 2665 N N . SER B 1 43 ? -18 32 2.207 1 96.81 43 SER B N 1
ATOM 2666 C CA . SER B 1 43 ? -19.172 31.469 2.902 1 96.81 43 SER B CA 1
ATOM 2667 C C . SER B 1 43 ? -18.797 30.234 3.719 1 96.81 43 SER B C 1
ATOM 2669 O O . SER B 1 43 ? -18.328 29.234 3.168 1 96.81 43 SER B O 1
ATOM 2671 N N . ILE B 1 44 ? -19 30.297 5.043 1 96.56 44 ILE B N 1
ATOM 2672 C CA . ILE B 1 44 ? -18.609 29.203 5.934 1 96.56 44 ILE B CA 1
ATOM 2673 C C . ILE B 1 44 ? -19.859 28.578 6.539 1 96.56 44 ILE B C 1
ATOM 2675 O O . ILE B 1 44 ? -20.719 29.281 7.078 1 96.56 44 ILE B O 1
ATOM 2679 N N . GLU B 1 45 ? -19.969 27.312 6.387 1 96.12 45 GLU B N 1
ATOM 2680 C CA . GLU B 1 45 ? -21 26.516 7.043 1 96.12 45 GLU B CA 1
ATOM 2681 C C . GLU B 1 45 ? -20.406 25.562 8.07 1 96.12 45 GLU B C 1
ATOM 2683 O O . GLU B 1 45 ? -19.656 24.656 7.723 1 96.12 45 GLU B O 1
ATOM 2688 N N . SER B 1 46 ? -20.641 25.859 9.297 1 94.38 46 SER B N 1
ATOM 2689 C CA . SER B 1 46 ? -20.125 25.047 10.383 1 94.38 46 SER B CA 1
ATOM 2690 C C . SER B 1 46 ? -21.25 24.297 11.102 1 94.38 46 SER B C 1
ATOM 2692 O O . SER B 1 46 ? -22.281 24.891 11.438 1 94.38 46 SER B O 1
ATOM 2694 N N . ARG B 1 47 ? -21.109 23.031 11.297 1 87.31 47 ARG B N 1
ATOM 2695 C CA . ARG B 1 47 ? -22.078 22.234 12.055 1 87.31 47 ARG B CA 1
ATOM 2696 C C . ARG B 1 47 ? -22.172 22.734 13.492 1 87.31 47 ARG B C 1
ATOM 2698 O O . ARG B 1 47 ? -23.25 22.703 14.094 1 87.31 47 ARG B O 1
ATOM 2705 N N . ASP B 1 48 ? -21.141 23.281 14.016 1 88.5 48 ASP B N 1
ATOM 2706 C CA . ASP B 1 48 ? -21.047 23.625 15.43 1 88.5 48 ASP B CA 1
ATOM 2707 C C . ASP B 1 48 ? -21.266 25.125 15.648 1 88.5 48 ASP B C 1
ATOM 2709 O O . ASP B 1 48 ? -21.766 25.531 16.703 1 88.5 48 ASP B O 1
ATOM 2713 N N . LEU B 1 49 ? -20.875 25.938 14.695 1 92.62 49 LEU B N 1
ATOM 2714 C CA . LEU B 1 49 ? -20.844 27.375 14.914 1 92.62 49 LEU B CA 1
ATOM 2715 C C . LEU B 1 49 ? -21.891 28.094 14.07 1 92.62 49 LEU B C 1
ATOM 2717 O O . LEU B 1 49 ? -22.062 29.297 14.188 1 92.62 49 LEU B O 1
ATOM 2721 N N . GLY B 1 50 ? -22.594 27.359 13.242 1 93.19 50 GLY B N 1
ATOM 2722 C CA . GLY B 1 50 ? -23.547 27.969 12.32 1 93.19 50 GLY B CA 1
ATOM 2723 C C . GLY B 1 50 ? -22.875 28.531 11.07 1 93.19 50 GLY B C 1
ATOM 2724 O O . GLY B 1 50 ? -21.688 28.312 10.852 1 93.19 50 GLY B O 1
ATOM 2725 N N . GLY B 1 51 ? -23.672 29.188 10.219 1 95.62 51 GLY B N 1
ATOM 2726 C CA . GLY B 1 51 ? -23.172 29.75 8.977 1 95.62 51 GLY B CA 1
ATOM 2727 C C . GLY B 1 51 ? -22.891 31.234 9.062 1 95.62 51 GLY B C 1
ATOM 2728 O O . GLY B 1 51 ? -23.609 31.969 9.758 1 95.62 51 GLY B O 1
ATOM 2729 N N . TRP B 1 52 ? -21.812 31.688 8.391 1 95.94 52 TRP B N 1
ATOM 2730 C CA . TRP B 1 52 ? -21.547 33.125 8.305 1 95.94 52 TRP B CA 1
ATOM 2731 C C . TRP B 1 52 ? -20.656 33.438 7.113 1 95.94 52 TRP B C 1
ATOM 2733 O O . TRP B 1 52 ? -20.172 32.531 6.43 1 95.94 52 TRP B O 1
ATOM 2743 N N . ARG B 1 53 ? -20.547 34.656 6.855 1 96.62 53 ARG B N 1
ATOM 2744 C CA . ARG B 1 53 ? -19.688 35.125 5.77 1 96.62 53 ARG B CA 1
ATOM 2745 C C . ARG 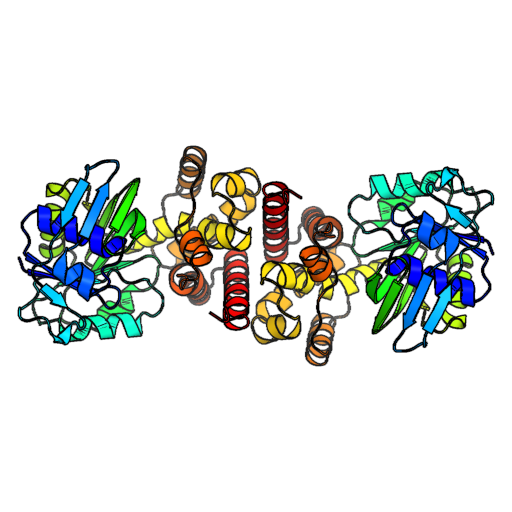B 1 53 ? -18.453 35.812 6.312 1 96.62 53 ARG B C 1
ATOM 2747 O O . ARG B 1 53 ? -18.484 36.406 7.395 1 96.62 53 ARG B O 1
ATOM 2754 N N . PHE B 1 54 ? -17.406 35.688 5.633 1 97.38 54 PHE B N 1
ATOM 2755 C CA . PHE B 1 54 ? -16.141 36.312 5.945 1 97.38 54 PHE B CA 1
ATOM 2756 C C . PHE B 1 54 ? -15.602 37.094 4.734 1 97.38 54 PHE B C 1
ATOM 2758 O O . PHE B 1 54 ? -15.305 36.469 3.705 1 97.38 54 PHE B O 1
ATOM 2765 N N . LYS B 1 55 ? -15.578 38.438 4.844 1 96.62 55 LYS B N 1
ATOM 2766 C CA . LYS B 1 55 ? -14.938 39.25 3.834 1 96.62 55 LYS B CA 1
ATOM 2767 C C . LYS B 1 55 ? -13.594 39.781 4.324 1 96.62 55 LYS B C 1
ATOM 2769 O O . LYS B 1 55 ? -13.539 40.656 5.195 1 96.62 55 LYS B O 1
ATOM 2774 N N . PRO B 1 56 ? -12.531 39.312 3.758 1 97.5 56 PRO B N 1
ATOM 2775 C CA . PRO B 1 56 ? -11.203 39.781 4.18 1 97.5 56 PRO B CA 1
ATOM 2776 C C . PRO B 1 56 ? -11 41.281 3.914 1 97.5 56 PRO B C 1
ATOM 2778 O O . PRO B 1 56 ? -11.578 41.844 2.979 1 97.5 56 PRO B O 1
ATOM 2781 N N . GLN B 1 57 ? -10.164 41.875 4.719 1 96.94 57 GLN B N 1
ATOM 2782 C CA . GLN B 1 57 ? -9.82 43.281 4.527 1 96.94 57 GLN B CA 1
ATOM 2783 C C . GLN B 1 57 ? -9.164 43.5 3.17 1 96.94 57 GLN B C 1
ATOM 2785 O O . GLN B 1 57 ? -9.477 44.469 2.473 1 96.94 57 GLN B O 1
ATOM 2790 N N . HIS B 1 58 ? -8.234 42.625 2.861 1 96.69 58 HIS B N 1
ATOM 2791 C CA . HIS B 1 58 ? -7.582 42.594 1.559 1 96.69 58 HIS B CA 1
ATOM 2792 C C . HIS B 1 58 ? -7.512 41.156 1.024 1 96.69 58 HIS B C 1
ATOM 2794 O O . HIS B 1 58 ? -7.309 40.219 1.791 1 96.69 58 HIS B O 1
ATOM 2800 N N . VAL B 1 59 ? -7.805 41.062 -0.229 1 96.56 59 VAL B N 1
ATOM 2801 C CA . VAL B 1 59 ? -7.551 39.812 -0.965 1 96.56 59 VAL B CA 1
ATOM 2802 C C . VAL B 1 59 ? -6.395 40.031 -1.942 1 96.56 59 VAL B C 1
ATOM 2804 O O . VAL B 1 59 ? -6.457 40.906 -2.807 1 96.56 59 VAL B O 1
ATOM 2807 N N . LEU B 1 60 ? -5.344 39.188 -1.712 1 96.5 60 LEU B N 1
ATOM 2808 C CA . LEU B 1 60 ? -4.109 39.406 -2.455 1 96.5 60 LEU B CA 1
ATOM 2809 C C . LEU B 1 60 ? -3.707 38.188 -3.242 1 96.5 60 LEU B C 1
ATOM 2811 O O . LEU B 1 60 ? -4.027 37.062 -2.844 1 96.5 60 LEU B O 1
ATOM 2815 N N . ARG B 1 61 ? -2.973 38.406 -4.281 1 94 61 ARG B N 1
ATOM 2816 C CA . ARG B 1 61 ? -2.393 37.312 -5.031 1 94 61 ARG B CA 1
ATOM 2817 C C . ARG B 1 61 ? -1.002 36.938 -4.512 1 94 61 ARG B C 1
ATOM 2819 O O . ARG B 1 61 ? -0.592 35.781 -4.547 1 94 61 ARG B O 1
ATOM 2826 N N . HIS B 1 62 ? -0.395 38 -4.078 1 95.25 62 HIS B N 1
ATOM 2827 C CA . HIS B 1 62 ? 0.963 37.844 -3.568 1 95.25 62 HIS B CA 1
ATOM 2828 C C . HIS B 1 62 ? 1.135 38.562 -2.23 1 95.25 62 HIS B C 1
ATOM 2830 O O . HIS B 1 62 ? 0.577 39.625 -2.023 1 95.25 62 HIS B O 1
ATOM 2836 N N . SER B 1 63 ? 1.981 37.906 -1.369 1 96.44 63 SER B N 1
ATOM 2837 C CA . SER B 1 63 ? 2.184 38.469 -0.039 1 96.44 63 SER B CA 1
ATOM 2838 C C . SER B 1 63 ? 2.92 39.812 -0.112 1 96.44 63 SER B C 1
ATOM 2840 O O . SER B 1 63 ? 2.775 40.656 0.775 1 96.44 63 SER B O 1
ATOM 2842 N N . GLU B 1 64 ? 3.66 40.031 -1.183 1 95.81 64 GLU B N 1
ATOM 2843 C CA . GLU B 1 64 ? 4.418 41.25 -1.357 1 95.81 64 GLU B CA 1
ATOM 2844 C C . GLU B 1 64 ? 3.486 42.438 -1.503 1 95.81 64 GLU B C 1
ATOM 2846 O O . GLU B 1 64 ? 3.889 43.594 -1.253 1 95.81 64 GLU B O 1
ATOM 2851 N N . ASP B 1 65 ? 2.266 42.188 -1.896 1 96.25 65 ASP B N 1
ATOM 2852 C CA . ASP B 1 65 ? 1.313 43.25 -2.162 1 96.25 65 ASP B CA 1
ATOM 2853 C C . ASP B 1 65 ? 0.582 43.688 -0.886 1 96.25 65 ASP B C 1
ATOM 2855 O O . ASP B 1 65 ? -0.262 44.562 -0.911 1 96.25 65 ASP B O 1
ATOM 2859 N N . TYR B 1 66 ? 0.874 43 0.205 1 97.12 66 TYR B N 1
ATOM 2860 C CA . TYR B 1 66 ? 0.222 43.375 1.461 1 97.12 66 TYR B CA 1
ATOM 2861 C C . TYR B 1 66 ? 0.566 44.781 1.869 1 97.12 66 TYR B C 1
ATOM 2863 O O . TYR B 1 66 ? 1.74 45.125 2.039 1 97.12 66 TYR B O 1
ATOM 2871 N N . PRO B 1 67 ? -0.427 45.625 2.068 1 95.62 67 PRO B N 1
ATOM 2872 C CA . PRO B 1 67 ? -0.148 47.062 2.227 1 95.62 67 PRO B CA 1
ATOM 2873 C C . PRO B 1 67 ? 0.151 47.438 3.672 1 95.62 67 PRO B C 1
ATOM 2875 O O . PRO B 1 67 ? 0.537 48.594 3.941 1 95.62 67 PRO B O 1
ATOM 2878 N N . GLU B 1 68 ? -0.047 46.594 4.652 1 94.25 68 GLU B N 1
ATOM 2879 C CA . GLU B 1 68 ? 0.147 46.906 6.07 1 94.25 68 GLU B CA 1
ATOM 2880 C C . GLU B 1 68 ? 1.334 46.125 6.637 1 94.25 68 GLU B C 1
ATOM 2882 O O . GLU B 1 68 ? 1.974 45.344 5.922 1 94.25 68 GLU B O 1
ATOM 2887 N N . GLN B 1 69 ? 1.646 46.5 7.867 1 96.38 69 GLN B N 1
ATOM 2888 C CA . GLN B 1 69 ? 2.547 45.656 8.633 1 96.38 69 GLN B CA 1
ATOM 2889 C C . GLN B 1 69 ? 1.773 44.594 9.398 1 96.38 69 GLN B C 1
ATOM 2891 O O . GLN B 1 69 ? 0.88 44.906 10.188 1 96.38 69 GLN B O 1
ATOM 2896 N N . ALA B 1 70 ? 2.15 43.375 9.18 1 98 70 ALA B N 1
ATOM 2897 C CA . ALA B 1 70 ? 1.423 42.281 9.797 1 98 70 ALA B CA 1
ATOM 2898 C C . ALA B 1 70 ? 1.9 42.031 11.227 1 98 70 ALA B C 1
ATOM 2900 O O . ALA B 1 70 ? 3.104 41.969 11.477 1 98 70 ALA B O 1
ATOM 2901 N N . ASP B 1 71 ? 0.941 41.969 12.125 1 98.44 71 ASP B N 1
ATOM 2902 C CA . ASP B 1 71 ? 1.271 41.438 13.453 1 98.44 71 ASP B CA 1
ATOM 2903 C C . ASP B 1 71 ? 1.546 39.938 13.414 1 98.44 71 ASP B C 1
ATOM 2905 O O . ASP B 1 71 ? 2.424 39.438 14.125 1 98.44 71 ASP B O 1
ATOM 2909 N N . TYR B 1 72 ? 0.776 39.25 12.641 1 98.75 72 TYR B N 1
ATOM 2910 C CA . TYR B 1 72 ? 0.904 37.812 12.414 1 98.75 72 TYR B CA 1
ATOM 2911 C C . TYR B 1 72 ? 0.834 37.5 10.93 1 98.75 72 TYR B C 1
ATOM 2913 O O . TYR B 1 72 ? 0.005 38.062 10.203 1 98.75 72 TYR B O 1
ATOM 2921 N N . VAL B 1 73 ? 1.717 36.656 10.469 1 98.69 73 VAL B N 1
ATOM 2922 C CA . VAL B 1 73 ? 1.563 35.938 9.211 1 98.69 73 VAL B CA 1
ATOM 2923 C C . VAL B 1 73 ? 1.262 34.469 9.5 1 98.69 73 VAL B C 1
ATOM 2925 O O . VAL B 1 73 ? 2.07 33.781 10.117 1 98.69 73 VAL B O 1
ATOM 2928 N N . VAL B 1 74 ? 0.057 34.031 9.094 1 98.62 74 VAL B N 1
ATOM 2929 C CA . VAL B 1 74 ? -0.395 32.656 9.367 1 98.62 74 VAL B CA 1
ATOM 2930 C C . VAL B 1 74 ? -0.341 31.828 8.086 1 98.62 74 VAL B C 1
ATOM 2932 O O . VAL B 1 74 ? -1.117 32.062 7.152 1 98.62 74 VAL B O 1
ATOM 2935 N N . LEU B 1 75 ? 0.592 30.906 8.078 1 98.19 75 LEU B N 1
ATOM 2936 C CA . LEU B 1 75 ? 0.759 30.016 6.941 1 98.19 75 LEU B CA 1
ATOM 2937 C C . LEU B 1 75 ? -0.113 28.781 7.094 1 98.19 75 LEU B C 1
ATOM 2939 O O . LEU B 1 75 ? 0.053 28 8.047 1 98.19 75 LEU B O 1
ATOM 2943 N N . CYS B 1 76 ? -1.053 28.594 6.102 1 96.44 76 CYS B N 1
ATOM 2944 C CA . CYS B 1 76 ? -1.987 27.469 6.172 1 96.44 76 CYS B CA 1
ATOM 2945 C C . CYS B 1 76 ? -1.947 26.641 4.895 1 96.44 76 CYS B C 1
ATOM 2947 O O . CYS B 1 76 ? -2.859 25.859 4.633 1 96.44 76 CYS B O 1
ATOM 2949 N N . THR B 1 77 ? -0.894 26.781 4.086 1 93.81 77 THR B N 1
ATOM 2950 C CA . THR B 1 77 ? -0.746 25.953 2.893 1 93.81 77 THR B CA 1
ATOM 2951 C C . THR B 1 77 ? -0.479 24.5 3.271 1 93.81 77 THR B C 1
ATOM 2953 O O . THR B 1 77 ? -0.069 24.219 4.398 1 93.81 77 THR B O 1
ATOM 2956 N N . LYS B 1 78 ? -0.744 23.625 2.336 1 91.94 78 LYS B N 1
ATOM 2957 C CA . LYS B 1 78 ? -0.323 22.25 2.537 1 91.94 78 LYS B CA 1
ATOM 2958 C C . LYS B 1 78 ? 1.191 22.156 2.701 1 91.94 78 LYS B C 1
ATOM 2960 O O . LYS B 1 78 ? 1.938 22.875 2.043 1 91.94 78 LYS B O 1
ATOM 2965 N N . ALA B 1 79 ? 1.534 21.172 3.535 1 93 79 ALA B N 1
ATOM 2966 C CA . ALA B 1 79 ? 2.955 20.969 3.814 1 93 79 ALA B CA 1
ATOM 2967 C C . ALA B 1 79 ? 3.596 20.047 2.773 1 93 79 ALA B C 1
ATOM 2969 O O . ALA B 1 79 ? 4.035 18.953 3.096 1 93 79 ALA B O 1
ATOM 2970 N N . ILE B 1 80 ? 3.779 20.609 1.6 1 91.94 80 ILE B N 1
ATOM 2971 C CA . ILE B 1 80 ? 4.312 19.828 0.48 1 91.94 80 ILE B CA 1
ATOM 2972 C C . ILE B 1 80 ? 5.781 20.188 0.266 1 91.94 80 ILE B C 1
ATOM 2974 O O . ILE B 1 80 ? 6.629 19.297 0.151 1 91.94 80 ILE B O 1
ATOM 2978 N N . ASP B 1 81 ? 6.047 21.5 0.238 1 91.75 81 ASP B N 1
ATOM 2979 C CA . ASP B 1 81 ? 7.387 22.031 0.026 1 91.75 81 ASP B CA 1
ATOM 2980 C C . ASP B 1 81 ? 7.68 23.172 0.999 1 91.75 81 ASP B C 1
ATOM 2982 O O . ASP B 1 81 ? 7.25 24.312 0.781 1 91.75 81 ASP B O 1
ATOM 2986 N N . VAL B 1 82 ? 8.539 22.891 1.91 1 93.56 82 VAL B N 1
ATOM 2987 C CA . VAL B 1 82 ? 8.789 23.844 2.986 1 93.56 82 VAL B CA 1
ATOM 2988 C C . VAL B 1 82 ? 9.484 25.094 2.43 1 93.56 82 VAL B C 1
ATOM 2990 O O . VAL B 1 82 ? 9.164 26.219 2.809 1 93.56 82 VAL B O 1
ATOM 2993 N N . SER B 1 83 ? 10.391 24.938 1.53 1 94.38 83 SER B N 1
ATOM 2994 C CA . SER B 1 83 ? 11.133 26.047 0.954 1 94.38 83 SER B CA 1
ATOM 2995 C C . SER B 1 83 ? 10.203 27 0.211 1 94.38 83 SER B C 1
ATOM 2997 O O . SER B 1 83 ? 10.32 28.219 0.354 1 94.38 83 SER B O 1
ATOM 2999 N N . LYS B 1 84 ? 9.344 26.453 -0.517 1 93.94 84 LYS B N 1
ATOM 3000 C CA . LYS B 1 84 ? 8.391 27.266 -1.26 1 93.94 84 LYS B CA 1
ATOM 3001 C C . LYS B 1 84 ? 7.457 28.016 -0.313 1 93.94 84 LYS B C 1
ATOM 3003 O O . LYS B 1 84 ? 7.109 29.172 -0.566 1 93.94 84 LYS B O 1
ATOM 3008 N N . ASN B 1 85 ? 7.082 27.375 0.733 1 95.38 85 ASN B N 1
ATOM 3009 C CA . ASN B 1 85 ? 6.207 27.984 1.726 1 95.38 85 ASN B CA 1
ATOM 3010 C C . ASN B 1 85 ? 6.875 29.188 2.395 1 95.38 85 ASN B C 1
ATOM 3012 O O . ASN B 1 85 ? 6.234 30.219 2.617 1 95.38 85 ASN B O 1
ATOM 3016 N N . LEU B 1 86 ? 8.141 29.016 2.643 1 97.38 86 LEU B N 1
ATOM 3017 C CA . LEU B 1 86 ? 8.891 30.094 3.289 1 97.38 86 LEU B CA 1
ATOM 3018 C C . LEU B 1 86 ? 9.016 31.297 2.369 1 97.38 86 LEU B C 1
ATOM 3020 O O . LEU B 1 86 ? 8.883 32.438 2.818 1 97.38 86 LEU B O 1
ATOM 3024 N N . GLU B 1 87 ? 9.172 31.016 1.152 1 96.56 87 GLU B N 1
ATOM 3025 C CA . GLU B 1 87 ? 9.289 32.094 0.173 1 96.56 87 GLU B CA 1
ATOM 3026 C C . GLU B 1 87 ? 7.957 32.812 -0.003 1 96.56 87 GLU B C 1
ATOM 3028 O O . GLU B 1 87 ? 7.93 34.031 -0.252 1 96.56 87 GLU B O 1
ATOM 3033 N N . LEU B 1 88 ? 6.93 32.125 0.18 1 95.75 88 LEU B N 1
ATOM 3034 C CA . LEU B 1 88 ? 5.59 32.688 0.015 1 95.75 88 LEU B CA 1
ATOM 3035 C C . LEU B 1 88 ? 5.301 33.719 1.087 1 95.75 88 LEU B C 1
ATOM 3037 O O . LEU B 1 88 ? 4.582 34.688 0.836 1 95.75 88 LEU B O 1
ATOM 3041 N N . ILE B 1 89 ? 5.863 33.562 2.277 1 97.56 89 ILE B N 1
ATOM 3042 C CA . ILE B 1 89 ? 5.457 34.469 3.369 1 97.56 89 ILE B CA 1
ATOM 3043 C C . ILE B 1 89 ? 6.531 35.5 3.609 1 97.56 89 ILE B C 1
ATOM 3045 O O . ILE B 1 89 ? 6.262 36.562 4.215 1 97.56 89 ILE B O 1
ATOM 3049 N N . ARG B 1 90 ? 7.66 35.344 3.102 1 97.69 90 ARG B N 1
ATOM 3050 C CA . ARG B 1 90 ? 8.836 36.156 3.422 1 97.69 90 ARG B CA 1
ATOM 3051 C C . ARG B 1 90 ? 8.578 37.625 3.143 1 97.69 90 ARG B C 1
ATOM 3053 O O . ARG B 1 90 ? 8.898 38.5 3.967 1 97.69 90 ARG B O 1
ATOM 3060 N N . PRO B 1 91 ? 7.934 37.969 2.029 1 97.69 91 PRO B N 1
ATOM 3061 C CA . PRO B 1 91 ? 7.785 39.406 1.699 1 97.69 91 PRO B CA 1
ATOM 3062 C C . PRO B 1 91 ? 6.898 40.156 2.693 1 97.69 91 PRO B C 1
ATOM 3064 O O . PRO B 1 91 ? 6.957 41.375 2.777 1 97.69 91 PRO B O 1
ATOM 3067 N N . ALA B 1 92 ? 6.098 39.438 3.422 1 97.94 92 ALA B N 1
ATOM 3068 C CA . ALA B 1 92 ? 5.129 40.094 4.312 1 97.94 92 ALA B CA 1
ATOM 3069 C C . ALA B 1 92 ? 5.641 40.094 5.75 1 97.94 92 ALA B C 1
ATOM 3071 O O . ALA B 1 92 ? 4.953 40.594 6.652 1 97.94 92 ALA B O 1
ATOM 3072 N N . VAL B 1 93 ? 6.797 39.594 5.949 1 98.19 93 VAL B N 1
ATOM 3073 C CA . VAL B 1 93 ? 7.34 39.469 7.297 1 98.19 93 VAL B CA 1
ATOM 3074 C C . VAL B 1 93 ? 8.234 40.656 7.613 1 98.19 93 VAL B C 1
ATOM 3076 O O . VAL B 1 93 ? 9.18 40.938 6.875 1 98.19 93 VAL B O 1
ATOM 3079 N N . SER B 1 94 ? 7.918 41.375 8.672 1 96.69 94 SER B N 1
ATOM 3080 C CA . SER B 1 94 ? 8.734 42.438 9.219 1 96.69 94 SER B CA 1
ATOM 3081 C C . SER B 1 94 ? 9.359 42.031 10.547 1 96.69 94 SER B C 1
ATOM 3083 O O . SER B 1 94 ? 9.133 40.938 11.031 1 96.69 94 SER B O 1
ATOM 3085 N N . ASN B 1 95 ? 10.117 42.906 11.172 1 94.81 95 ASN B N 1
ATOM 3086 C CA . ASN B 1 95 ? 10.852 42.594 12.391 1 94.81 95 ASN B CA 1
ATOM 3087 C C . ASN B 1 95 ? 9.906 42.25 13.547 1 94.81 95 ASN B C 1
ATOM 3089 O O . ASN B 1 95 ? 10.25 41.469 14.43 1 94.81 95 ASN B O 1
ATOM 3093 N N . ASN B 1 96 ? 8.734 42.812 13.531 1 95.12 96 ASN B N 1
ATOM 3094 C CA . ASN B 1 96 ? 7.824 42.625 14.648 1 95.12 96 ASN B CA 1
ATOM 3095 C C . ASN B 1 96 ? 6.738 41.594 14.32 1 95.12 96 ASN B C 1
ATOM 3097 O O . ASN B 1 96 ? 5.848 41.344 15.133 1 95.12 96 ASN B O 1
ATOM 3101 N N . THR B 1 97 ? 6.82 41 13.156 1 98.19 97 THR B N 1
ATOM 3102 C CA . THR B 1 97 ? 5.82 40.031 12.727 1 98.19 97 THR B CA 1
ATOM 3103 C C . THR B 1 97 ? 6.059 38.656 13.375 1 98.19 97 THR B C 1
ATOM 3105 O O . THR B 1 97 ? 7.184 38.156 13.391 1 98.19 97 THR B O 1
ATOM 3108 N N . ALA B 1 98 ? 5.012 38.062 14.016 1 98.62 98 ALA B N 1
ATOM 3109 C CA . ALA B 1 98 ? 5.062 36.656 14.398 1 98.62 98 ALA B CA 1
ATOM 3110 C C . ALA B 1 98 ? 4.641 35.75 13.242 1 98.62 98 ALA B C 1
ATOM 3112 O O . ALA B 1 98 ? 3.682 36.062 12.531 1 98.62 98 ALA B O 1
ATOM 3113 N N . ILE B 1 99 ? 5.418 34.719 13.023 1 98.62 99 ILE B N 1
ATOM 3114 C CA . ILE B 1 99 ? 5.102 33.75 11.984 1 98.62 99 ILE B CA 1
ATOM 3115 C C . ILE B 1 99 ? 4.406 32.531 12.609 1 98.62 99 ILE B C 1
ATOM 3117 O O . ILE B 1 99 ? 4.934 31.922 13.539 1 98.62 99 ILE B O 1
ATOM 3121 N N . VAL B 1 100 ? 3.205 32.25 12.133 1 98.62 100 VAL B N 1
ATOM 3122 C CA . VAL B 1 100 ? 2.41 31.125 12.578 1 98.62 100 VAL B CA 1
ATOM 3123 C C . VAL B 1 100 ? 2.227 30.125 11.43 1 98.62 100 VAL B C 1
ATOM 3125 O O . VAL B 1 100 ? 1.921 30.531 10.305 1 98.62 100 VAL B O 1
ATOM 3128 N N . PHE B 1 101 ? 2.486 28.875 11.656 1 98.19 101 PHE B N 1
ATOM 3129 C CA . PHE B 1 101 ? 2.164 27.906 10.617 1 98.19 101 PHE B CA 1
ATOM 3130 C C . PHE B 1 101 ? 1.267 26.797 11.164 1 98.19 101 PHE B C 1
ATOM 3132 O O . PHE B 1 101 ? 1.56 26.219 12.211 1 98.19 101 PHE B O 1
ATOM 3139 N N . ILE B 1 102 ? 0.121 26.625 10.523 1 97.44 102 ILE B N 1
ATOM 3140 C CA . ILE B 1 102 ? -0.845 25.578 10.828 1 97.44 102 ILE B CA 1
ATOM 3141 C C . ILE B 1 102 ? -0.818 24.516 9.742 1 97.44 102 ILE B C 1
ATOM 3143 O O . ILE B 1 102 ? -1.516 24.625 8.727 1 97.44 102 ILE B O 1
ATOM 3147 N N . GLN B 1 103 ? 0.007 23.531 9.945 1 96.25 103 GLN B N 1
ATOM 3148 C CA . GLN B 1 103 ? 0.256 22.469 8.984 1 96.25 103 GLN B CA 1
ATOM 3149 C C . GLN B 1 103 ? 0.451 21.125 9.688 1 96.25 103 GLN B C 1
ATOM 3151 O O . GLN B 1 103 ? 0.786 21.094 10.875 1 96.25 103 GLN B O 1
ATOM 3156 N N . ASN B 1 104 ? 0.191 20.078 8.961 1 94.62 104 ASN B N 1
ATOM 3157 C CA . ASN B 1 104 ? 0.482 18.75 9.484 1 94.62 104 ASN B CA 1
ATOM 3158 C C . ASN B 1 104 ? 1.963 18.391 9.344 1 94.62 104 ASN B C 1
ATOM 3160 O O . ASN B 1 104 ? 2.695 19.062 8.617 1 94.62 104 ASN B O 1
ATOM 3164 N N . GLY B 1 105 ? 2.299 17.359 10.117 1 96.31 105 GLY B N 1
ATOM 3165 C CA . GLY B 1 105 ? 3.631 16.812 9.93 1 96.31 105 GLY B CA 1
ATOM 3166 C C . GLY B 1 105 ? 4.555 17.078 11.109 1 96.31 105 GLY B C 1
ATOM 3167 O O . GLY B 1 105 ? 4.18 17.766 12.055 1 96.31 105 GLY B O 1
ATOM 3168 N N . VAL B 1 106 ? 5.711 16.5 11.008 1 97.88 106 VAL B N 1
ATOM 3169 C CA . VAL B 1 106 ? 6.738 16.625 12.031 1 97.88 106 VAL B CA 1
ATOM 3170 C C . VAL B 1 106 ? 8.055 17.094 11.406 1 97.88 106 VAL B C 1
ATOM 3172 O O . VAL B 1 106 ? 8.195 17.078 10.18 1 97.88 106 VAL B O 1
ATOM 3175 N N . GLU B 1 107 ? 8.961 17.578 12.188 1 96.75 107 GLU B N 1
ATOM 3176 C CA . GLU B 1 107 ? 10.328 17.891 11.797 1 96.75 107 GLU B CA 1
ATOM 3177 C C . GLU B 1 107 ? 10.375 19.031 10.797 1 96.75 107 GLU B C 1
ATOM 3179 O O . GLU B 1 107 ? 11.195 19.031 9.875 1 96.75 107 GLU B O 1
ATOM 3184 N N . THR B 1 108 ? 9.484 19.969 10.914 1 95.19 108 THR B N 1
ATOM 3185 C CA . THR B 1 108 ? 9.492 21.094 9.969 1 95.19 108 THR B CA 1
ATOM 3186 C C . THR B 1 108 ? 9.891 22.391 10.664 1 95.19 108 THR B C 1
ATOM 3188 O O . THR B 1 108 ? 10.203 23.375 10 1 95.19 108 THR B O 1
ATOM 3191 N N . GLU B 1 109 ? 9.984 22.469 11.922 1 95.12 109 GLU B N 1
ATOM 3192 C CA . GLU B 1 109 ? 10.117 23.672 12.734 1 95.12 109 GLU B CA 1
ATOM 3193 C C . GLU B 1 109 ? 11.438 24.375 12.453 1 95.12 109 GLU B C 1
ATOM 3195 O O . GLU B 1 109 ? 11.484 25.609 12.367 1 95.12 109 GLU B O 1
ATOM 3200 N N . GLN B 1 110 ? 12.469 23.578 12.258 1 95.69 110 GLN B N 1
ATOM 3201 C CA . GLN B 1 110 ? 13.812 24.141 12.156 1 95.69 110 GLN B CA 1
ATOM 3202 C C . GLN B 1 110 ? 13.945 25 10.898 1 95.69 110 GLN B C 1
ATOM 3204 O O . GLN B 1 110 ? 14.648 26.016 10.906 1 95.69 110 GLN B O 1
ATOM 3209 N N . ALA B 1 111 ? 13.305 24.609 9.891 1 96.94 111 ALA B N 1
ATOM 3210 C CA . ALA B 1 111 ? 13.359 25.375 8.648 1 96.94 111 ALA B CA 1
ATOM 3211 C C . ALA B 1 111 ? 12.812 26.781 8.852 1 96.94 111 ALA B C 1
ATOM 3213 O O . ALA B 1 111 ? 13.352 27.75 8.312 1 96.94 111 ALA B O 1
ATOM 3214 N N . PHE B 1 112 ? 11.727 26.922 9.602 1 97.5 112 PHE B N 1
ATOM 3215 C CA . PHE B 1 112 ? 11.133 28.234 9.875 1 97.5 112 PHE B CA 1
ATOM 3216 C C . PHE B 1 112 ? 12.055 29.078 10.742 1 97.5 112 PHE B C 1
ATOM 3218 O O . PHE B 1 112 ? 12.234 30.266 10.477 1 97.5 112 PHE B O 1
ATOM 3225 N N . ILE B 1 113 ? 12.656 28.469 11.727 1 97.5 113 ILE B N 1
ATOM 3226 C CA . ILE B 1 113 ? 13.555 29.172 12.641 1 97.5 113 ILE B CA 1
ATOM 3227 C C . ILE B 1 113 ? 14.766 29.703 11.875 1 97.5 113 ILE B C 1
ATOM 3229 O O . ILE B 1 113 ? 15.164 30.859 12.047 1 97.5 113 ILE B O 1
ATOM 3233 N N . ASP B 1 114 ? 15.289 28.875 10.984 1 97.69 114 ASP B N 1
ATOM 3234 C CA . ASP B 1 114 ? 16.469 29.234 10.211 1 97.69 114 ASP B CA 1
ATOM 3235 C C . ASP B 1 114 ? 16.156 30.359 9.234 1 97.69 114 ASP B C 1
ATOM 3237 O O . ASP B 1 114 ? 16.984 31.234 8.992 1 97.69 114 ASP B O 1
ATOM 3241 N N . ALA B 1 115 ? 15.008 30.344 8.711 1 97.56 115 ALA B N 1
ATOM 3242 C CA . ALA B 1 115 ? 14.633 31.297 7.68 1 97.56 115 ALA B CA 1
ATOM 3243 C C . ALA B 1 115 ? 14.336 32.656 8.281 1 97.56 115 ALA B C 1
ATOM 3245 O O . ALA B 1 115 ? 14.508 33.688 7.625 1 97.56 115 ALA B O 1
ATOM 3246 N N . PHE B 1 116 ? 13.867 32.719 9.547 1 97.69 116 PHE B N 1
ATOM 3247 C CA . PHE B 1 116 ? 13.469 33.969 10.188 1 97.69 116 PHE B CA 1
ATOM 3248 C C . PHE B 1 116 ? 14.047 34.062 11.594 1 97.69 116 PHE B C 1
ATOM 3250 O O . PHE B 1 116 ? 13.305 34.156 12.57 1 97.69 116 PHE B O 1
ATOM 3257 N N . PRO B 1 117 ? 15.328 34.156 11.766 1 96 117 PRO B N 1
ATOM 3258 C CA . PRO B 1 117 ? 15.984 34.062 13.078 1 96 117 PRO B CA 1
ATOM 3259 C C . PRO B 1 117 ? 15.602 35.219 13.992 1 96 117 PRO B C 1
ATOM 3261 O O . PRO B 1 117 ? 15.719 35.125 15.219 1 96 117 PRO B O 1
ATOM 3264 N N . GLY B 1 118 ? 15.078 36.281 13.516 1 95.75 118 GLY B N 1
ATOM 3265 C CA . GLY B 1 118 ? 14.742 37.438 14.344 1 95.75 118 GLY B CA 1
ATOM 3266 C C . GLY B 1 118 ? 13.266 37.5 14.68 1 95.75 118 GLY B C 1
ATOM 3267 O O . GLY B 1 118 ? 12.836 38.406 15.414 1 95.75 118 GLY B O 1
ATOM 3268 N N . ASN B 1 119 ? 12.492 36.594 14.219 1 98 119 ASN B N 1
ATOM 3269 C CA . ASN B 1 119 ? 11.047 36.625 14.406 1 98 119 ASN B CA 1
ATOM 3270 C C . ASN B 1 119 ? 10.578 35.5 15.352 1 98 119 ASN B C 1
ATOM 3272 O O . ASN B 1 119 ? 11.266 34.5 15.531 1 98 119 ASN B O 1
ATOM 3276 N N . GLU B 1 120 ? 9.43 35.812 16.016 1 97.69 120 GLU B N 1
ATOM 3277 C CA . GLU B 1 120 ? 8.789 34.719 16.766 1 97.69 120 GLU B CA 1
ATOM 3278 C C . GLU B 1 120 ? 8.117 33.719 15.844 1 97.69 120 GLU B C 1
ATOM 3280 O O . GLU B 1 120 ? 7.395 34.094 14.922 1 97.69 120 GLU B O 1
ATOM 3285 N N . ILE B 1 121 ? 8.484 32.438 16.094 1 98.44 121 ILE B N 1
ATOM 3286 C CA . ILE B 1 121 ? 7.883 31.359 15.312 1 98.44 121 ILE B CA 1
ATOM 3287 C C . ILE B 1 121 ? 6.895 30.594 16.188 1 98.44 121 ILE B C 1
ATOM 3289 O O . ILE B 1 121 ? 7.266 30.047 17.234 1 98.44 121 ILE B O 1
ATOM 3293 N N . ILE B 1 122 ? 5.621 30.547 15.766 1 98.62 122 ILE B N 1
ATOM 3294 C CA . ILE B 1 122 ? 4.562 29.844 16.484 1 98.62 122 ILE B CA 1
ATOM 3295 C C . ILE B 1 122 ? 4.043 28.672 15.641 1 98.62 122 ILE B C 1
ATOM 3297 O O . ILE B 1 122 ? 3.564 28.875 14.523 1 98.62 122 ILE B O 1
ATOM 3301 N N . SER B 1 123 ? 4.207 27.453 16.203 1 98.31 123 SER B N 1
ATOM 3302 C CA . SER B 1 123 ? 3.672 26.266 15.547 1 98.31 123 SER B CA 1
ATOM 3303 C C . SER B 1 123 ? 2.219 26.016 15.945 1 98.31 123 SER B C 1
ATOM 3305 O O . SER B 1 123 ? 1.851 26.188 17.109 1 98.31 123 SER B O 1
ATOM 3307 N N . GLY B 1 124 ? 1.417 25.703 14.93 1 97.88 124 GLY B N 1
ATOM 3308 C CA . GLY B 1 124 ? 0.015 25.391 15.172 1 97.88 124 GLY B CA 1
ATOM 3309 C C . GLY B 1 124 ? -0.393 24.031 14.648 1 97.88 124 GLY B C 1
ATOM 3310 O O . GLY B 1 124 ? 0.071 23.594 13.594 1 97.88 124 GLY B O 1
ATOM 3311 N N . LEU B 1 125 ? -1.207 23.391 15.43 1 96.94 125 LEU B N 1
ATOM 3312 C CA . LEU B 1 125 ? -1.767 22.078 15.102 1 96.94 125 LEU B CA 1
ATOM 3313 C C . LEU B 1 125 ? -3.291 22.109 15.125 1 96.94 125 LEU B C 1
ATOM 3315 O O . LEU B 1 125 ? -3.891 22.469 16.156 1 96.94 125 LEU B O 1
ATOM 3319 N N . ALA B 1 126 ? -3.842 21.828 13.992 1 96.19 126 ALA B N 1
ATOM 3320 C CA . ALA B 1 126 ? -5.297 21.859 13.891 1 96.19 126 ALA B CA 1
ATOM 3321 C C . ALA B 1 126 ? -5.879 20.453 13.914 1 96.19 126 ALA B C 1
ATOM 3323 O O . ALA B 1 126 ? -5.324 19.531 13.305 1 96.19 126 ALA B O 1
ATOM 3324 N N . PHE B 1 127 ? -6.836 20.188 14.672 1 93.75 127 PHE B N 1
ATOM 3325 C CA . PHE B 1 127 ? -7.684 19 14.656 1 93.75 127 PHE B CA 1
ATOM 3326 C C . PHE B 1 127 ? -9.062 19.328 14.094 1 93.75 127 PHE B C 1
ATOM 3328 O O . PHE B 1 127 ? -9.953 19.766 14.836 1 93.75 127 PHE B O 1
ATOM 3335 N N . ILE B 1 128 ? -9.18 19.094 12.797 1 91.56 128 ILE B N 1
ATOM 3336 C CA . ILE B 1 128 ? -10.375 19.641 12.164 1 91.56 128 ILE B CA 1
ATOM 3337 C C . ILE B 1 128 ? -10.742 18.812 10.938 1 91.56 128 ILE B C 1
ATOM 3339 O O . ILE B 1 128 ? -9.875 18.219 10.297 1 91.56 128 ILE B O 1
ATOM 3343 N N . CYS B 1 129 ? -11.992 18.688 10.742 1 87.94 129 CYS B N 1
ATOM 3344 C CA . CYS B 1 129 ? -12.555 18.219 9.477 1 87.94 129 CYS B CA 1
ATOM 3345 C C . CYS B 1 129 ? -13.234 19.359 8.727 1 87.94 129 CYS B C 1
ATOM 3347 O O . CYS B 1 129 ? -14.352 19.75 9.062 1 87.94 129 CYS B O 1
ATOM 3349 N N . CYS B 1 130 ? -12.547 19.875 7.773 1 91.06 130 CYS B N 1
ATOM 3350 C CA . CYS B 1 130 ? -13.008 21.016 6.996 1 91.06 130 CYS B CA 1
ATOM 3351 C C . CYS B 1 130 ? -12.648 20.859 5.523 1 91.06 130 CYS B C 1
ATOM 3353 O O . CYS B 1 130 ? -11.562 20.375 5.191 1 91.06 130 CYS B O 1
ATOM 3355 N N . ASN B 1 131 ? -13.656 21.281 4.668 1 87.75 131 ASN B N 1
ATOM 3356 C CA . ASN B 1 131 ? -13.453 21.094 3.234 1 87.75 131 ASN B CA 1
ATOM 3357 C C . ASN B 1 131 ? -13.938 22.312 2.445 1 87.75 131 ASN B C 1
ATOM 3359 O O . ASN B 1 131 ? -14.867 23 2.869 1 87.75 131 ASN B O 1
ATOM 3363 N N . ARG B 1 132 ? -13.203 22.484 1.383 1 87.88 132 ARG B N 1
ATOM 3364 C CA . ARG B 1 132 ? -13.75 23.391 0.381 1 87.88 132 ARG B CA 1
ATOM 3365 C C . ARG B 1 132 ? -14.805 22.688 -0.47 1 87.88 132 ARG B C 1
ATOM 3367 O O . ARG B 1 132 ? -14.516 21.688 -1.129 1 87.88 132 ARG B O 1
ATOM 3374 N N . ILE B 1 133 ? -15.992 23.094 -0.444 1 88.5 133 ILE B N 1
ATOM 3375 C CA . ILE B 1 133 ? -17.062 22.406 -1.152 1 88.5 133 ILE B CA 1
ATOM 3376 C C . ILE B 1 133 ? -17.422 23.172 -2.43 1 88.5 133 ILE B C 1
ATOM 3378 O O . ILE B 1 133 ? -18.25 22.734 -3.213 1 88.5 133 ILE B O 1
ATOM 3382 N N . GLY B 1 134 ? -16.906 24.281 -2.678 1 85.44 134 GLY B N 1
ATOM 3383 C CA . GLY B 1 134 ? -17.047 25.156 -3.838 1 85.44 134 GLY B CA 1
ATOM 3384 C C . GLY B 1 134 ? -16.203 26.406 -3.744 1 85.44 134 GLY B C 1
ATOM 3385 O O . GLY B 1 134 ? -15.492 26.625 -2.754 1 85.44 134 GLY B O 1
ATOM 3386 N N . PRO B 1 135 ? -16.297 27.172 -4.789 1 85.44 135 PRO B N 1
ATOM 3387 C CA . PRO B 1 135 ? -15.531 28.422 -4.738 1 85.44 135 PRO B CA 1
ATOM 3388 C C . PRO B 1 135 ? -15.93 29.297 -3.559 1 85.44 135 PRO B C 1
ATOM 3390 O O . PRO B 1 135 ? -17.094 29.703 -3.445 1 85.44 135 PRO B O 1
ATOM 3393 N N . GLY B 1 136 ? -14.969 29.578 -2.721 1 91 136 GLY B N 1
ATOM 3394 C CA . GLY B 1 136 ? -15.203 30.422 -1.562 1 91 136 GLY B CA 1
ATOM 3395 C C . GLY B 1 136 ? -16.125 29.781 -0.538 1 91 136 GLY B C 1
ATOM 3396 O O . GLY B 1 136 ? -16.609 30.469 0.37 1 91 136 GLY B O 1
ATOM 3397 N N . GLN B 1 137 ? -16.422 28.547 -0.742 1 94.31 137 GLN B N 1
ATOM 3398 C CA . GLN B 1 137 ? -17.344 27.859 0.166 1 94.31 137 GLN B CA 1
ATOM 3399 C C . GLN B 1 137 ? -16.609 26.828 1.006 1 94.31 137 GLN B C 1
ATOM 3401 O O . GLN B 1 137 ? -15.984 25.906 0.464 1 94.31 137 GLN B O 1
ATOM 3406 N N . ILE B 1 138 ? -16.703 26.969 2.357 1 95.06 138 ILE B N 1
ATOM 3407 C CA . ILE B 1 138 ? -16.016 26.094 3.293 1 95.06 138 ILE B CA 1
ATOM 3408 C C . ILE B 1 138 ? -17.047 25.391 4.191 1 95.06 138 ILE B C 1
ATOM 3410 O O . ILE B 1 138 ? -17.938 26.047 4.746 1 95.06 138 ILE B O 1
ATOM 3414 N N . ALA B 1 139 ? -16.984 24.094 4.234 1 94.44 139 ALA B N 1
ATOM 3415 C CA . ALA B 1 139 ? -17.797 23.297 5.156 1 94.44 139 ALA B CA 1
ATOM 3416 C C . ALA B 1 139 ? -16.953 22.781 6.32 1 94.44 139 ALA B C 1
ATOM 3418 O O . ALA B 1 139 ? -15.969 22.062 6.117 1 94.44 139 ALA B O 1
ATOM 3419 N N . HIS B 1 140 ? -17.25 23.234 7.465 1 93.56 140 HIS B N 1
ATOM 3420 C CA . HIS B 1 140 ? -16.672 22.719 8.703 1 93.56 140 HIS B CA 1
ATOM 3421 C C . HIS B 1 140 ? -17.531 21.609 9.289 1 93.56 140 HIS B C 1
ATOM 3423 O O . HIS B 1 140 ? -18.609 21.875 9.828 1 93.56 140 HIS B O 1
ATOM 3429 N N . LEU B 1 141 ? -17 20.422 9.266 1 87.62 141 LEU B N 1
ATOM 3430 C CA . LEU B 1 141 ? -17.812 19.25 9.539 1 87.62 141 LEU B CA 1
ATOM 3431 C C . LEU B 1 141 ? -17.656 18.797 10.984 1 87.62 141 LEU B C 1
ATOM 3433 O O . LEU B 1 141 ? -18.609 18.312 11.594 1 87.62 141 LEU B O 1
ATOM 3437 N N . ALA B 1 142 ? -16.469 18.812 11.484 1 84.81 142 ALA B N 1
ATOM 3438 C CA . ALA B 1 142 ? -16.266 18.312 12.844 1 84.81 142 ALA B CA 1
ATOM 3439 C C . ALA B 1 142 ? -14.961 18.859 13.43 1 84.81 142 ALA B C 1
ATOM 3441 O O . ALA B 1 142 ? -14.062 19.266 12.695 1 84.81 142 ALA B O 1
ATOM 3442 N N . TYR B 1 143 ? -14.898 18.938 14.875 1 85.62 143 TYR B N 1
ATOM 3443 C CA . TYR B 1 143 ? -13.703 19.281 15.641 1 85.62 143 TYR B CA 1
ATOM 3444 C C . TYR B 1 143 ? -13.359 20.766 15.461 1 85.62 143 TYR B C 1
ATOM 3446 O O . TYR B 1 143 ? -14.227 21.625 15.562 1 85.62 143 TYR B O 1
ATOM 3454 N N . GLY B 1 144 ? -12.047 21.094 15.391 1 88.56 144 GLY B N 1
ATOM 3455 C CA . GLY B 1 144 ? -11.648 22.469 15.164 1 88.56 144 GLY B CA 1
ATOM 3456 C C . GLY B 1 144 ? -10.672 22.984 16.203 1 88.56 144 GLY B C 1
ATOM 3457 O O . GLY B 1 144 ? -10.094 24.062 16.047 1 88.56 144 GLY B O 1
ATOM 3458 N N . ARG B 1 145 ? -10.461 22.203 17.188 1 94.5 145 ARG B N 1
ATOM 3459 C CA . ARG B 1 145 ? -9.555 22.672 18.234 1 94.5 145 ARG B CA 1
ATOM 3460 C C . ARG B 1 145 ? -8.148 22.875 17.688 1 94.5 145 ARG B C 1
ATOM 3462 O O . ARG B 1 145 ? -7.727 22.156 16.766 1 94.5 145 ARG B O 1
ATOM 3469 N N . LEU B 1 146 ? -7.508 23.891 18.25 1 96.94 146 LEU B N 1
ATOM 3470 C CA . LEU B 1 146 ? -6.16 24.266 17.828 1 96.94 146 LEU B CA 1
ATOM 3471 C C . LEU B 1 146 ? -5.191 24.188 19.016 1 96.94 146 LEU B C 1
ATOM 3473 O O . LEU B 1 146 ? -5.562 24.5 20.141 1 96.94 146 LEU B O 1
ATOM 3477 N N . ALA B 1 147 ? -4.031 23.766 18.766 1 97.69 147 ALA B N 1
ATOM 3478 C CA . ALA B 1 147 ? -2.916 23.922 19.688 1 97.69 147 ALA B CA 1
ATOM 3479 C C . ALA B 1 147 ? -1.842 24.828 19.109 1 97.69 147 ALA B C 1
ATOM 3481 O O . ALA B 1 147 ? -1.459 24.688 17.938 1 97.69 147 ALA B O 1
ATOM 3482 N N . LEU B 1 148 ? -1.456 25.828 19.875 1 98.31 148 LEU B N 1
ATOM 3483 C CA . LEU B 1 148 ? -0.372 26.719 19.484 1 98.31 148 LEU B CA 1
ATOM 3484 C C . LEU B 1 148 ? 0.777 26.641 20.484 1 98.31 148 LEU B C 1
ATOM 3486 O O . LEU B 1 148 ? 0.552 26.469 21.688 1 98.31 148 LEU B O 1
ATOM 3490 N N . GLY B 1 149 ? 1.938 26.75 19.969 1 98.31 149 GLY B N 1
ATOM 3491 C CA . GLY B 1 149 ? 3.123 26.844 20.797 1 98.31 149 GLY B CA 1
ATOM 3492 C C . GLY B 1 149 ? 4.27 27.578 20.141 1 98.31 149 GLY B C 1
ATOM 3493 O O . GLY B 1 149 ? 4.578 27.328 18.969 1 98.31 149 GLY B O 1
ATOM 3494 N N . SER B 1 150 ? 4.902 28.547 20.891 1 98.31 150 SER B N 1
ATOM 3495 C CA . SER B 1 150 ? 6.07 29.234 20.359 1 98.31 150 SER B CA 1
ATOM 3496 C C . SER B 1 150 ? 7.293 28.328 20.344 1 98.31 150 SER B C 1
ATOM 3498 O O . SER B 1 150 ? 7.52 27.562 21.281 1 98.31 150 SER B O 1
ATOM 3500 N N . LEU B 1 151 ? 7.973 28.359 19.234 1 97.38 151 LEU B N 1
ATOM 3501 C CA . LEU B 1 151 ? 9.188 27.562 19.078 1 97.38 151 LEU B CA 1
ATOM 3502 C C . LEU B 1 151 ? 10.414 28.344 19.531 1 97.38 151 LEU B C 1
ATOM 3504 O O . LEU B 1 151 ? 11.477 27.75 19.766 1 97.38 151 LEU B O 1
ATOM 3508 N N . THR B 1 152 ? 10.258 29.672 19.688 1 95.06 152 THR B N 1
ATOM 3509 C CA . THR B 1 152 ? 11.43 30.516 19.906 1 95.06 152 THR B CA 1
ATOM 3510 C C . THR B 1 152 ? 11.359 31.188 21.266 1 95.06 152 THR B C 1
ATOM 3512 O O . THR B 1 152 ? 12.367 31.703 21.766 1 95.06 152 THR B O 1
ATOM 3515 N N . ASN B 1 153 ? 10.109 31.156 21.875 1 92.31 153 ASN B N 1
ATOM 3516 C CA . ASN B 1 153 ? 9.945 31.812 23.172 1 92.31 153 ASN B CA 1
ATOM 3517 C C . ASN B 1 153 ? 9.25 30.922 24.188 1 92.31 153 ASN B C 1
ATOM 3519 O O . ASN B 1 153 ? 8.242 30.281 23.875 1 92.31 153 ASN B O 1
ATOM 3523 N N . THR B 1 154 ? 9.742 30.891 25.375 1 88.75 154 THR B N 1
ATOM 3524 C CA . THR B 1 154 ? 9.102 30.141 26.453 1 88.75 154 THR B CA 1
ATOM 3525 C C . THR B 1 154 ? 7.766 30.766 26.844 1 88.75 154 THR B C 1
ATOM 3527 O O . THR B 1 154 ? 6.758 30.078 26.969 1 88.75 154 THR B O 1
ATOM 3530 N N . ILE B 1 155 ? 7.906 32.094 27.031 1 88.56 155 ILE B N 1
ATOM 3531 C CA . ILE B 1 155 ? 6.703 32.875 27.25 1 88.56 155 ILE B CA 1
ATOM 3532 C C . ILE B 1 155 ? 6.387 33.688 25.984 1 88.56 155 ILE B C 1
ATOM 3534 O O . ILE B 1 155 ? 7.227 34.438 25.5 1 88.56 155 ILE B O 1
ATOM 3538 N N . SER B 1 156 ? 5.242 33.438 25.422 1 95.31 156 SER B N 1
ATOM 3539 C CA . SER B 1 156 ? 4.883 34.094 24.172 1 95.31 156 SER B CA 1
ATOM 3540 C C . SER B 1 156 ? 3.562 34.844 24.281 1 95.31 156 SER B C 1
ATOM 3542 O O . SER B 1 156 ? 2.494 34.281 24.047 1 95.31 156 SER B O 1
ATOM 3544 N N . PRO B 1 157 ? 3.646 36.094 24.609 1 96.81 157 PRO B N 1
ATOM 3545 C CA . PRO B 1 157 ? 2.428 36.906 24.609 1 96.81 157 PRO B CA 1
ATOM 3546 C C . PRO B 1 157 ? 1.689 36.875 23.281 1 96.81 157 PRO B C 1
ATOM 3548 O O . PRO B 1 157 ? 0.457 36.906 23.25 1 96.81 157 PRO B O 1
ATOM 3551 N N . LYS B 1 158 ? 2.41 36.781 22.188 1 97.56 158 LYS B N 1
ATOM 3552 C CA . LYS B 1 158 ? 1.778 36.75 20.875 1 97.56 158 LYS B CA 1
ATOM 3553 C C . LYS B 1 158 ? 0.972 35.469 20.672 1 97.56 158 LYS B C 1
ATOM 3555 O O . LYS B 1 158 ? -0.128 35.5 20.125 1 97.56 158 LYS B O 1
ATOM 3560 N N . ALA B 1 159 ? 1.527 34.375 21.141 1 98.25 159 ALA B N 1
ATOM 3561 C CA . ALA B 1 159 ? 0.771 33.125 21.078 1 98.25 159 ALA B CA 1
ATOM 3562 C C . ALA B 1 159 ? -0.493 33.188 21.922 1 98.25 159 ALA B C 1
ATOM 3564 O O . ALA B 1 159 ? -1.563 32.75 21.5 1 98.25 159 ALA B O 1
ATOM 3565 N N . GLU B 1 160 ? -0.355 33.75 23.078 1 97.94 160 GLU B N 1
ATOM 3566 C CA . GLU B 1 160 ? -1.488 33.906 23.984 1 97.94 160 GLU B CA 1
ATOM 3567 C C . GLU B 1 160 ? -2.566 34.812 23.391 1 97.94 160 GLU B C 1
ATOM 3569 O O . GLU B 1 160 ? -3.758 34.5 23.5 1 97.94 160 GLU B O 1
ATOM 3574 N N . GLN B 1 161 ? -2.082 35.844 22.875 1 98 161 GLN B N 1
ATOM 3575 C CA . GLN B 1 161 ? -3.018 36.781 22.266 1 98 161 GLN B CA 1
ATOM 3576 C C . GLN B 1 161 ? -3.771 36.156 21.109 1 98 161 GLN B C 1
ATOM 3578 O O . GLN B 1 161 ? -4.988 36.281 20.984 1 98 161 GLN B O 1
ATOM 3583 N N . LEU B 1 162 ? -3.082 35.5 20.266 1 98.06 162 LEU B N 1
ATOM 3584 C CA . LEU B 1 162 ? -3.707 34.781 19.141 1 98.06 162 LEU B CA 1
ATOM 3585 C C . LEU B 1 162 ? -4.676 33.719 19.625 1 98.06 162 LEU B C 1
ATOM 3587 O O . LEU B 1 162 ? -5.781 33.594 19.094 1 98.06 162 LEU B O 1
ATOM 3591 N N . GLY B 1 163 ? -4.242 32.906 20.609 1 98.06 163 GLY B N 1
ATOM 3592 C CA . GLY B 1 163 ? -5.113 31.906 21.219 1 98.06 163 GLY B CA 1
ATOM 3593 C C . GLY B 1 163 ? -6.395 32.5 21.781 1 98.06 163 GLY B C 1
ATOM 3594 O O . GLY B 1 163 ? -7.469 31.906 21.625 1 98.06 163 GLY B O 1
ATOM 3595 N N . ALA B 1 164 ? -6.266 33.625 22.406 1 97.94 164 ALA B N 1
ATOM 3596 C CA . ALA B 1 164 ? -7.422 34.312 22.984 1 97.94 164 ALA B CA 1
ATOM 3597 C C . ALA B 1 164 ? -8.422 34.719 21.906 1 97.94 164 ALA B C 1
ATOM 3599 O O . ALA B 1 164 ? -9.633 34.656 22.125 1 97.94 164 ALA B O 1
ATOM 3600 N N . LEU B 1 165 ? -7.961 35.125 20.766 1 97.81 165 LEU B N 1
ATOM 3601 C CA . LEU B 1 165 ? -8.844 35.469 19.656 1 97.81 165 LEU B CA 1
ATOM 3602 C C . LEU B 1 165 ? -9.617 34.25 19.172 1 97.81 165 LEU B C 1
ATOM 3604 O O . LEU B 1 165 ? -10.828 34.344 18.922 1 97.81 165 LEU B O 1
ATOM 3608 N N . PHE B 1 166 ? -8.922 33.125 19.031 1 97.62 166 PHE B N 1
ATOM 3609 C CA . PHE B 1 166 ? -9.594 31.906 18.609 1 97.62 166 PHE B CA 1
ATOM 3610 C C . PHE B 1 166 ? -10.648 31.484 19.625 1 97.62 166 PHE B C 1
ATOM 3612 O O . PHE B 1 166 ? -11.766 31.125 19.266 1 97.62 166 PHE B O 1
ATOM 3619 N N . ASN B 1 167 ? -10.258 31.531 20.906 1 97.62 167 ASN B N 1
ATOM 3620 C CA . ASN B 1 167 ? -11.195 31.188 21.969 1 97.62 167 ASN B CA 1
ATOM 3621 C C . ASN B 1 167 ? -12.422 32.094 21.953 1 97.62 167 ASN B C 1
ATOM 3623 O O . ASN B 1 167 ? -13.547 31.641 22.141 1 97.62 167 ASN B O 1
ATOM 3627 N N . ALA B 1 168 ? -12.188 33.344 21.75 1 96.62 168 ALA B N 1
ATOM 3628 C CA . ALA B 1 168 ? -13.273 34.312 21.703 1 96.62 168 ALA B CA 1
ATOM 3629 C C . ALA B 1 168 ? -14.211 34.031 20.531 1 96.62 168 ALA B C 1
ATOM 3631 O O . ALA B 1 168 ? -15.406 34.344 20.594 1 96.62 168 ALA B O 1
ATOM 3632 N N . ALA B 1 169 ? -13.672 33.5 19.516 1 94.88 169 ALA B N 1
ATOM 3633 C CA . ALA B 1 169 ? -14.453 33.219 18.312 1 94.88 169 ALA B CA 1
ATOM 3634 C C . ALA B 1 169 ? -15.188 31.891 18.422 1 94.88 169 ALA B C 1
ATOM 3636 O O . ALA B 1 169 ? -15.953 31.516 17.531 1 94.88 169 ALA B O 1
ATOM 3637 N N . GLY B 1 170 ? -14.906 31.109 19.469 1 92.94 170 GLY B N 1
ATOM 3638 C CA . GLY B 1 170 ? -15.727 29.938 19.734 1 92.94 170 GLY B CA 1
ATOM 3639 C C . GLY B 1 170 ? -15.008 28.625 19.469 1 92.94 170 GLY B C 1
ATOM 3640 O O . GLY B 1 170 ? -15.617 27.547 19.516 1 92.94 170 GLY B O 1
ATOM 3641 N N . ILE B 1 171 ? -13.758 28.656 19.125 1 94.25 171 ILE B N 1
ATOM 3642 C CA . ILE B 1 171 ? -12.984 27.438 18.938 1 94.25 171 ILE B CA 1
ATOM 3643 C C . ILE B 1 171 ? -11.914 27.328 20.016 1 94.25 171 ILE B C 1
ATOM 3645 O O . ILE B 1 171 ? -11.203 28.297 20.297 1 94.25 171 ILE B O 1
ATOM 3649 N N . GLU B 1 172 ? -11.867 26.188 20.578 1 96.31 172 GLU B N 1
ATOM 3650 C CA . GLU B 1 172 ? -10.875 25.969 21.625 1 96.31 172 GLU B CA 1
ATOM 3651 C C . GLU B 1 172 ? -9.453 26.047 21.078 1 96.31 172 GLU B C 1
ATOM 3653 O O . GLU B 1 172 ? -9.117 25.359 20.125 1 96.31 172 GLU B O 1
ATOM 3658 N N . CYS B 1 173 ? -8.664 26.891 21.625 1 97.75 173 CYS B N 1
ATOM 3659 C CA . CYS B 1 173 ? -7.25 27.016 21.297 1 97.75 173 CYS B CA 1
ATOM 3660 C C . CYS B 1 173 ? -6.383 26.938 22.547 1 97.75 173 CYS B C 1
ATOM 3662 O O . CYS B 1 173 ? -6.469 27.812 23.422 1 97.75 173 CYS B O 1
ATOM 3664 N N . ARG B 1 174 ? -5.59 25.938 22.641 1 97.25 174 ARG B N 1
ATOM 3665 C CA . ARG B 1 174 ? -4.703 25.75 23.781 1 97.25 174 ARG B CA 1
ATOM 3666 C C . ARG B 1 174 ? -3.281 26.188 23.453 1 97.25 174 ARG B C 1
ATOM 3668 O O . ARG B 1 174 ? -2.787 25.922 22.344 1 97.25 174 ARG B O 1
ATOM 3675 N N . ILE B 1 175 ? -2.701 26.875 24.391 1 97.88 175 ILE B N 1
ATOM 3676 C CA . ILE B 1 175 ? -1.29 27.234 24.281 1 97.88 175 ILE B CA 1
ATOM 3677 C C . ILE B 1 175 ? -0.443 26.203 25.031 1 97.88 175 ILE B C 1
ATOM 3679 O O . ILE B 1 175 ? -0.71 25.891 26.188 1 97.88 175 ILE B O 1
ATOM 3683 N N . THR B 1 176 ? 0.518 25.625 24.344 1 96.56 176 THR B N 1
ATOM 3684 C CA . THR B 1 176 ? 1.325 24.578 24.969 1 96.56 176 THR B CA 1
ATOM 3685 C C . THR B 1 176 ? 2.809 24.938 24.891 1 96.56 176 THR B C 1
ATOM 3687 O O . THR B 1 176 ? 3.244 25.625 23.969 1 96.56 176 THR B O 1
ATOM 3690 N N . ASP B 1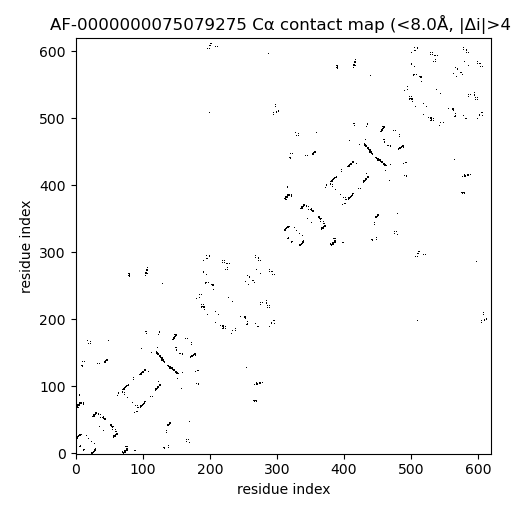 177 ? 3.521 24.422 25.875 1 95.19 177 ASP B N 1
ATOM 3691 C CA . ASP B 1 177 ? 4.969 24.625 25.906 1 95.19 177 ASP B CA 1
ATOM 3692 C C . ASP B 1 177 ? 5.691 23.469 25.219 1 95.19 177 ASP B C 1
ATOM 3694 O O . ASP B 1 177 ? 6.914 23.484 25.078 1 95.19 177 ASP B O 1
ATOM 3698 N N . ASP B 1 178 ? 4.93 22.5 24.734 1 95.38 178 ASP B N 1
ATOM 3699 C CA . ASP B 1 178 ? 5.52 21.359 24.031 1 95.38 178 ASP B CA 1
ATOM 3700 C C . ASP B 1 178 ? 4.762 21.078 22.734 1 95.38 178 ASP B C 1
ATOM 3702 O O . ASP B 1 178 ? 4.25 19.969 22.547 1 95.38 178 ASP B O 1
ATOM 3706 N N . ILE B 1 179 ? 4.844 22.031 21.875 1 97.5 179 ILE B N 1
ATOM 3707 C CA . ILE B 1 179 ? 4.105 21.922 20.609 1 97.5 179 ILE B CA 1
ATOM 3708 C C . ILE B 1 179 ? 4.73 20.844 19.734 1 97.5 179 ILE B C 1
ATOM 3710 O O . ILE B 1 179 ? 4.027 20.156 18.984 1 97.5 179 ILE B O 1
ATOM 3714 N N . ILE B 1 180 ? 6.031 20.609 19.875 1 97.69 180 ILE B N 1
ATOM 3715 C CA . ILE B 1 180 ? 6.691 19.578 19.078 1 97.69 180 ILE B CA 1
ATOM 3716 C C . ILE B 1 180 ? 6.203 18.203 19.516 1 97.69 180 ILE B C 1
ATOM 3718 O O . ILE B 1 180 ? 5.887 17.359 18.672 1 97.69 180 ILE B O 1
ATOM 3722 N N . GLY B 1 181 ? 6.109 17.984 20.875 1 97.5 181 GLY B N 1
ATOM 3723 C CA . GLY B 1 181 ? 5.523 16.75 21.375 1 97.5 181 GLY B CA 1
ATOM 3724 C C . GLY B 1 181 ? 4.098 16.531 20.906 1 97.5 181 GLY B C 1
ATOM 3725 O O . GLY B 1 181 ? 3.727 15.414 20.547 1 97.5 181 GLY B O 1
ATOM 3726 N N . ALA B 1 182 ? 3.348 17.594 20.875 1 97.44 182 ALA B N 1
ATOM 3727 C CA . ALA B 1 182 ? 1.968 17.516 20.406 1 97.44 182 ALA B CA 1
ATOM 3728 C C . ALA B 1 182 ? 1.915 17.109 18.938 1 97.44 182 ALA B C 1
ATOM 3730 O O . ALA B 1 182 ? 1.017 16.375 18.516 1 97.44 182 ALA B O 1
ATOM 3731 N N . ARG B 1 183 ? 2.846 17.594 18.125 1 98.19 183 ARG B N 1
ATOM 3732 C CA . ARG B 1 183 ? 2.914 17.219 16.719 1 98.19 183 ARG B CA 1
ATOM 3733 C C . ARG B 1 183 ? 3.199 15.734 16.562 1 98.19 183 ARG B C 1
ATOM 3735 O O . ARG B 1 183 ? 2.572 15.062 15.734 1 98.19 183 ARG B O 1
ATOM 3742 N N . TRP B 1 184 ? 4.078 15.219 17.359 1 98.62 184 TRP B N 1
ATOM 3743 C CA . TRP B 1 184 ? 4.371 13.789 17.328 1 98.62 184 TRP B CA 1
ATOM 3744 C C . TRP B 1 184 ? 3.154 12.977 17.75 1 98.62 184 TRP B C 1
ATOM 3746 O O . TRP B 1 184 ? 2.857 11.938 17.172 1 98.62 184 TRP B O 1
ATOM 3756 N N . GLN B 1 185 ? 2.49 13.484 18.812 1 97.94 185 GLN B N 1
ATOM 3757 C CA . GLN B 1 185 ? 1.284 12.805 19.281 1 97.94 185 GLN B CA 1
ATOM 3758 C C . GLN B 1 185 ? 0.25 12.703 18.156 1 97.94 185 GLN B C 1
ATOM 3760 O O . GLN B 1 185 ? -0.359 11.648 17.969 1 97.94 185 GLN B O 1
ATOM 3765 N N . LYS B 1 186 ? 0.038 13.727 17.422 1 97.69 186 LYS B N 1
ATOM 3766 C CA . LYS B 1 186 ? -0.893 13.711 16.297 1 97.69 186 LYS B CA 1
ATOM 3767 C C . LYS B 1 186 ? -0.412 12.766 15.195 1 97.69 186 LYS B C 1
ATOM 3769 O O . LYS B 1 186 ? -1.221 12.102 14.547 1 97.69 186 LYS B O 1
ATOM 3774 N N . CYS B 1 187 ? 0.887 12.68 15.023 1 98.44 187 CYS B N 1
ATOM 3775 C CA . CYS B 1 187 ? 1.474 11.844 13.984 1 98.44 187 CYS B CA 1
ATOM 3776 C C . CYS B 1 187 ? 1.248 10.367 14.281 1 98.44 187 CYS B C 1
ATOM 3778 O O . CYS B 1 187 ? 1.206 9.539 13.367 1 98.44 187 CYS B O 1
ATOM 3780 N N . VAL B 1 188 ? 1.075 10.023 15.609 1 98.69 188 VAL B N 1
ATOM 3781 C CA . VAL B 1 188 ? 0.787 8.648 15.992 1 98.69 188 VAL B CA 1
ATOM 3782 C C . VAL B 1 188 ? -0.471 8.164 15.273 1 98.69 188 VAL B C 1
ATOM 3784 O O . VAL B 1 188 ? -0.559 7 14.883 1 98.69 188 VAL B O 1
ATOM 3787 N N . TRP B 1 189 ? -1.387 9.062 15.062 1 97.81 189 TRP B N 1
ATOM 3788 C CA . TRP B 1 189 ? -2.637 8.703 14.398 1 97.81 189 TRP B CA 1
ATOM 3789 C C . TRP B 1 189 ? -2.545 8.938 12.898 1 97.81 189 TRP B C 1
ATOM 3791 O O . TRP B 1 189 ? -2.992 8.109 12.102 1 97.81 189 TRP B O 1
ATOM 3801 N N . ASN B 1 190 ? -1.943 10.016 12.438 1 97.69 190 ASN B N 1
ATOM 3802 C CA . ASN B 1 190 ? -1.89 10.406 11.031 1 97.69 190 ASN B CA 1
ATOM 3803 C C . ASN B 1 190 ? -1.064 9.422 10.211 1 97.69 190 ASN B C 1
ATOM 3805 O O . ASN B 1 190 ? -1.412 9.117 9.07 1 97.69 190 ASN B O 1
ATOM 3809 N N . ALA B 1 191 ? -0.022 8.898 10.773 1 98.62 191 ALA B N 1
ATOM 3810 C CA . ALA B 1 191 ? 0.954 8.102 10.039 1 98.62 191 ALA B CA 1
ATOM 3811 C C . ALA B 1 191 ? 0.339 6.789 9.555 1 98.62 191 ALA B C 1
ATOM 3813 O O . ALA B 1 191 ? 0.606 6.344 8.438 1 98.62 191 ALA B O 1
ATOM 3814 N N . PRO B 1 192 ? -0.45 6.164 10.438 1 98.62 192 PRO B N 1
ATOM 3815 C CA . PRO B 1 192 ? -1.059 4.941 9.906 1 98.62 192 PRO B CA 1
ATOM 3816 C C . PRO B 1 192 ? -2.293 5.219 9.055 1 98.62 192 PRO B C 1
ATOM 3818 O O . PRO B 1 192 ? -2.42 4.672 7.953 1 98.62 192 PRO B O 1
ATOM 3821 N N . PHE B 1 193 ? -3.156 6.074 9.406 1 98.25 193 PHE B N 1
ATOM 3822 C CA . PHE B 1 193 ? -4.48 6.121 8.789 1 98.25 193 PHE B CA 1
ATOM 3823 C C . PHE B 1 193 ? -4.445 6.906 7.488 1 98.25 193 PHE B C 1
ATOM 3825 O O . PHE B 1 193 ? -5.16 6.578 6.539 1 98.25 193 PHE B O 1
ATOM 3832 N N . ASN B 1 194 ? -3.639 7.969 7.414 1 98 194 ASN B N 1
ATOM 3833 C CA . ASN B 1 194 ? -3.604 8.75 6.18 1 98 194 ASN B CA 1
ATOM 3834 C C . ASN B 1 194 ? -3.141 7.902 4.996 1 98 194 ASN B C 1
ATOM 3836 O O . ASN B 1 194 ? -3.875 7.742 4.02 1 98 194 ASN B O 1
ATOM 3840 N N . PRO B 1 195 ? -1.962 7.285 5.066 1 98.69 195 PRO B N 1
ATOM 3841 C CA . PRO B 1 195 ? -1.531 6.504 3.904 1 98.69 195 PRO B CA 1
ATOM 3842 C C . PRO B 1 195 ? -2.371 5.246 3.695 1 98.69 195 PRO B C 1
ATOM 3844 O O . PRO B 1 195 ? -2.613 4.844 2.555 1 98.69 195 PRO B O 1
ATOM 3847 N N . LEU B 1 196 ? -2.838 4.578 4.789 1 98.75 196 LEU B N 1
ATOM 3848 C CA . LEU B 1 196 ? -3.619 3.354 4.645 1 98.75 196 LEU B CA 1
ATOM 3849 C C . LEU B 1 196 ? -4.949 3.637 3.953 1 98.75 196 LEU B C 1
ATOM 3851 O O . LEU B 1 196 ? -5.438 2.809 3.182 1 98.75 196 LEU B O 1
ATOM 3855 N N . SER B 1 197 ? -5.555 4.766 4.23 1 98.06 197 SER B N 1
ATOM 3856 C CA . SER B 1 197 ? -6.812 5.113 3.58 1 98.06 197 SER B CA 1
ATOM 3857 C C . SER B 1 197 ? -6.625 5.289 2.076 1 98.06 197 SER B C 1
ATOM 3859 O O . SER B 1 197 ? -7.48 4.883 1.287 1 98.06 197 SER B O 1
ATOM 3861 N N . VAL B 1 198 ? -5.488 5.875 1.7 1 98.12 198 VAL B N 1
ATOM 3862 C CA . VAL B 1 198 ? -5.191 6.078 0.286 1 98.12 198 VAL B CA 1
ATOM 3863 C C . VAL B 1 198 ? -4.859 4.738 -0.37 1 98.12 198 VAL B C 1
ATOM 3865 O O . VAL B 1 198 ? -5.449 4.375 -1.39 1 98.12 198 VAL B O 1
ATOM 3868 N N . LEU B 1 199 ? -3.986 3.973 0.228 1 98.5 199 LEU B N 1
ATOM 3869 C CA . LEU B 1 199 ? -3.445 2.75 -0.354 1 98.5 199 LEU B CA 1
ATOM 3870 C C . LEU B 1 199 ? -4.504 1.651 -0.392 1 98.5 199 LEU B C 1
ATOM 3872 O O . LEU B 1 199 ? -4.43 0.744 -1.225 1 98.5 199 LEU B O 1
ATOM 3876 N N . SER B 1 200 ? -5.516 1.763 0.452 1 97.69 200 SER B N 1
ATOM 3877 C CA . SER B 1 200 ? -6.594 0.778 0.467 1 97.69 200 SER B CA 1
ATOM 3878 C C . SER B 1 200 ? -7.586 1.028 -0.662 1 97.69 200 SER B C 1
ATOM 3880 O O . SER B 1 200 ? -8.43 0.178 -0.955 1 97.69 200 SER B O 1
ATOM 3882 N N . GLY B 1 201 ? -7.488 2.145 -1.342 1 95.12 201 GLY B N 1
ATOM 3883 C CA . GLY B 1 201 ? -8.461 2.514 -2.357 1 95.12 201 GLY B CA 1
ATOM 3884 C C . GLY B 1 201 ? -9.609 3.35 -1.812 1 95.12 201 GLY B C 1
ATOM 3885 O O . GLY B 1 201 ? -10.633 3.52 -2.477 1 95.12 201 GLY B O 1
ATOM 3886 N N . GLY B 1 202 ? -9.492 3.818 -0.574 1 96.5 202 GLY B N 1
ATOM 3887 C CA . GLY B 1 202 ? -10.477 4.758 -0.065 1 96.5 202 GLY B CA 1
ATOM 3888 C C . GLY B 1 202 ? -11.297 4.203 1.085 1 96.5 202 GLY B C 1
ATOM 3889 O O . GLY B 1 202 ? -12.461 4.582 1.267 1 96.5 202 GLY B O 1
ATOM 3890 N N . LEU B 1 203 ? -10.742 3.326 1.871 1 96.69 203 LEU B N 1
ATOM 3891 C CA . LEU B 1 203 ? -11.461 2.789 3.021 1 96.69 203 LEU B CA 1
ATOM 3892 C C . LEU B 1 203 ? -11.539 3.816 4.145 1 96.69 203 LEU B C 1
ATOM 3894 O O . LEU B 1 203 ? -10.617 4.617 4.324 1 96.69 203 LEU B O 1
ATOM 3898 N N . ALA B 1 204 ? -12.602 3.686 4.91 1 95.31 204 ALA B N 1
ATOM 3899 C CA . ALA B 1 204 ? -12.742 4.496 6.121 1 95.31 204 ALA B CA 1
ATOM 3900 C C . ALA B 1 204 ? -11.812 3.994 7.223 1 95.31 204 ALA B C 1
ATOM 3902 O O . ALA B 1 204 ? -11.398 2.832 7.215 1 95.31 204 ALA B O 1
ATOM 3903 N N . THR B 1 205 ? -11.484 4.848 8.18 1 96.5 205 THR B N 1
ATOM 3904 C CA . THR B 1 205 ? -10.562 4.52 9.258 1 96.5 205 THR B CA 1
ATOM 3905 C C . THR B 1 205 ? -11.078 3.344 10.078 1 96.5 205 THR B C 1
ATOM 3907 O O . THR B 1 205 ? -10.305 2.504 10.531 1 96.5 205 THR B O 1
ATOM 3910 N N . GLN B 1 206 ? -12.367 3.248 10.242 1 95.62 206 GLN B N 1
ATOM 3911 C CA . GLN B 1 206 ? -12.945 2.168 11.031 1 95.62 206 GLN B CA 1
ATOM 3912 C C . GLN B 1 206 ? -12.742 0.817 10.352 1 95.62 206 GLN B C 1
ATOM 3914 O O . GLN B 1 206 ? -12.438 -0.177 11.016 1 95.62 206 GLN B O 1
ATOM 3919 N N . ASP B 1 207 ? -12.953 0.758 9.055 1 96.69 207 ASP B N 1
ATOM 3920 C CA . ASP B 1 207 ? -12.734 -0.48 8.312 1 96.69 207 ASP B CA 1
ATOM 3921 C C . ASP B 1 207 ? -11.281 -0.932 8.406 1 96.69 207 ASP B C 1
ATOM 3923 O O . ASP B 1 207 ? -11.008 -2.119 8.594 1 96.69 207 ASP B O 1
ATOM 3927 N N . ILE B 1 208 ? -10.391 0.028 8.305 1 98.31 208 ILE B N 1
ATOM 3928 C CA . ILE B 1 208 ? -8.953 -0.25 8.383 1 98.31 208 ILE B CA 1
ATOM 3929 C C . ILE B 1 208 ? -8.609 -0.811 9.758 1 98.31 208 ILE B C 1
ATOM 3931 O O . ILE B 1 208 ? -7.988 -1.868 9.867 1 98.31 208 ILE B O 1
ATOM 3935 N N . LEU B 1 209 ? -9.07 -0.106 10.797 1 98.12 209 LEU B N 1
ATOM 3936 C CA . LEU B 1 209 ? -8.734 -0.503 12.156 1 98.12 209 LEU B CA 1
ATOM 3937 C C . LEU B 1 209 ? -9.352 -1.857 12.5 1 98.12 209 LEU B C 1
ATOM 3939 O O . LEU B 1 209 ? -8.695 -2.711 13.102 1 98.12 209 LEU B O 1
ATOM 3943 N N . ASN B 1 210 ? -10.594 -2.109 12.078 1 97.06 210 ASN B N 1
ATOM 3944 C CA . ASN B 1 210 ? -11.312 -3.336 12.406 1 97.06 210 ASN B CA 1
ATOM 3945 C C . ASN B 1 210 ? -10.648 -4.559 11.773 1 97.06 210 ASN B C 1
ATOM 3947 O O . ASN B 1 210 ? -10.742 -5.664 12.312 1 97.06 210 ASN B O 1
ATOM 3951 N N . THR B 1 211 ? -9.969 -4.375 10.703 1 97.69 211 THR B N 1
ATOM 3952 C CA . THR B 1 211 ? -9.469 -5.539 9.984 1 97.69 211 THR B CA 1
ATOM 3953 C C . THR B 1 211 ? -7.953 -5.645 10.102 1 97.69 211 THR B C 1
ATOM 3955 O O . THR B 1 211 ? -7.391 -6.73 9.961 1 97.69 211 THR B O 1
ATOM 3958 N N . GLN B 1 212 ? -7.266 -4.508 10.344 1 98.5 212 GLN B N 1
ATOM 3959 C CA . GLN B 1 212 ? -5.805 -4.516 10.336 1 98.5 212 GLN B CA 1
ATOM 3960 C C . GLN B 1 212 ? -5.246 -3.791 11.555 1 98.5 212 GLN B C 1
ATOM 3962 O O . GLN B 1 212 ? -4.297 -3.014 11.445 1 98.5 212 GLN B O 1
ATOM 3967 N N . GLU B 1 213 ? -5.816 -4.012 12.727 1 98.38 213 GLU B N 1
ATOM 3968 C CA . GLU B 1 213 ? -5.391 -3.354 13.953 1 98.38 213 GLU B CA 1
ATOM 3969 C C . GLU B 1 213 ? -3.926 -3.654 14.266 1 98.38 213 GLU B C 1
ATOM 3971 O O . GLU B 1 213 ? -3.182 -2.77 14.688 1 98.38 213 GLU B O 1
ATOM 3976 N N . PRO B 1 214 ? -3.424 -4.875 14.055 1 98.31 214 PRO B N 1
ATOM 3977 C CA . PRO B 1 214 ? -2.016 -5.141 14.359 1 98.31 214 PRO B CA 1
ATOM 3978 C C . PRO B 1 214 ? -1.062 -4.262 13.555 1 98.31 214 PRO B C 1
ATOM 3980 O O . PRO B 1 214 ? -0.059 -3.783 14.094 1 98.31 214 PRO B O 1
ATOM 3983 N N . LEU B 1 215 ? -1.349 -4.066 12.289 1 98.56 215 LEU B N 1
ATOM 3984 C CA . LEU B 1 215 ? -0.509 -3.195 11.477 1 98.56 215 LEU B CA 1
ATOM 3985 C C . LEU B 1 215 ? -0.565 -1.758 11.984 1 98.56 215 LEU B C 1
ATOM 3987 O O . LEU B 1 215 ? 0.469 -1.097 12.102 1 98.56 215 LEU B O 1
ATOM 3991 N N . VAL B 1 216 ? -1.78 -1.291 12.289 1 98.81 216 VAL B N 1
ATOM 3992 C CA . VAL B 1 216 ? -1.979 0.067 12.789 1 98.81 216 VAL B CA 1
ATOM 3993 C C . VAL B 1 216 ? -1.16 0.277 14.055 1 98.81 216 VAL B C 1
ATOM 3995 O O . VAL B 1 216 ? -0.407 1.248 14.164 1 98.81 216 VAL B O 1
ATOM 3998 N N . ARG B 1 217 ? -1.251 -0.668 15.008 1 98.69 217 ARG B N 1
ATOM 3999 C CA . ARG B 1 217 ? -0.505 -0.595 16.266 1 98.69 217 ARG B CA 1
ATOM 4000 C C . ARG B 1 217 ? 0.998 -0.59 16 1 98.69 217 ARG B C 1
ATOM 4002 O O . ARG B 1 217 ? 1.744 0.135 16.656 1 98.69 217 ARG B O 1
ATOM 4009 N N . GLY B 1 218 ? 1.387 -1.446 15.078 1 98.69 218 GLY B N 1
ATOM 4010 C CA . GLY B 1 218 ? 2.801 -1.487 14.734 1 98.69 218 GLY B CA 1
ATOM 4011 C C . GLY B 1 218 ? 3.336 -0.155 14.25 1 98.69 218 GLY B C 1
ATOM 4012 O O . GLY B 1 218 ? 4.422 0.268 14.648 1 98.69 218 GLY B O 1
ATOM 4013 N N . ILE B 1 219 ? 2.604 0.505 13.375 1 98.88 219 ILE B N 1
ATOM 4014 C CA . ILE B 1 219 ? 2.998 1.809 12.852 1 98.88 219 ILE B CA 1
ATOM 4015 C C . ILE B 1 219 ? 3.033 2.83 13.984 1 98.88 219 ILE B C 1
ATOM 4017 O O . ILE B 1 219 ? 3.988 3.6 14.109 1 98.88 219 ILE B O 1
ATOM 4021 N N . MET B 1 220 ? 1.986 2.818 14.836 1 98.88 220 MET B N 1
ATOM 4022 C CA . MET B 1 220 ? 1.926 3.738 15.977 1 98.88 220 MET B CA 1
ATOM 4023 C C . MET B 1 220 ? 3.119 3.537 16.906 1 98.88 220 MET B C 1
ATOM 4025 O O . MET B 1 220 ? 3.682 4.504 17.406 1 98.88 220 MET B O 1
ATOM 4029 N N . GLN B 1 221 ? 3.506 2.312 17.109 1 98.81 221 GLN B N 1
ATOM 4030 C CA . GLN B 1 221 ? 4.637 1.994 17.969 1 98.81 221 GLN B CA 1
ATOM 4031 C C . GLN B 1 221 ? 5.941 2.545 17.391 1 98.81 221 GLN B C 1
ATOM 4033 O O . GLN B 1 221 ? 6.789 3.049 18.141 1 98.81 221 GLN B O 1
ATOM 4038 N N . GLU B 1 222 ? 6.082 2.383 16.078 1 98.81 222 GLU B N 1
ATOM 4039 C CA . GLU B 1 222 ? 7.266 2.947 15.43 1 98.81 222 GLU B CA 1
ATOM 4040 C C . GLU B 1 222 ? 7.332 4.461 15.633 1 98.81 222 GLU B C 1
ATOM 4042 O O . GLU B 1 222 ? 8.391 5 15.961 1 98.81 222 GLU B O 1
ATOM 4047 N N . ILE B 1 223 ? 6.199 5.152 15.461 1 98.88 223 ILE B N 1
ATOM 4048 C CA . ILE B 1 223 ? 6.148 6.598 15.641 1 98.88 223 ILE B CA 1
ATOM 4049 C C . ILE B 1 223 ? 6.531 6.953 17.078 1 98.88 223 ILE B C 1
ATOM 4051 O O . ILE B 1 223 ? 7.332 7.859 17.312 1 98.88 223 ILE B O 1
ATOM 4055 N N . ALA B 1 224 ? 5.945 6.266 18.062 1 98.81 224 ALA B N 1
ATOM 4056 C CA . ALA B 1 224 ? 6.223 6.535 19.469 1 98.81 224 ALA B CA 1
ATOM 4057 C C . ALA B 1 224 ? 7.707 6.363 19.781 1 98.81 224 ALA B C 1
ATOM 4059 O O . ALA B 1 224 ? 8.297 7.172 20.5 1 98.81 224 ALA B O 1
ATOM 4060 N N . ALA B 1 225 ? 8.312 5.301 19.219 1 98.81 225 ALA B N 1
ATOM 4061 C CA . ALA B 1 225 ? 9.734 5.043 19.438 1 98.81 225 ALA B CA 1
ATOM 4062 C C . ALA B 1 225 ? 10.594 6.156 18.828 1 98.81 225 ALA B C 1
ATOM 4064 O O . ALA B 1 225 ? 11.547 6.609 19.453 1 98.81 225 ALA B O 1
ATOM 4065 N N . ILE B 1 226 ? 10.242 6.578 17.641 1 98.88 226 ILE B N 1
ATOM 4066 C CA . ILE B 1 226 ? 10.984 7.637 16.969 1 98.88 226 ILE B CA 1
ATOM 4067 C C . ILE B 1 226 ? 10.852 8.938 17.766 1 98.88 226 ILE B C 1
ATOM 4069 O O . ILE B 1 226 ? 11.844 9.633 17.984 1 98.88 226 ILE B O 1
ATOM 4073 N N . ALA B 1 227 ? 9.586 9.312 18.156 1 98.75 227 ALA B N 1
ATOM 4074 C CA . ALA B 1 227 ? 9.344 10.516 18.938 1 98.75 227 ALA B CA 1
ATOM 4075 C C . ALA B 1 227 ? 10.203 10.539 20.203 1 98.75 227 ALA B C 1
ATOM 4077 O O . ALA B 1 227 ? 10.828 11.555 20.531 1 98.75 227 ALA B O 1
ATOM 4078 N N . SER B 1 228 ? 10.25 9.398 20.906 1 98.75 228 SER B N 1
ATOM 4079 C CA . SER B 1 228 ? 11.039 9.281 22.109 1 98.75 228 SER B CA 1
ATOM 4080 C C . SER B 1 228 ? 12.523 9.5 21.828 1 98.75 228 SER B C 1
ATOM 4082 O O . SER B 1 228 ? 13.203 10.227 22.562 1 98.75 228 SER B O 1
ATOM 4084 N N . ALA B 1 229 ? 13.016 8.914 20.781 1 98.69 229 ALA B N 1
ATOM 4085 C CA . ALA B 1 229 ? 14.422 9.039 20.406 1 98.69 229 ALA B CA 1
ATOM 4086 C C . ALA B 1 229 ? 14.758 10.484 20.031 1 98.69 229 ALA B C 1
ATOM 4088 O O . ALA B 1 229 ? 15.898 10.922 20.203 1 98.69 229 ALA B O 1
ATOM 4089 N N . CYS B 1 230 ? 13.766 11.203 19.547 1 97.88 230 CYS B N 1
ATOM 4090 C CA . CYS B 1 230 ? 13.953 12.602 19.156 1 97.88 230 CYS B CA 1
ATOM 4091 C C . CYS B 1 230 ? 13.789 13.523 20.359 1 97.88 230 CYS B C 1
ATOM 4093 O O . CYS B 1 230 ? 13.789 14.75 20.203 1 97.88 230 CYS B O 1
ATOM 4095 N N . GLY B 1 231 ? 13.578 12.961 21.578 1 97.62 231 GLY B N 1
ATOM 4096 C CA . GLY B 1 231 ? 13.508 13.758 22.797 1 97.62 231 GLY B CA 1
ATOM 4097 C C . GLY B 1 231 ? 12.086 14.133 23.188 1 97.62 231 GLY B C 1
ATOM 4098 O O . GLY B 1 231 ? 11.883 15 24.031 1 97.62 231 GLY B O 1
ATOM 4099 N N . HIS B 1 232 ? 11.102 13.492 22.578 1 97.69 232 HIS B N 1
ATOM 4100 C CA . HIS B 1 232 ? 9.703 13.789 22.859 1 97.69 232 HIS B CA 1
ATOM 4101 C C . HIS B 1 232 ? 8.938 12.523 23.219 1 97.69 232 HIS B C 1
ATOM 4103 O O . HIS B 1 232 ? 8.023 12.125 22.5 1 97.69 232 HIS B O 1
ATOM 4109 N N . PRO B 1 233 ? 9.242 11.969 24.391 1 98.25 233 PRO B N 1
ATOM 4110 C CA . PRO B 1 233 ? 8.484 10.789 24.797 1 98.25 233 PRO B CA 1
ATOM 4111 C C . PRO B 1 233 ? 6.984 11.062 24.938 1 98.25 233 PRO B C 1
ATOM 4113 O O . PRO B 1 233 ? 6.598 12.125 25.438 1 98.25 233 PRO B O 1
ATOM 4116 N N . LEU B 1 234 ? 6.238 10.148 24.484 1 98.19 234 LEU B N 1
ATOM 4117 C CA . LEU B 1 234 ? 4.785 10.273 24.516 1 98.19 234 LEU B CA 1
ATOM 4118 C C . LEU B 1 234 ? 4.195 9.469 25.672 1 98.19 234 LEU B C 1
ATOM 4120 O O . LEU B 1 234 ? 4.863 8.594 26.234 1 98.19 234 LEU B O 1
ATOM 4124 N N . PRO B 1 235 ? 2.963 9.812 26.031 1 97.31 235 PRO B N 1
ATOM 4125 C CA . PRO B 1 235 ? 2.32 9.047 27.094 1 97.31 235 PRO B CA 1
ATOM 4126 C C . PRO B 1 235 ? 2.252 7.555 26.797 1 97.31 235 PRO B C 1
ATOM 4128 O O . PRO B 1 235 ? 2.041 7.156 25.656 1 97.31 235 PRO B O 1
ATOM 4131 N N . GLU B 1 236 ? 2.301 6.742 27.828 1 96.75 236 GLU B N 1
ATOM 4132 C CA . GLU B 1 236 ? 2.355 5.289 27.688 1 96.75 236 GLU B CA 1
ATOM 4133 C C . GLU B 1 236 ? 1.078 4.746 27.047 1 96.75 236 GLU B C 1
ATOM 4135 O O . GLU B 1 236 ? 1.104 3.719 26.359 1 96.75 236 GLU B O 1
ATOM 4140 N N . ASP B 1 237 ? 0.033 5.434 27.281 1 98.06 237 ASP B N 1
ATOM 4141 C CA . ASP B 1 237 ? -1.249 4.91 26.828 1 98.06 237 ASP B CA 1
ATOM 4142 C C . ASP B 1 237 ? -1.655 5.547 25.5 1 98.06 237 ASP B C 1
ATOM 4144 O O . ASP B 1 237 ? -2.816 5.465 25.094 1 98.06 237 ASP B O 1
ATOM 4148 N N . ILE B 1 238 ? -0.731 6.203 24.797 1 98.12 238 ILE B N 1
ATOM 4149 C CA . ILE B 1 238 ? -1.034 6.992 23.609 1 98.12 238 ILE B CA 1
ATOM 4150 C C . ILE B 1 238 ? -1.638 6.09 22.531 1 98.12 238 ILE B C 1
ATOM 4152 O O . ILE B 1 238 ? -2.568 6.492 21.828 1 98.12 238 ILE B O 1
ATOM 4156 N N . ILE B 1 239 ? -1.163 4.879 22.391 1 98.56 239 ILE B N 1
ATOM 4157 C CA . ILE B 1 239 ? -1.629 3.963 21.359 1 98.56 239 ILE B CA 1
ATOM 4158 C C . ILE B 1 239 ? -3.035 3.477 21.703 1 98.56 239 ILE B C 1
ATOM 4160 O O . ILE B 1 239 ? -3.941 3.545 20.875 1 98.56 239 ILE B O 1
ATOM 4164 N N . GLU B 1 240 ? -3.23 3.012 22.938 1 98.44 240 GLU B N 1
ATOM 4165 C CA . GLU B 1 240 ? -4.539 2.537 23.375 1 98.44 240 GLU B CA 1
ATOM 4166 C C . GLU B 1 240 ? -5.594 3.635 23.266 1 98.44 240 GLU B C 1
ATOM 4168 O O . GLU B 1 240 ? -6.727 3.375 22.859 1 98.44 240 GLU B O 1
ATOM 4173 N N . ARG B 1 241 ? -5.176 4.797 23.656 1 97.25 241 ARG B N 1
ATOM 4174 C CA . ARG B 1 241 ? -6.094 5.93 23.562 1 97.25 241 ARG B CA 1
ATOM 4175 C C . ARG B 1 241 ? -6.496 6.199 22.125 1 97.25 241 ARG B C 1
ATOM 4177 O O . ARG B 1 241 ? -7.676 6.426 21.828 1 97.25 241 ARG B O 1
ATOM 4184 N N . ASN B 1 242 ? -5.551 6.23 21.203 1 97.06 242 ASN B N 1
ATOM 4185 C CA . ASN B 1 242 ? -5.852 6.469 19.797 1 97.06 242 ASN B CA 1
ATOM 4186 C C . ASN B 1 242 ? -6.738 5.367 19.219 1 97.06 242 ASN B C 1
ATOM 4188 O O . ASN B 1 242 ? -7.668 5.648 18.469 1 97.06 242 ASN B O 1
ATOM 4192 N N . ILE B 1 243 ? -6.465 4.109 19.547 1 98 243 ILE B N 1
ATOM 4193 C CA . ILE B 1 243 ? -7.254 2.979 19.078 1 98 243 ILE B CA 1
ATOM 4194 C C . ILE B 1 243 ? -8.695 3.105 19.578 1 98 243 ILE B C 1
ATOM 4196 O O . ILE B 1 243 ? -9.641 3.025 18.797 1 98 243 ILE B O 1
ATOM 4200 N N . ALA B 1 244 ? -8.859 3.359 20.875 1 97 244 ALA B N 1
ATOM 4201 C CA . ALA B 1 244 ? -10.18 3.488 21.484 1 97 244 ALA B CA 1
ATOM 4202 C C . ALA B 1 244 ? -10.969 4.633 20.844 1 97 244 ALA B C 1
ATOM 4204 O O . ALA B 1 244 ? -12.148 4.48 20.531 1 97 244 ALA B O 1
ATOM 4205 N N . ASN B 1 245 ? -10.312 5.766 20.688 1 94.19 245 ASN B N 1
ATOM 4206 C CA . ASN B 1 245 ? -10.953 6.934 20.078 1 94.19 245 ASN B CA 1
ATOM 4207 C C . ASN B 1 245 ? -11.398 6.656 18.656 1 94.19 245 ASN B C 1
ATOM 4209 O O . ASN B 1 245 ? -12.469 7.109 18.234 1 94.19 245 ASN B O 1
ATOM 4213 N N . THR B 1 246 ? -10.578 5.938 17.891 1 94.75 246 THR B N 1
ATOM 4214 C CA . THR B 1 246 ? -10.898 5.652 16.5 1 94.75 246 THR B CA 1
ATOM 4215 C C . THR B 1 246 ? -12.102 4.727 16.391 1 94.75 246 THR B C 1
ATOM 4217 O O . THR B 1 246 ? -12.93 4.871 15.484 1 94.75 246 THR B O 1
ATOM 4220 N N . HIS B 1 247 ? -12.242 3.777 17.297 1 93.62 247 HIS B N 1
ATOM 4221 C CA . HIS B 1 247 ? -13.375 2.861 17.297 1 93.62 247 HIS B CA 1
ATOM 4222 C C . HIS B 1 247 ? -14.688 3.609 17.516 1 93.62 247 HIS B C 1
ATOM 4224 O O . HIS B 1 247 ? -15.742 3.172 17.047 1 93.62 247 HIS B O 1
ATOM 4230 N N . THR B 1 248 ? -14.641 4.703 18.172 1 90.38 248 THR B N 1
ATOM 4231 C CA . THR B 1 248 ? -15.852 5.414 18.562 1 90.38 248 THR B CA 1
ATOM 4232 C C . THR B 1 248 ? -16.156 6.523 17.562 1 90.38 248 THR B C 1
ATOM 4234 O O . THR B 1 248 ? -17.219 7.156 17.625 1 90.38 248 THR B O 1
ATOM 4237 N N . MET B 1 249 ? -15.297 6.762 16.672 1 87.12 249 MET B N 1
ATOM 4238 C CA . MET B 1 249 ? -15.5 7.793 15.656 1 87.12 249 MET B CA 1
ATOM 4239 C C . MET B 1 249 ? -16.438 7.297 14.555 1 87.12 249 MET B C 1
ATOM 4241 O O . MET B 1 249 ? -16.406 6.121 14.188 1 87.12 249 MET B O 1
ATOM 4245 N N . PRO B 1 250 ? -17.312 8.125 14.062 1 85 250 PRO B N 1
ATOM 4246 C CA . PRO B 1 250 ? -18.016 7.738 12.844 1 85 250 PRO B CA 1
ATOM 4247 C C . PRO B 1 250 ? -17.094 7.527 11.648 1 85 250 PRO B C 1
ATOM 4249 O O . PRO B 1 250 ? -15.914 7.902 11.711 1 85 250 PRO B O 1
ATOM 4252 N N . PRO B 1 251 ? -17.641 6.898 10.617 1 83.81 251 PRO B N 1
ATOM 4253 C CA . PRO B 1 251 ? -16.797 6.73 9.43 1 83.81 251 PRO B CA 1
ATOM 4254 C C . PRO B 1 251 ? -16.109 8.031 9 1 83.81 251 PRO B C 1
ATOM 4256 O O . PRO B 1 251 ? -16.766 9.07 8.906 1 83.81 251 PRO B O 1
ATOM 4259 N N . TYR B 1 252 ? -14.875 7.93 8.812 1 86 252 TYR B N 1
ATOM 4260 C CA . TYR B 1 252 ? -14.047 9.109 8.602 1 86 252 TYR B CA 1
ATOM 4261 C C . TYR B 1 252 ? -13.094 8.906 7.434 1 86 252 TYR B C 1
ATOM 4263 O O . TYR B 1 252 ? -12.461 7.852 7.32 1 86 252 TYR B O 1
ATOM 4271 N N . LYS B 1 253 ? -13.141 9.906 6.492 1 90.69 253 LYS B N 1
ATOM 4272 C CA . LYS B 1 253 ? -12.109 9.992 5.457 1 90.69 253 LYS B CA 1
ATOM 4273 C C . LYS B 1 253 ? -10.977 10.914 5.883 1 90.69 253 LYS B C 1
ATOM 4275 O O . LYS B 1 253 ? -11.211 12.047 6.301 1 90.69 253 LYS B O 1
ATOM 4280 N N . THR B 1 254 ? -9.781 10.375 5.785 1 93.69 254 THR B N 1
ATOM 4281 C CA . THR B 1 254 ? -8.641 11.18 6.207 1 93.69 254 THR B CA 1
ATOM 4282 C C . THR B 1 254 ? -8.414 12.336 5.242 1 93.69 254 THR B C 1
ATOM 4284 O O . THR B 1 254 ? -8.898 12.312 4.109 1 93.69 254 THR B O 1
ATOM 4287 N N . SER B 1 255 ? -7.73 13.406 5.711 1 91.75 255 SER B N 1
ATOM 4288 C CA . SER B 1 255 ? -7.434 14.555 4.867 1 91.75 255 SER B CA 1
ATOM 4289 C C . SER B 1 255 ? -6.605 14.156 3.652 1 91.75 255 SER B C 1
ATOM 4291 O O . SER B 1 255 ? -6.805 14.688 2.557 1 91.75 255 SER B O 1
ATOM 4293 N N . MET B 1 256 ? -5.738 13.18 3.797 1 95.44 256 MET B N 1
ATOM 4294 C CA . MET B 1 256 ? -4.91 12.719 2.689 1 95.44 256 MET B CA 1
ATOM 4295 C C . MET B 1 256 ? -5.75 11.984 1.646 1 95.44 256 MET B C 1
ATOM 4297 O O . MET B 1 256 ? -5.531 12.141 0.444 1 95.44 256 MET B O 1
ATOM 4301 N N . LEU B 1 257 ? -6.672 11.203 2.082 1 95.69 257 LEU B N 1
ATOM 4302 C CA . LEU B 1 257 ? -7.57 10.516 1.157 1 95.69 257 LEU B CA 1
ATOM 4303 C C . LEU B 1 257 ? -8.391 11.523 0.352 1 95.69 257 LEU B C 1
ATOM 4305 O O . LEU B 1 257 ? -8.562 11.359 -0.857 1 95.69 257 LEU B O 1
ATOM 4309 N N . LEU B 1 258 ? -8.875 12.555 1.014 1 91.38 258 LEU B N 1
ATOM 4310 C CA . LEU B 1 258 ? -9.641 13.586 0.326 1 91.38 258 LEU B CA 1
ATOM 4311 C C . LEU B 1 258 ? -8.789 14.273 -0.738 1 91.38 258 LEU B C 1
ATOM 4313 O O . LEU B 1 258 ? -9.266 14.531 -1.847 1 91.38 258 LEU B O 1
ATOM 4317 N N . ASP B 1 259 ? -7.559 14.586 -0.387 1 92.81 259 ASP B N 1
ATOM 4318 C CA . ASP B 1 259 ? -6.641 15.164 -1.363 1 92.81 259 ASP B CA 1
ATOM 4319 C C . ASP B 1 259 ? -6.434 14.227 -2.547 1 92.81 259 ASP B C 1
ATOM 4321 O O . ASP B 1 259 ? -6.484 14.648 -3.703 1 92.81 259 ASP B O 1
ATOM 4325 N N . TYR B 1 260 ? -6.266 12.969 -2.273 1 95.31 260 TYR B N 1
ATOM 4326 C CA . TYR B 1 260 ? -6.055 11.953 -3.301 1 95.31 260 TYR B CA 1
ATOM 4327 C C . TYR B 1 260 ? -7.25 11.883 -4.246 1 95.31 260 TYR B C 1
ATOM 4329 O O . TYR B 1 260 ? -7.082 11.906 -5.469 1 95.31 260 TYR B O 1
ATOM 4337 N N . GLU B 1 261 ? -8.391 11.82 -3.705 1 93.44 261 GLU B N 1
ATOM 4338 C CA . GLU B 1 261 ? -9.617 11.695 -4.484 1 93.44 261 GLU B CA 1
ATOM 4339 C C . GLU B 1 261 ? -9.852 12.93 -5.348 1 93.44 261 GLU B C 1
ATOM 4341 O O . GLU B 1 261 ? -10.461 12.836 -6.418 1 93.44 261 GLU B O 1
ATOM 4346 N N . GLN B 1 262 ? -9.32 14.023 -4.906 1 89.81 262 GLN B N 1
ATOM 4347 C CA . GLN B 1 262 ? -9.531 15.273 -5.629 1 89.81 262 GLN B CA 1
ATOM 4348 C C . GLN B 1 262 ? -8.336 15.594 -6.527 1 89.81 262 GLN B C 1
ATOM 4350 O O . GLN B 1 262 ? -8.281 16.672 -7.133 1 89.81 262 GLN B O 1
ATOM 4355 N N . GLY B 1 263 ? -7.398 14.688 -6.539 1 91.81 263 GLY B N 1
ATOM 4356 C CA . GLY B 1 263 ? -6.238 14.875 -7.395 1 91.81 263 GLY B CA 1
ATOM 4357 C C . GLY B 1 263 ? -5.309 15.969 -6.91 1 91.81 263 GLY B C 1
ATOM 4358 O O . GLY B 1 263 ? -4.668 16.641 -7.711 1 91.81 263 GLY B O 1
ATOM 4359 N N . ARG B 1 264 ? -5.219 16.219 -5.648 1 90.19 264 ARG B N 1
ATOM 4360 C CA . ARG B 1 264 ? -4.375 17.25 -5.043 1 90.19 264 ARG B CA 1
ATOM 4361 C C . ARG B 1 264 ? -3.107 16.641 -4.457 1 90.19 264 ARG B C 1
ATOM 4363 O O . ARG B 1 264 ? -3.055 15.438 -4.18 1 90.19 264 ARG B O 1
ATOM 4370 N N . PRO B 1 265 ? -2.088 17.5 -4.281 1 92.75 265 PRO B N 1
ATOM 4371 C CA . PRO B 1 265 ? -0.876 17 -3.631 1 92.75 265 PRO B CA 1
ATOM 4372 C C . PRO B 1 265 ? -1.133 16.5 -2.211 1 92.75 265 PRO B C 1
ATOM 4374 O O . PRO B 1 265 ? -1.967 17.062 -1.496 1 92.75 265 PRO B O 1
ATOM 4377 N N . MET B 1 266 ? -0.393 15.492 -1.911 1 96.31 266 MET B N 1
ATOM 4378 C CA . MET B 1 266 ? -0.546 14.883 -0.593 1 96.31 266 MET B CA 1
ATOM 4379 C C . MET B 1 266 ? 0.642 15.211 0.302 1 96.31 266 MET B C 1
ATOM 4381 O O . MET B 1 266 ? 1.746 15.453 -0.188 1 96.31 266 MET B O 1
ATOM 4385 N N . GLU B 1 267 ? 0.418 15.211 1.559 1 97.38 267 GLU B N 1
ATOM 4386 C CA . GLU B 1 267 ? 1.441 15.562 2.539 1 97.38 267 GLU B CA 1
ATOM 4387 C C . GLU B 1 267 ? 2.277 14.352 2.926 1 97.38 267 GLU B C 1
ATOM 4389 O O . GLU B 1 267 ? 2.602 14.156 4.098 1 97.38 267 GLU B O 1
ATOM 4394 N N . THR B 1 268 ? 2.65 13.547 1.986 1 98.19 268 THR B N 1
ATOM 4395 C CA . THR B 1 268 ? 3.426 12.328 2.17 1 98.19 268 THR B CA 1
ATOM 4396 C C . THR B 1 268 ? 4.762 12.633 2.844 1 98.19 268 THR B C 1
ATOM 4398 O O . THR B 1 268 ? 5.137 11.969 3.814 1 98.19 268 THR B O 1
ATOM 4401 N N . GLU B 1 269 ? 5.457 13.68 2.426 1 97.81 269 GLU B N 1
ATOM 4402 C CA . GLU B 1 269 ? 6.766 14.031 2.977 1 97.81 269 GLU B CA 1
ATOM 4403 C C . GLU B 1 269 ? 6.645 14.508 4.418 1 97.81 269 GLU B C 1
ATOM 4405 O O . GLU B 1 269 ? 7.414 14.086 5.285 1 97.81 269 GLU B O 1
ATOM 4410 N N . ALA B 1 270 ? 5.688 15.312 4.676 1 97.44 270 ALA B N 1
ATOM 4411 C CA . ALA B 1 270 ? 5.547 15.93 5.992 1 97.44 270 ALA B CA 1
ATOM 4412 C C . ALA B 1 270 ? 5.16 14.891 7.047 1 97.44 270 ALA B C 1
ATOM 4414 O O . ALA B 1 270 ? 5.57 14.992 8.203 1 97.44 270 ALA B O 1
ATOM 4415 N N . ILE B 1 271 ? 4.379 13.906 6.637 1 98.06 271 ILE B N 1
ATOM 4416 C CA . ILE B 1 271 ? 3.834 12.953 7.602 1 98.06 271 ILE B CA 1
ATOM 4417 C C . ILE B 1 271 ? 4.719 11.711 7.656 1 98.06 271 ILE B C 1
ATOM 4419 O O . ILE B 1 271 ? 5.051 11.227 8.742 1 98.06 271 ILE B O 1
ATOM 4423 N N . LEU B 1 272 ? 5.156 11.203 6.523 1 98.69 272 LEU B N 1
ATOM 4424 C CA . LEU B 1 272 ? 5.891 9.945 6.477 1 98.69 272 LEU B CA 1
ATOM 4425 C C . LEU B 1 272 ? 7.375 10.188 6.23 1 98.69 272 LEU B C 1
ATOM 4427 O O . LEU B 1 272 ? 8.219 9.688 6.973 1 98.69 272 LEU B O 1
ATOM 4431 N N . GLY B 1 273 ? 7.699 10.977 5.195 1 98.5 273 GLY B N 1
ATOM 4432 C CA . GLY B 1 273 ? 9.094 11.195 4.832 1 98.5 273 GLY B CA 1
ATOM 4433 C C . GLY B 1 273 ? 9.93 11.734 5.977 1 98.5 273 GLY B C 1
ATOM 4434 O O . GLY B 1 273 ? 11 11.195 6.277 1 98.5 273 GLY B O 1
ATOM 4435 N N . ASN B 1 274 ? 9.469 12.773 6.57 1 98.44 274 ASN B N 1
ATOM 4436 C CA . ASN B 1 274 ? 10.172 13.383 7.691 1 98.44 274 ASN B CA 1
ATOM 4437 C C . ASN B 1 274 ? 10.352 12.406 8.844 1 98.44 274 ASN B C 1
ATOM 4439 O O . ASN B 1 274 ? 11.398 12.391 9.5 1 98.44 274 ASN B O 1
ATOM 4443 N N . THR B 1 275 ? 9.359 11.57 9.117 1 98.69 275 THR B N 1
ATOM 4444 C CA . THR B 1 275 ? 9.414 10.594 10.195 1 98.69 275 THR B CA 1
ATOM 4445 C C . THR B 1 275 ? 10.477 9.531 9.906 1 98.69 275 THR B C 1
ATOM 4447 O O . THR B 1 275 ? 11.242 9.156 10.789 1 98.69 275 THR B O 1
ATOM 4450 N N . VAL B 1 276 ? 10.516 9.047 8.695 1 98.75 276 VAL B N 1
ATOM 4451 C CA . VAL B 1 276 ? 11.492 8.039 8.297 1 98.75 276 VAL B CA 1
ATOM 4452 C C . VAL B 1 276 ? 12.898 8.609 8.406 1 98.75 276 VAL B C 1
ATOM 4454 O O . VAL B 1 276 ? 13.812 7.945 8.898 1 98.75 276 VAL B O 1
ATOM 4457 N N . ARG B 1 277 ? 13.109 9.844 7.957 1 98.5 277 ARG B N 1
ATOM 4458 C CA . ARG B 1 277 ? 14.414 10.484 8.047 1 98.5 277 ARG B CA 1
ATOM 4459 C C . ARG B 1 277 ? 14.828 10.68 9.508 1 98.5 277 ARG B C 1
ATOM 4461 O O . ARG B 1 277 ? 16 10.516 9.852 1 98.5 277 ARG B O 1
ATOM 4468 N N . ALA B 1 278 ? 13.859 11.07 10.375 1 98.69 278 ALA B N 1
ATOM 4469 C CA . ALA B 1 278 ? 14.148 11.164 11.805 1 98.69 278 ALA B CA 1
ATOM 4470 C C . ALA B 1 278 ? 14.586 9.82 12.375 1 98.69 278 ALA B C 1
ATOM 4472 O O . ALA B 1 278 ? 15.531 9.742 13.156 1 98.69 278 ALA B O 1
ATOM 4473 N N . ALA B 1 279 ? 13.859 8.75 12.031 1 98.88 279 ALA B N 1
ATOM 4474 C CA . ALA B 1 279 ? 14.211 7.402 12.477 1 98.88 279 ALA B CA 1
ATOM 4475 C C . ALA B 1 279 ? 15.641 7.047 12.07 1 98.88 279 ALA B C 1
ATOM 4477 O O . ALA B 1 279 ? 16.406 6.504 12.875 1 98.88 279 ALA B O 1
ATOM 4478 N N . GLN B 1 280 ? 15.969 7.344 10.812 1 98.56 280 GLN B N 1
ATOM 4479 C CA . GLN B 1 280 ? 17.312 7.078 10.312 1 98.56 280 GLN B CA 1
ATOM 4480 C C . GLN B 1 280 ? 18.359 7.84 11.117 1 98.56 280 GLN B C 1
ATOM 4482 O O . GLN B 1 280 ? 19.375 7.266 11.516 1 98.56 280 GLN B O 1
ATOM 4487 N N . ARG B 1 281 ? 18.094 9.094 11.344 1 98.38 281 ARG B N 1
ATOM 4488 C CA . ARG B 1 281 ? 19.016 9.938 12.102 1 98.38 281 ARG B CA 1
ATOM 4489 C C . ARG B 1 281 ? 19.25 9.375 13.5 1 98.38 281 ARG B C 1
ATOM 4491 O O . ARG B 1 281 ? 20.375 9.391 14 1 98.38 281 ARG B O 1
ATOM 4498 N N . GLU B 1 282 ? 18.188 8.883 14.133 1 98.62 282 GLU B N 1
ATOM 4499 C CA . GLU B 1 282 ? 18.25 8.438 15.523 1 98.62 282 GLU B CA 1
ATOM 4500 C C . GLU B 1 282 ? 18.578 6.949 15.609 1 98.62 282 GLU B C 1
ATOM 4502 O O . GLU B 1 282 ? 18.719 6.398 16.703 1 98.62 282 GLU B O 1
ATOM 4507 N N . GLY B 1 283 ? 18.656 6.242 14.5 1 98.5 283 GLY B N 1
ATOM 4508 C CA . GLY B 1 283 ? 18.984 4.824 14.461 1 98.5 283 GLY B CA 1
ATOM 4509 C C . GLY B 1 283 ? 17.844 3.943 14.938 1 98.5 283 GLY B C 1
ATOM 4510 O O . GLY B 1 283 ? 18.062 2.924 15.586 1 98.5 283 GLY B O 1
ATOM 4511 N N . ILE B 1 284 ? 16.609 4.32 14.797 1 98.56 284 ILE B N 1
ATOM 4512 C CA . ILE B 1 284 ? 15.422 3.57 15.203 1 98.56 284 ILE B CA 1
ATOM 4513 C C . ILE B 1 284 ? 14.844 2.832 14 1 98.56 284 ILE B C 1
ATOM 4515 O O . ILE B 1 284 ? 14.5 3.451 12.992 1 98.56 284 ILE B O 1
ATOM 4519 N N . PRO B 1 285 ? 14.75 1.445 14.016 1 98.12 285 PRO B N 1
ATOM 4520 C CA . PRO B 1 285 ? 14.102 0.729 12.922 1 98.12 285 PRO B CA 1
ATOM 4521 C C . PRO B 1 285 ? 12.625 1.079 12.781 1 98.12 285 PRO B C 1
ATOM 4523 O O . PRO B 1 285 ? 11.922 1.218 13.789 1 98.12 285 PRO B O 1
ATOM 4526 N N . CYS B 1 286 ? 12.195 1.334 11.609 1 98.62 286 CYS B N 1
ATOM 4527 C CA . CYS B 1 286 ? 10.781 1.623 11.375 1 98.62 286 CYS B CA 1
ATOM 4528 C C . CYS B 1 286 ? 10.32 1.023 10.047 1 98.62 286 CYS B C 1
ATOM 4530 O O . CYS B 1 286 ? 9.875 1.747 9.156 1 98.62 286 CYS B O 1
ATOM 4532 N N . PRO B 1 287 ? 10.312 -0.289 9.914 1 98.62 287 PRO B N 1
ATOM 4533 C CA . PRO B 1 287 ? 10.062 -0.951 8.633 1 98.62 287 PRO B CA 1
ATOM 4534 C C . PRO B 1 287 ? 8.648 -0.691 8.102 1 98.62 287 PRO B C 1
ATOM 4536 O O . PRO B 1 287 ? 8.445 -0.614 6.887 1 98.62 287 PRO B O 1
ATOM 4539 N N . HIS B 1 288 ? 7.664 -0.611 9.008 1 98.75 288 HIS B N 1
ATOM 4540 C CA . HIS B 1 288 ? 6.312 -0.33 8.539 1 98.75 288 HIS B CA 1
ATOM 4541 C C . HIS B 1 288 ? 6.227 1.053 7.898 1 98.75 288 HIS B C 1
ATOM 4543 O O . HIS B 1 288 ? 5.641 1.212 6.824 1 98.75 288 HIS B O 1
ATOM 4549 N N . LEU B 1 289 ? 6.867 2.045 8.531 1 98.81 289 LEU B N 1
ATOM 4550 C CA . LEU B 1 289 ? 6.863 3.408 8.008 1 98.81 289 LEU B CA 1
ATOM 4551 C C . LEU B 1 289 ? 7.629 3.49 6.695 1 98.81 289 LEU B C 1
ATOM 4553 O O . LEU B 1 289 ? 7.211 4.191 5.773 1 98.81 289 LEU B O 1
ATOM 4557 N N . GLU B 1 290 ? 8.734 2.807 6.641 1 98.69 290 GLU B N 1
ATOM 4558 C CA . GLU B 1 290 ? 9.516 2.777 5.41 1 98.69 290 GLU B CA 1
ATOM 4559 C C . GLU B 1 290 ? 8.711 2.197 4.254 1 98.69 290 GLU B C 1
ATOM 4561 O O . GLU B 1 290 ? 8.758 2.713 3.135 1 98.69 290 GLU B O 1
ATOM 4566 N N . THR B 1 291 ? 7.992 1.143 4.523 1 98.81 291 THR B N 1
ATOM 4567 C CA . THR B 1 291 ? 7.172 0.497 3.506 1 98.81 291 THR B CA 1
ATOM 4568 C C . THR B 1 291 ? 6.051 1.427 3.047 1 98.81 291 THR B C 1
ATOM 4570 O O . THR B 1 291 ? 5.82 1.587 1.846 1 98.81 291 THR B O 1
ATOM 4573 N N . LEU B 1 292 ? 5.359 2.057 3.988 1 98.88 292 LEU B N 1
ATOM 4574 C CA . LEU B 1 292 ? 4.281 2.98 3.654 1 98.88 292 LEU B CA 1
ATOM 4575 C C . LEU B 1 292 ? 4.809 4.16 2.844 1 98.88 292 LEU B C 1
ATOM 4577 O O . LEU B 1 292 ? 4.18 4.582 1.87 1 98.88 292 LEU B O 1
ATOM 4581 N N . TYR B 1 293 ? 5.961 4.695 3.314 1 98.81 293 TYR B N 1
ATOM 4582 C CA . TYR B 1 293 ? 6.559 5.832 2.619 1 98.81 293 TYR B CA 1
ATOM 4583 C C . TYR B 1 293 ? 6.902 5.469 1.179 1 98.81 293 TYR B C 1
ATOM 4585 O O . TYR B 1 293 ? 6.582 6.211 0.251 1 98.81 293 TYR B O 1
ATOM 4593 N N . ALA B 1 294 ? 7.465 4.34 0.977 1 98.81 294 ALA B N 1
ATOM 4594 C CA . ALA B 1 294 ? 7.82 3.869 -0.359 1 98.81 294 ALA B CA 1
ATOM 4595 C C . ALA B 1 294 ? 6.578 3.682 -1.225 1 98.81 294 ALA B C 1
ATOM 4597 O O . ALA B 1 294 ? 6.559 4.082 -2.391 1 98.81 294 ALA B O 1
ATOM 4598 N N . LEU B 1 295 ? 5.578 3.066 -0.687 1 98.81 295 LEU B N 1
ATOM 4599 C CA . LEU B 1 295 ? 4.355 2.783 -1.429 1 98.81 295 LEU B CA 1
ATOM 4600 C C . LEU B 1 295 ? 3.646 4.078 -1.822 1 98.81 295 LEU B C 1
ATOM 4602 O O . LEU B 1 295 ? 3.123 4.188 -2.932 1 98.81 295 LEU B O 1
ATOM 4606 N N . MET B 1 296 ? 3.621 5.035 -0.917 1 98.69 296 MET B N 1
ATOM 4607 C CA . MET B 1 296 ? 3.025 6.324 -1.246 1 98.69 296 MET B CA 1
ATOM 4608 C C . MET B 1 296 ? 3.795 7.008 -2.371 1 98.69 296 MET B C 1
ATOM 4610 O O . MET B 1 296 ? 3.197 7.641 -3.244 1 98.69 296 MET B O 1
ATOM 4614 N N . ASN B 1 297 ? 5.113 6.918 -2.295 1 98.56 297 ASN B N 1
ATOM 4615 C CA . ASN B 1 297 ? 5.926 7.469 -3.377 1 98.56 297 ASN B CA 1
ATOM 4616 C C . ASN B 1 297 ? 5.621 6.789 -4.707 1 98.56 297 ASN B C 1
ATOM 4618 O O . ASN B 1 297 ? 5.57 7.445 -5.75 1 98.56 297 ASN B O 1
ATOM 4622 N N . LEU B 1 298 ? 5.441 5.504 -4.703 1 98.38 298 LEU B N 1
ATOM 4623 C CA . LEU B 1 298 ? 5.086 4.781 -5.922 1 98.38 298 LEU B CA 1
ATOM 4624 C C . LEU B 1 298 ? 3.73 5.23 -6.449 1 98.38 298 LEU B C 1
ATOM 4626 O O . LEU B 1 298 ? 3.555 5.41 -7.656 1 98.38 298 LEU B O 1
ATOM 4630 N N . ARG B 1 299 ? 2.76 5.379 -5.531 1 97.62 299 ARG B N 1
ATOM 4631 C CA . ARG B 1 299 ? 1.433 5.844 -5.926 1 97.62 299 ARG B CA 1
ATOM 4632 C C . ARG B 1 299 ? 1.503 7.219 -6.578 1 97.62 299 ARG B C 1
ATOM 4634 O O . ARG B 1 299 ? 0.843 7.469 -7.59 1 97.62 299 ARG B O 1
ATOM 4641 N N . GLU B 1 300 ? 2.285 8.102 -6.012 1 97.31 300 GLU B N 1
ATOM 4642 C CA . GLU B 1 300 ? 2.436 9.453 -6.555 1 97.31 300 GLU B CA 1
ATOM 4643 C C . GLU B 1 300 ? 3.158 9.43 -7.898 1 97.31 300 GLU B C 1
ATOM 4645 O O . GLU B 1 300 ? 2.85 10.227 -8.789 1 97.31 300 GLU B O 1
ATOM 4650 N N . LEU B 1 301 ? 4.117 8.531 -8.008 1 96.81 301 LEU B N 1
ATOM 4651 C CA . LEU B 1 301 ? 4.781 8.344 -9.289 1 96.81 301 LEU B CA 1
ATOM 4652 C C . LEU B 1 301 ? 3.779 7.945 -10.375 1 96.81 301 LEU B C 1
ATOM 4654 O O . LEU B 1 301 ? 3.807 8.484 -11.477 1 96.81 301 LEU B O 1
ATOM 4658 N N . LYS B 1 302 ? 2.908 7.02 -10.086 1 96.12 302 LYS B N 1
ATOM 4659 C CA . LYS B 1 302 ? 1.897 6.566 -11.039 1 96.12 302 LYS B CA 1
ATOM 4660 C C . LYS B 1 302 ? 0.984 7.715 -11.461 1 96.12 302 LYS B C 1
ATOM 4662 O O . LYS B 1 302 ? 0.663 7.855 -12.641 1 96.12 302 LYS B O 1
ATOM 4667 N N . ILE B 1 303 ? 0.564 8.469 -10.523 1 94.38 303 ILE B N 1
ATOM 4668 C CA . ILE B 1 303 ? -0.3 9.609 -10.781 1 94.38 303 ILE B CA 1
ATOM 4669 C C . ILE B 1 303 ? 0.402 10.586 -11.727 1 94.38 303 ILE B C 1
ATOM 4671 O O . ILE B 1 303 ? -0.212 11.102 -12.664 1 94.38 303 ILE B O 1
ATOM 4675 N N . ALA B 1 304 ? 1.669 10.812 -11.453 1 93.25 304 ALA B N 1
ATOM 4676 C CA . ALA B 1 304 ? 2.445 11.742 -12.266 1 93.25 304 ALA B CA 1
ATOM 4677 C C . ALA B 1 304 ? 2.574 11.242 -13.703 1 93.25 304 ALA B C 1
ATOM 4679 O O . ALA B 1 304 ? 2.68 12.039 -14.641 1 93.25 304 ALA B O 1
ATOM 4680 N N . GLN B 1 305 ? 2.607 9.891 -13.93 1 91.94 305 GLN B N 1
ATOM 4681 C CA . GLN B 1 305 ? 2.736 9.289 -15.25 1 91.94 305 GLN B CA 1
ATOM 4682 C C . GLN B 1 305 ? 1.409 9.32 -16 1 91.94 305 GLN B C 1
ATOM 4684 O O . GLN B 1 305 ? 1.378 9.164 -17.234 1 91.94 305 GLN B O 1
ATOM 4689 N N . SER B 1 306 ? 0.276 9.156 -15.406 1 81.06 306 SER B N 1
ATOM 4690 C CA . SER B 1 306 ? -1.037 9.156 -16.047 1 81.06 306 SER B CA 1
ATOM 4691 C C . SER B 1 306 ? -1.713 10.516 -15.914 1 81.06 306 SER B C 1
ATOM 4693 O O . SER B 1 306 ? -2.801 10.625 -15.344 1 81.06 306 SER B O 1
ATOM 4695 N N . PRO B 1 307 ? -1.013 11.562 -16.266 1 63.16 307 PRO B N 1
ATOM 4696 C CA . PRO B 1 307 ? -1.703 12.836 -16.031 1 63.16 307 PRO B CA 1
ATOM 4697 C C . PRO B 1 307 ? -3.049 12.914 -16.75 1 63.16 307 PRO B C 1
ATOM 4699 O O . PRO B 1 307 ? -3.244 12.266 -17.781 1 63.16 307 PRO B O 1
ATOM 4702 N N . ASN B 1 308 ? -4.18 12.898 -15.984 1 50.03 308 ASN B N 1
ATOM 4703 C CA . ASN B 1 308 ? -5.445 13.195 -16.656 1 50.03 308 ASN B CA 1
ATOM 4704 C C . ASN B 1 308 ? -5.242 14.094 -17.859 1 50.03 308 ASN B C 1
ATOM 4706 O O . ASN B 1 308 ? -4.574 15.125 -17.781 1 50.03 308 ASN B O 1
ATOM 4710 N N . THR B 1 309 ? -5.152 13.539 -19.062 1 39.47 309 THR B N 1
ATOM 4711 C CA . THR B 1 309 ? -5.531 14.43 -20.156 1 39.47 309 THR B CA 1
ATOM 4712 C C . THR B 1 309 ? -6.734 15.281 -19.766 1 39.47 309 THR B C 1
ATOM 4714 O O . THR B 1 309 ? -7.867 14.797 -19.75 1 39.47 309 THR B O 1
ATOM 4717 N N . TYR B 1 310 ? -6.734 15.945 -18.625 1 25.61 310 TYR B N 1
ATOM 4718 C CA . TYR B 1 310 ? -7.676 17.047 -18.766 1 25.61 310 TYR B CA 1
ATOM 4719 C C . TYR B 1 310 ? -7.105 18.156 -19.656 1 25.61 310 TYR B C 1
ATOM 4721 O O . TYR B 1 310 ? -5.895 18.391 -19.656 1 25.61 310 TYR B O 1
#

Sequence (620 aa):
MNILIVGAGAIGGFYGALLAKAGAMVSVVCRSEYNLIEQSGYSIESRDLGGWRFKPQHVLRHSEDYPEQADYVVLCTKAIDVSKNLELIRPAVSNNTAIVFIQNGVETEQAFIDAFPGNEIISGLAFICCNRIGPGQIAHLAYGRLALGSLTNTISPKAEQLGALFNAAGIECRITDDIIGARWQKCVWNAPFNPLSVLSGGLATQDILNTQEPLVRGIMQEIAAIASACGHPLPEDIIERNIANTHTMPPYKTSMLLDYEQGRPMETEAILGNTVRAAQREGIPCPHLETLYALMNLRELKIAQSPNTYMNILIVGAGAIGGFYGALLAKAGAMVSVVCRSEYNLIEQSGYSIESRDLGGWRFKPQHVLRHSEDYPEQADYVVLCTKAIDVSKNLELIRPAVSNNTAIVFIQNGVETEQAFIDAFPGNEIISGLAFICCNRIGPGQIAHLAYGRLALGSLTNTISPKAEQLGALFNAAGIECRITDDIIGARWQKCVWNAPFNPLSVLSGGLATQDILNTQEPLVRGIMQEIAAIASACGHPLPEDIIERNIANTHTMPPYKTSMLLDYEQGRPMETEAILGNTVRAAQREGIPCPHLETLYALMNLRELKIAQSPNTY

Organism: Methylotuvimicrobium buryatense (NCBI:txid95641)

pLDDT: mean 95.07, std 7.06, range [25.47, 98.88]

InterPro domains:
  IPR003710 Ketopantoate reductase ApbA/PanE [TIGR00745] (2-300)
  IPR008927 6-phosphogluconate dehydrogenase-like, C-terminal domain superfamily [SSF48179] (178-300)
  IPR013328 6-phosphogluconate dehydrogenase, domain 2 [G3DSA:1.10.1040.10] (178-308)
  IPR013332 Ketopantoate reductase, N-terminal domain [PF02558] (3-151)
  IPR013752 Ketopantoate reductase, C-terminal domain [PF08546] (178-299)
  IPR036291 NAD(P)-binding domain superfamily [SSF51735] (1-155)
  IPR051402 Ketopantoate Reductase-Related [PTHR21708] (1-298)

Solvent-accessible surface area (backbone atoms only — not comparable to full-atom values): 32367 Å² total; per-residue (Å²): 101,37,36,36,29,38,30,48,50,36,63,22,40,51,56,44,37,34,35,35,72,49,64,36,47,30,25,35,24,32,72,75,60,40,69,55,36,62,73,68,17,33,42,38,41,28,76,86,80,46,70,50,74,35,69,56,77,41,73,29,72,44,41,68,69,55,90,69,78,32,48,30,40,37,38,29,45,81,46,70,49,71,69,60,54,50,60,54,48,48,67,47,58,51,79,76,15,31,40,33,39,44,44,73,44,46,93,57,64,63,61,56,47,70,74,39,76,78,36,51,39,30,46,28,42,74,45,64,42,63,37,63,79,48,91,48,27,30,40,38,70,45,85,48,42,31,38,35,15,48,76,71,40,91,76,42,67,67,56,51,52,53,30,49,31,35,41,70,46,71,36,58,41,46,78,41,94,50,45,68,46,51,35,46,58,52,40,39,54,46,53,39,46,27,55,48,19,46,58,15,74,63,46,34,51,50,61,47,46,75,74,39,42,70,59,44,52,51,36,26,49,38,45,47,53,36,32,34,70,74,72,34,69,65,66,90,55,52,61,61,50,52,54,55,51,48,71,72,48,70,88,42,78,42,73,44,30,54,24,53,78,68,71,43,85,54,47,53,49,23,48,36,44,38,50,49,52,48,15,59,76,65,69,45,85,42,54,50,52,48,48,50,40,49,44,51,50,40,31,52,50,40,51,67,72,56,57,72,87,116,100,36,34,36,28,37,30,48,49,36,64,22,40,50,56,45,37,33,34,35,70,50,64,37,46,28,26,34,25,31,72,75,62,40,70,54,37,62,72,68,17,33,41,38,41,28,77,87,78,46,71,51,73,35,70,56,78,41,73,29,73,44,41,68,70,56,90,69,78,33,49,28,40,37,38,29,45,80,45,70,49,72,69,61,54,52,60,54,48,49,67,45,57,52,78,77,16,30,39,31,38,46,44,71,44,47,92,58,64,63,61,56,48,70,74,39,75,77,36,50,39,30,45,28,44,74,45,61,43,61,37,64,80,48,91,46,27,31,39,37,70,46,88,49,41,33,39,37,15,50,77,71,38,92,77,44,69,66,57,50,52,53,29,50,32,35,42,69,47,74,35,57,39,46,79,41,93,51,45,68,46,51,36,46,57,52,41,38,55,47,52,39,46,28,55,47,18,46,58,15,75,65,45,34,51,50,61,48,46,76,73,38,43,70,60,43,50,51,35,27,49,37,45,46,52,37,32,35,69,71,73,34,70,66,66,90,56,51,61,61,50,51,53,55,53,48,72,72,47,71,86,39,79,42,73,43,29,54,24,53,79,69,72,44,86,55,47,53,50,22,48,37,45,39,51,50,52,49,16,60,74,65,70,43,84,41,54,50,53,50,47,52,41,48,44,52,51,40,31,52,50,40,50,68,72,58,57,72,87,115

Secondary structure (DSSP, 8-state):
-EEEEESTTHHHHHHHHHHHHTT-EEEEE-STTHHHHHHH-EEEEETTTEEEEE--S-EESSGGG--S--SEEEE-S-TT-HHHHHHHHGGG--TTPEEEEE---SS-HHHHHHH-TTSEEEEEEEEEEEEEEETTEEEEEEEEEEEEEESS-SS-HHHHHHHHHHHHTTS-EEE-S-HHHHHHHHHHHHHHHHHHHHHTTS--HHHHHHHHHHHHHHHHHHHHHHHHHTT-PPPTTHHHHHHHHHHHSPS---HHHHHHHTT----HIIIIIHHHHHHHHHT---HHHHHHHHHHHHHHHHHHHS----/-EEEEESTTHHHHHHHHHHHHTT-EEEEE-STTHHHHHHH-EEEEETTTEEEEE--S-EESSGGG--S--SEEEE-S-TT-HHHHHHHHGGG--TTPEEEEE---SS-HHHHHHH-TTSEEEEEEEEEEEEEEETTEEEEEEEEEEEEEESS-SS-HHHHHHHHHHHHTTS-EEE-S-HHHHHHHHHHHHHHHHHHHHHTTS--HHHHHHHHHHHHHHHHHHHHHHHHHTT-PPPTTHHHHHHHHHHHSPS---HHHHHHHTT----HIIIIIHHHHHHHHHT---HHHHHHHHHHHHHHHHHHHS----

Foldseek 3Di:
DEEEEEACFQLSVVLQQLLVVLPYQYEYADQPLLVVCQVFNAWEAEPVQGIDGDRHPYYHNALLPDPDQHQEYEYEHEPDDLVVSLVRNVNNDDLNYEYEYEYAFADNQVVNCVSCVRHWYKYKYWDFDKHDPDRSYIYTYDATEMEIEIPNDQDDPSLVVSQVSNVSSPHHYHYDPCVNLVSLLVLLQCLPQLLCCQVVPHFFLQVCCVVPVVLSLLQSVLSQVLCVLVVRHDDPCSSVVSSVVSNPDDGDTDPNNVCVVVVHDGNLCRNQVSSVVSCVVSVHDRVSSVVSSVVVVVVVVVCVVPPPPD/DEEEEEACFQLSVVLQQLLVVLPYQYEYADQPLLVVCQVFNAWEAEPPQGIDGGRHPYYHNALLPDPDQHQEYEYEHEPPDLVVSLVRNVNNDDLNYEYEYEYAFADNQVVNCVSCVRHWYKYKYWDFDKHDPDRSYIYTYDATEMEIEIPNDQDDPSRVVSQVSNVSSPHHYHYDPCVNLVSLLVLLQCLPQLLCCQVVPHFFLQVCCVVPVVLSLLQSVLSQVLCVLVVRHDDPCSSVVSSVVSNPDPGDTDPNNVCVVVVHDGNLCRNQVSSVVSCVVSVHDRVSSVVSSVVVVVVVVVCVVPPPPD